Protein AF-0000000084674627 (afdb_homodimer)

Sequence (588 aa):
MTQIAFIGLGHMGLPMARNLLKAGFAVTAFDLAQEALDAFARDGGKRAANAAEAVRDAQVVVSMLPASRHVEGLYLGDDGLLQKITPGSLVLECSTIAPDSARKVHAAAAARGIALLDAPVSGGTAGAAAGTLTFMVGGKAEALECARTVLAAMGKNIFHAGPDGAGQVAKVCNNQLLAVHMIGTAEAMALGVASGLDPAVLAEIMRQSSGGNWSLEKYNPWPGLMDNVPASKGYSGGFMAELMAKDLGLAQEAAQATGSSTPMGALALQLYRLLLKQGNGKLDFSAVQKLFVEMTQIAFIGLGHMGLPMARNLLKAGFAVTAFDLAQEALDAFARDGGKRAANAAEAVRDAQVVVSMLPASRHVEGLYLGDDGLLQKITPGSLVLECSTIAPDSARKVHAAAAARGIALLDAPVSGGTAGAAAGTLTFMVGGKAEALECARTVLAAMGKNIFHAGPDGAGQVAKVCNNQLLAVHMIGTAEAMALGVASGLDPAVLAEIMRQSSGGNWSLEKYNPWPGLMDNVPASKGYSGGFMAELMAKDLGLAQEAAQATGSSTPMGALALQLYRLLLKQGNGKLDFSAVQKLFVE

Foldseek 3Di:
DAEEEEEDQPLQRVLLQLLLVVLPYAYEYEDPDVVSQVVSVVSVHHYDPDSLRRQQPHQEYEYEDQELVVVCVQADDPPHSLVRHDANHEYEYAYQYFLVSQVVSCVVNVVSNYHYKDWHWDDWSVLQNVLAIATEIAADPVSCVVCVSSSSSRHNHYDDQYHGSSRNLVVLVVLLVVLLLLLVLLQQLQVCVVVPDDSLVSLVVCCPDPSNDPCSVPAPLDAPNDPPHCNVVVQPSIAFLLSSLNSLVSNVVVCVVVVHDDVSSVVSNVLSVVCVVVVRRRGHNSCSSVVNND/DAEEEEEDQPLQRVLLQLLLVVLPYAYEYEDPDVVSQVVSVVSVHHYDPDSLRRQQPHQEYEYEDQELVVVCVQADDPPHSLVRHDANHEYEYAYQYFLVSQVVSCVVNVVSNYHYKDWHWDDWSVLQNVLAIATEIAADPVSCVVCVSSSSSRHNHYDDQYHGSSRNLVVLVVLLVVLLLLLVLLQQLQVCVVVPDDSLVSLVVCCPDPSNDPCSVPAPLDAPNDPPHCNVVVQASIAFLLSSLNSLVSNVVVCVVVVHDDVSSVVSNVLSVVCVVVVRRNGHNSCSSVVRND

Organism: Aquipseudomonas alcaligenes (strain ATCC 14909 / DSM 50342 / CCUG 1425 / JCM 20561 / NBRC 14159 / NCIMB 9945 / NCTC 10367 / 1577) (NCBI:txid1215092)

pLDDT: mean 97.37, std 2.73, range [71.75, 98.94]

Radius of gyration: 26.99 Å; Cα contacts (8 Å, |Δi|>4): 1390; chains: 2; bounding box: 46×85×58 Å

Structure (mmCIF, N/CA/C/O backbone):
data_AF-0000000084674627-model_v1
#
loop_
_entity.id
_entity.type
_entity.pdbx_description
1 polymer '3-hydroxyisobutyrate dehydrogenase'
#
loop_
_atom_site.group_PDB
_atom_site.id
_atom_site.type_symbol
_atom_site.label_atom_id
_atom_site.label_alt_id
_atom_site.label_comp_id
_atom_site.label_asym_id
_atom_site.label_entity_id
_atom_site.label_seq_id
_atom_site.pdbx_PDB_ins_code
_atom_site.Cartn_x
_atom_site.Cartn_y
_atom_site.Cartn_z
_atom_site.occupancy
_atom_site.B_iso_or_equiv
_atom_site.auth_seq_id
_atom_site.auth_comp_id
_atom_site.auth_asym_id
_atom_site.auth_atom_id
_atom_site.pdbx_PDB_model_num
ATOM 1 N N . MET A 1 1 ? -9.734 42.031 -2.58 1 77.75 1 MET A N 1
ATOM 2 C CA . MET A 1 1 ? -8.969 40.781 -2.725 1 77.75 1 MET A CA 1
ATOM 3 C C . MET A 1 1 ? -8.68 40.156 -1.362 1 77.75 1 MET A C 1
ATOM 5 O O . MET A 1 1 ? -8.398 40.875 -0.398 1 77.75 1 MET A O 1
ATOM 9 N N . THR A 1 2 ? -8.914 38.781 -1.201 1 89.81 2 THR A N 1
ATOM 10 C CA . THR A 1 2 ? -8.672 38.125 0.075 1 89.81 2 THR A CA 1
ATOM 11 C C . THR A 1 2 ? -7.199 38.188 0.451 1 89.81 2 THR A C 1
ATOM 13 O O . THR A 1 2 ? -6.328 37.844 -0.364 1 89.81 2 THR A O 1
ATOM 16 N N . GLN A 1 3 ? -6.926 38.75 1.601 1 96 3 GLN A N 1
ATOM 17 C CA . GLN A 1 3 ? -5.566 38.812 2.129 1 96 3 GLN A CA 1
ATOM 18 C C . GLN A 1 3 ? -5.238 37.562 2.959 1 96 3 GLN A C 1
ATOM 20 O O . GLN A 1 3 ? -5.926 37.281 3.939 1 96 3 GLN A O 1
ATOM 25 N N . ILE A 1 4 ? -4.141 36.875 2.549 1 98.56 4 ILE A N 1
ATOM 26 C CA . ILE A 1 4 ? -3.746 35.625 3.221 1 98.56 4 ILE A CA 1
ATOM 27 C C . ILE A 1 4 ? -2.377 35.812 3.869 1 98.56 4 ILE A C 1
ATOM 29 O O . ILE A 1 4 ? -1.462 36.375 3.26 1 98.56 4 ILE A O 1
ATOM 33 N N . ALA A 1 5 ? -2.281 35.5 5.125 1 98.81 5 ALA A N 1
ATOM 34 C CA . ALA A 1 5 ? -0.983 35.344 5.773 1 98.81 5 ALA A CA 1
ATOM 35 C C . ALA A 1 5 ? -0.512 33.875 5.715 1 98.81 5 ALA A C 1
ATOM 37 O O . ALA A 1 5 ? -1.287 32.969 5.973 1 98.81 5 ALA A O 1
ATOM 38 N N . PHE A 1 6 ? 0.744 33.656 5.324 1 98.88 6 PHE A N 1
ATOM 39 C CA . PHE A 1 6 ? 1.315 32.312 5.277 1 98.88 6 PHE A CA 1
ATOM 40 C C . PHE A 1 6 ? 2.533 32.219 6.188 1 98.88 6 PHE A C 1
ATOM 42 O O . PHE A 1 6 ? 3.535 32.906 5.973 1 98.88 6 PHE A O 1
ATOM 49 N N . ILE A 1 7 ? 2.406 31.375 7.199 1 98.81 7 ILE A N 1
ATOM 50 C CA . ILE A 1 7 ? 3.498 31.203 8.156 1 98.81 7 ILE A CA 1
ATOM 51 C C . ILE A 1 7 ? 4.188 29.859 7.926 1 98.81 7 ILE A C 1
ATOM 53 O O . ILE A 1 7 ? 3.605 28.812 8.188 1 98.81 7 ILE A O 1
ATOM 57 N N . GLY A 1 8 ? 5.434 29.828 7.562 1 98.5 8 GLY A N 1
ATOM 58 C CA . GLY A 1 8 ? 6.191 28.641 7.246 1 98.5 8 GLY A CA 1
ATOM 59 C C . GLY A 1 8 ? 6.34 28.391 5.754 1 98.5 8 GLY A C 1
ATOM 60 O O . GLY A 1 8 ? 5.367 28.047 5.078 1 98.5 8 GLY A O 1
ATOM 61 N N . LEU A 1 9 ? 7.574 28.594 5.254 1 98 9 LEU A N 1
ATOM 62 C CA . LEU A 1 9 ? 7.855 28.469 3.826 1 98 9 LEU A CA 1
ATOM 63 C C . LEU A 1 9 ? 8.898 27.391 3.568 1 98 9 LEU A C 1
ATOM 65 O O . LEU A 1 9 ? 9.852 27.594 2.82 1 98 9 LEU A O 1
ATOM 69 N N . GLY A 1 10 ? 8.68 26.25 4.281 1 93.94 10 GLY A N 1
ATOM 70 C CA . GLY A 1 10 ? 9.539 25.109 4.043 1 93.94 10 GLY A CA 1
ATOM 71 C C . GLY A 1 10 ? 9.234 24.391 2.74 1 93.94 10 GLY A C 1
ATOM 72 O O . GLY A 1 10 ? 8.68 24.984 1.817 1 93.94 10 GLY A O 1
ATOM 73 N N . HIS A 1 11 ? 9.625 23.094 2.654 1 90.31 11 HIS A N 1
ATOM 74 C CA . HIS A 1 11 ? 9.508 22.297 1.437 1 90.31 11 HIS A CA 1
ATOM 75 C C . HIS A 1 11 ? 8.055 22.219 0.981 1 90.31 11 HIS A C 1
ATOM 77 O O . HIS A 1 11 ? 7.777 22.156 -0.22 1 90.31 11 HIS A O 1
ATOM 83 N N . MET A 1 12 ? 7.176 22.25 1.995 1 94.44 12 MET A N 1
ATOM 84 C CA . MET A 1 12 ? 5.754 22.188 1.679 1 94.44 12 MET A CA 1
ATOM 85 C C . MET A 1 12 ? 5.152 23.578 1.581 1 94.44 12 MET A C 1
ATOM 87 O O . MET A 1 12 ? 4.414 23.875 0.638 1 94.44 12 MET A O 1
ATOM 91 N N . GLY A 1 13 ? 5.516 24.422 2.514 1 97.56 13 GLY A N 1
ATOM 92 C CA . GLY A 1 13 ? 4.883 25.719 2.645 1 97.56 13 GLY A CA 1
ATOM 93 C C . GLY A 1 13 ? 5.145 26.641 1.465 1 97.56 13 GLY A C 1
ATOM 94 O O . GLY A 1 13 ? 4.238 27.312 0.987 1 97.56 13 GLY A O 1
ATOM 95 N N . LEU A 1 14 ? 6.363 26.625 0.979 1 97.56 14 LEU A N 1
ATOM 96 C CA . LEU A 1 14 ? 6.727 27.547 -0.087 1 97.56 14 LEU A CA 1
ATOM 97 C C . LEU A 1 14 ? 5.93 27.266 -1.354 1 97.56 14 LEU A C 1
ATOM 99 O O . LEU A 1 14 ? 5.285 28.156 -1.902 1 97.56 14 LEU A O 1
ATOM 103 N N . PRO A 1 15 ? 5.934 26.031 -1.83 1 97.69 15 PRO A N 1
ATOM 104 C CA . PRO A 1 15 ? 5.125 25.781 -3.025 1 97.69 15 PRO A CA 1
ATOM 105 C C . PRO A 1 15 ? 3.633 26 -2.781 1 97.69 15 PRO A C 1
ATOM 107 O O . PRO A 1 15 ? 2.91 26.422 -3.686 1 97.69 15 PRO A O 1
ATOM 110 N N . MET A 1 16 ? 3.105 25.734 -1.624 1 98.44 16 MET A N 1
ATOM 111 C CA . MET A 1 16 ? 1.714 26.031 -1.291 1 98.44 16 MET A CA 1
ATOM 112 C C . MET A 1 16 ? 1.425 27.516 -1.406 1 98.44 16 MET A C 1
ATOM 114 O O . MET A 1 16 ? 0.455 27.922 -2.051 1 98.44 16 MET A O 1
ATOM 118 N N . ALA A 1 17 ? 2.291 28.328 -0.835 1 98.69 17 ALA A N 1
ATOM 119 C CA . ALA A 1 17 ? 2.143 29.781 -0.878 1 98.69 17 ALA A CA 1
ATOM 120 C C . ALA A 1 17 ? 2.205 30.297 -2.314 1 98.69 17 ALA A C 1
ATOM 122 O O . ALA A 1 17 ? 1.467 31.219 -2.684 1 98.69 17 ALA A O 1
ATOM 123 N N . ARG A 1 18 ? 3.076 29.688 -3.141 1 98.5 18 ARG A N 1
ATOM 124 C CA . ARG A 1 18 ? 3.197 30.062 -4.551 1 98.5 18 ARG A CA 1
ATOM 125 C C . ARG A 1 18 ? 1.895 29.797 -5.297 1 98.5 18 ARG A C 1
ATOM 127 O O . ARG A 1 18 ? 1.483 30.594 -6.141 1 98.5 18 ARG A O 1
ATOM 134 N N . ASN A 1 19 ? 1.293 28.688 -4.98 1 98.69 19 ASN A N 1
ATOM 135 C CA . ASN A 1 19 ? 0.031 28.359 -5.633 1 98.69 19 ASN A CA 1
ATOM 136 C C . ASN A 1 19 ? -1.069 29.344 -5.266 1 98.69 19 ASN A C 1
ATOM 138 O O . ASN A 1 19 ? -1.936 29.656 -6.086 1 98.69 19 ASN A O 1
ATOM 142 N N . LEU A 1 20 ? -1.032 29.844 -4.047 1 98.62 20 LEU A N 1
ATOM 143 C CA . LEU A 1 20 ? -1.989 30.859 -3.641 1 98.62 20 LEU A CA 1
ATOM 144 C C . LEU A 1 20 ? -1.782 32.156 -4.441 1 98.62 20 LEU A C 1
ATOM 146 O O . LEU A 1 20 ? -2.75 32.781 -4.883 1 98.62 20 LEU A O 1
ATOM 150 N N . LEU A 1 21 ? -0.527 32.562 -4.684 1 98.12 21 LEU A N 1
ATOM 151 C CA . LEU A 1 21 ? -0.222 33.719 -5.508 1 98.12 21 LEU A CA 1
ATOM 152 C C . LEU A 1 21 ? -0.748 33.531 -6.926 1 98.12 21 LEU A C 1
ATOM 154 O O . LEU A 1 21 ? -1.389 34.438 -7.477 1 98.12 21 LEU A O 1
ATOM 158 N N . LYS A 1 22 ? -0.484 32.344 -7.461 1 97.69 22 LYS A N 1
ATOM 159 C CA . LYS A 1 22 ? -0.912 32.062 -8.82 1 97.69 22 LYS A CA 1
ATOM 160 C C . LYS A 1 22 ? -2.43 32.125 -8.953 1 97.69 22 LYS A C 1
ATOM 162 O O . LYS A 1 22 ? -2.951 32.5 -10.008 1 97.69 22 LYS A O 1
ATOM 167 N N . ALA A 1 23 ? -3.094 31.766 -7.902 1 97.69 23 ALA A N 1
ATOM 168 C CA . ALA A 1 23 ? -4.555 31.75 -7.902 1 97.69 23 ALA A CA 1
ATOM 169 C C . ALA A 1 23 ? -5.117 33.156 -7.73 1 97.69 23 ALA A C 1
ATOM 171 O O . ALA A 1 23 ? -6.332 33.375 -7.773 1 97.69 23 ALA A O 1
ATOM 172 N N . GLY A 1 24 ? -4.262 34.156 -7.457 1 96.88 24 GLY A N 1
ATOM 173 C CA . GLY A 1 24 ? -4.695 35.531 -7.449 1 96.88 24 GLY A CA 1
ATOM 174 C C . GLY A 1 24 ? -4.871 36.125 -6.055 1 96.88 24 GLY A C 1
ATOM 175 O O . GLY A 1 24 ? -5.324 37.25 -5.887 1 96.88 24 GLY A O 1
ATOM 176 N N . PHE A 1 25 ? -4.473 35.406 -5.043 1 97.75 25 PHE A N 1
ATOM 177 C CA . PHE A 1 25 ? -4.574 35.906 -3.68 1 97.75 25 PHE A CA 1
ATOM 178 C C . PHE A 1 25 ? -3.408 36.844 -3.357 1 97.75 25 PHE A C 1
ATOM 180 O O . PHE A 1 25 ? -2.32 36.688 -3.92 1 97.75 25 PHE A O 1
ATOM 187 N N . ALA A 1 26 ? -3.658 37.844 -2.523 1 97.44 26 ALA A N 1
ATOM 188 C CA . ALA A 1 26 ? -2.572 38.562 -1.896 1 97.44 26 ALA A CA 1
ATOM 189 C C . ALA A 1 26 ? -2.016 37.812 -0.688 1 97.44 26 ALA A C 1
ATOM 191 O O . ALA A 1 26 ? -2.75 37.531 0.257 1 97.44 26 ALA A O 1
ATOM 192 N N . VAL A 1 27 ? -0.727 37.5 -0.734 1 98.44 27 VAL A N 1
ATOM 193 C CA . VAL A 1 27 ? -0.157 36.688 0.315 1 98.44 27 VAL A CA 1
ATOM 194 C C . VAL A 1 27 ? 1.022 37.406 0.967 1 98.44 27 VAL A C 1
ATOM 196 O O . VAL A 1 27 ? 1.93 37.875 0.277 1 98.44 27 VAL A O 1
ATOM 199 N N . THR A 1 28 ? 0.993 37.594 2.238 1 98.56 28 THR A N 1
ATOM 200 C CA . THR A 1 28 ? 2.115 38.031 3.066 1 98.56 28 THR A CA 1
ATOM 201 C C . THR A 1 28 ? 2.654 36.875 3.891 1 98.56 28 THR A C 1
ATOM 203 O O . THR A 1 28 ? 1.904 36.219 4.625 1 98.56 28 THR A O 1
ATOM 206 N N . ALA A 1 29 ? 3.984 36.594 3.77 1 98.75 29 ALA A N 1
ATOM 207 C CA . ALA A 1 29 ? 4.496 35.375 4.395 1 98.75 29 ALA A CA 1
ATOM 208 C C . ALA A 1 29 ? 5.617 35.688 5.379 1 98.75 29 ALA A C 1
ATOM 210 O O . ALA A 1 29 ? 6.27 36.719 5.27 1 98.75 29 ALA A O 1
ATOM 211 N N . PHE A 1 30 ? 5.77 34.781 6.328 1 98.5 30 PHE A N 1
ATOM 212 C CA . PHE A 1 30 ? 6.891 34.812 7.258 1 98.5 30 PHE A CA 1
ATOM 213 C C . PHE A 1 30 ? 7.535 33.438 7.379 1 98.5 30 PHE A C 1
ATOM 215 O O . PHE A 1 30 ? 6.84 32.438 7.391 1 98.5 30 PHE A O 1
ATOM 222 N N . ASP A 1 31 ? 8.758 33.406 7.453 1 98.38 31 ASP A N 1
ATOM 223 C CA . ASP A 1 31 ? 9.586 32.25 7.742 1 98.38 31 ASP A CA 1
ATOM 224 C C . ASP A 1 31 ? 10.867 32.656 8.469 1 98.38 31 ASP A C 1
ATOM 226 O O . ASP A 1 31 ? 11.359 33.75 8.289 1 98.38 31 ASP A O 1
ATOM 230 N N . LEU A 1 32 ? 11.398 31.688 9.227 1 96.38 32 LEU A N 1
ATOM 231 C CA . LEU A 1 32 ? 12.664 31.953 9.906 1 96.38 32 LEU A CA 1
ATOM 232 C C . LEU A 1 32 ? 13.82 31.984 8.914 1 96.38 32 LEU A C 1
ATOM 234 O O . LEU A 1 32 ? 14.844 32.625 9.164 1 96.38 32 LEU A O 1
ATOM 238 N N . ALA A 1 33 ? 13.711 31.219 7.805 1 94.5 33 ALA A N 1
ATOM 239 C CA . ALA A 1 33 ? 14.766 31.141 6.793 1 94.5 33 ALA A CA 1
ATOM 240 C C . ALA A 1 33 ? 14.641 32.281 5.793 1 94.5 33 ALA A C 1
ATOM 242 O O . ALA A 1 33 ? 13.719 32.312 4.973 1 94.5 33 ALA A O 1
ATOM 243 N N . GLN A 1 34 ? 15.586 33.094 5.746 1 96.56 34 GLN A N 1
ATOM 244 C CA . GLN A 1 34 ? 15.586 34.281 4.863 1 96.56 34 GLN A CA 1
ATOM 245 C C . GLN A 1 34 ? 15.57 33.844 3.395 1 96.56 34 GLN A C 1
ATOM 247 O O . GLN A 1 34 ? 14.953 34.5 2.559 1 96.56 34 GLN A O 1
ATOM 252 N N . GLU A 1 35 ? 16.219 32.812 3.131 1 96.56 35 GLU A N 1
ATOM 253 C CA . GLU A 1 35 ? 16.281 32.312 1.755 1 96.56 35 GLU A CA 1
ATOM 254 C C . GLU A 1 35 ? 14.883 31.969 1.238 1 96.56 35 GLU A C 1
ATOM 256 O O . GLU A 1 35 ? 14.57 32.219 0.07 1 96.56 35 GLU A O 1
ATOM 261 N N . ALA A 1 36 ? 14.086 31.391 2.086 1 96.31 36 ALA A N 1
ATOM 262 C CA . ALA A 1 36 ? 12.719 31.031 1.714 1 96.31 36 ALA A CA 1
ATOM 263 C C . ALA A 1 36 ? 11.883 32.281 1.458 1 96.31 36 ALA A C 1
ATOM 265 O O . ALA A 1 36 ? 11.102 32.312 0.505 1 96.31 36 ALA A O 1
ATOM 266 N N . LEU A 1 37 ? 12.078 33.312 2.246 1 97.75 37 LEU A N 1
ATOM 267 C CA . LEU A 1 37 ? 11.367 34.594 2.082 1 97.75 37 LEU A CA 1
ATOM 268 C C . LEU A 1 37 ? 11.766 35.281 0.785 1 97.75 37 LEU A C 1
ATOM 270 O O . LEU A 1 37 ? 10.922 35.812 0.075 1 97.75 37 LEU A O 1
ATOM 274 N N . ASP A 1 38 ? 13.055 35.188 0.522 1 97.44 38 ASP A N 1
ATOM 275 C CA . ASP A 1 38 ? 13.562 35.781 -0.704 1 97.44 38 ASP A CA 1
ATOM 276 C C . ASP A 1 38 ? 12.992 35.094 -1.938 1 97.44 38 ASP A C 1
ATOM 278 O O . ASP A 1 38 ? 12.578 35.75 -2.893 1 97.44 38 ASP A O 1
ATOM 282 N N . ALA A 1 39 ? 13.023 33.812 -1.875 1 96.88 39 ALA A N 1
ATOM 283 C CA . ALA A 1 39 ? 12.461 33.062 -2.982 1 96.88 39 ALA A CA 1
ATOM 284 C C . ALA A 1 39 ? 10.992 33.406 -3.195 1 96.88 39 ALA A C 1
ATOM 286 O O . ALA A 1 39 ? 10.539 33.562 -4.332 1 96.88 39 ALA A O 1
ATOM 287 N N . PHE A 1 40 ? 10.289 33.5 -2.156 1 97.81 40 PHE A N 1
ATOM 288 C CA . PHE A 1 40 ? 8.867 33.812 -2.205 1 97.81 40 PHE A CA 1
ATOM 289 C C . PHE A 1 40 ? 8.641 35.188 -2.768 1 97.81 40 PHE A C 1
ATOM 291 O O . PHE A 1 40 ? 7.723 35.406 -3.564 1 97.81 40 PHE A O 1
ATOM 298 N N . ALA A 1 41 ? 9.422 36.125 -2.395 1 97.31 41 ALA A N 1
ATOM 299 C CA . ALA A 1 41 ? 9.305 37.5 -2.848 1 97.31 41 ALA A CA 1
ATOM 300 C C . ALA A 1 41 ? 9.57 37.625 -4.348 1 97.31 41 ALA A C 1
ATOM 302 O O . ALA A 1 41 ? 8.961 38.438 -5.035 1 97.31 41 ALA A O 1
ATOM 303 N N . ARG A 1 42 ? 10.43 36.75 -4.785 1 96.88 42 ARG A N 1
ATOM 304 C CA . ARG A 1 42 ? 10.734 36.75 -6.211 1 96.88 42 ARG A CA 1
ATOM 305 C C . ARG A 1 42 ? 9.531 36.312 -7.031 1 96.88 42 ARG A C 1
ATOM 307 O O . ARG A 1 42 ? 9.398 36.719 -8.195 1 96.88 42 ARG A O 1
ATOM 314 N N . ASP A 1 43 ? 8.648 35.656 -6.387 1 95.19 43 ASP A N 1
ATOM 315 C CA . ASP A 1 43 ? 7.453 35.188 -7.059 1 95.19 43 ASP A CA 1
ATOM 316 C C . ASP A 1 43 ? 6.293 36.156 -6.914 1 95.19 43 ASP A C 1
ATOM 318 O O . ASP A 1 43 ? 5.168 35.875 -7.32 1 95.19 43 ASP A O 1
ATOM 322 N N . GLY A 1 44 ? 6.535 37.312 -6.277 1 96.19 44 GLY A N 1
ATOM 323 C CA . GLY A 1 44 ? 5.512 38.344 -6.164 1 96.19 44 GLY A CA 1
ATOM 324 C C . GLY A 1 44 ? 4.852 38.375 -4.801 1 96.19 44 GLY A C 1
ATOM 325 O O . GLY A 1 44 ? 3.92 39.156 -4.578 1 96.19 44 GLY A O 1
ATOM 326 N N . GLY A 1 45 ? 5.316 37.562 -3.881 1 97.25 45 GLY A N 1
ATOM 327 C CA . GLY A 1 45 ? 4.781 37.594 -2.531 1 97.25 45 GLY A CA 1
ATOM 328 C C . GLY A 1 45 ? 5.375 38.688 -1.66 1 97.25 45 GLY A C 1
ATOM 329 O O . GLY A 1 45 ? 6.398 39.25 -2.006 1 97.25 45 GLY A O 1
ATOM 330 N N . LYS A 1 46 ? 4.73 39 -0.625 1 98 46 LYS A N 1
ATOM 331 C CA . LYS A 1 46 ? 5.219 39.969 0.347 1 98 46 LYS A CA 1
ATOM 332 C C . LYS A 1 46 ? 5.848 39.281 1.551 1 98 46 LYS A C 1
ATOM 334 O O . LYS A 1 46 ? 5.324 38.25 2.043 1 98 46 LYS A O 1
ATOM 339 N N . ARG A 1 47 ? 6.98 39.781 1.997 1 97.62 47 ARG A N 1
ATOM 340 C CA . ARG A 1 47 ? 7.648 39.281 3.188 1 97.62 47 ARG A CA 1
ATOM 341 C C . ARG A 1 47 ? 7.23 40.062 4.43 1 97.62 47 ARG A C 1
ATOM 343 O O . ARG A 1 47 ? 7.047 41.281 4.371 1 97.62 47 ARG A O 1
ATOM 350 N N . ALA A 1 48 ? 7.031 39.375 5.469 1 98.25 48 ALA A N 1
ATOM 351 C CA . ALA A 1 48 ? 6.863 40 6.777 1 98.25 48 ALA A CA 1
ATOM 352 C C . ALA A 1 48 ? 8.086 39.781 7.66 1 98.25 48 ALA A C 1
ATOM 354 O O . ALA A 1 48 ? 8.75 38.75 7.543 1 98.25 48 ALA A O 1
ATOM 355 N N . ALA A 1 49 ? 8.352 40.656 8.609 1 97.25 49 ALA A N 1
ATOM 356 C CA . ALA A 1 49 ? 9.508 40.562 9.492 1 97.25 49 ALA A CA 1
ATOM 357 C C . ALA A 1 49 ? 9.281 39.531 10.602 1 97.25 49 ALA A C 1
ATOM 359 O O . ALA A 1 49 ? 10.234 39 11.164 1 97.25 49 ALA A O 1
ATOM 360 N N . ASN A 1 50 ? 8.031 39.344 10.914 1 97.62 50 ASN A N 1
ATOM 361 C CA . ASN A 1 50 ? 7.613 38.375 11.898 1 97.62 50 ASN A CA 1
ATOM 362 C C . ASN A 1 50 ? 6.176 37.906 11.656 1 97.62 50 ASN A C 1
ATOM 364 O O . ASN A 1 50 ? 5.492 38.438 10.773 1 97.62 50 ASN A O 1
ATOM 368 N N . ALA A 1 51 ? 5.738 36.906 12.422 1 98.31 51 ALA A N 1
ATOM 369 C CA . ALA A 1 51 ? 4.414 36.344 12.234 1 98.31 51 ALA A CA 1
ATOM 370 C C . ALA A 1 51 ? 3.318 37.344 12.531 1 98.31 51 ALA A C 1
ATOM 372 O O . ALA A 1 51 ? 2.293 37.375 11.852 1 98.31 51 ALA A O 1
ATOM 373 N N . ALA A 1 52 ? 3.545 38.156 13.547 1 97.88 52 ALA A N 1
ATOM 374 C CA . ALA A 1 52 ? 2.562 39.156 13.93 1 97.88 52 ALA A CA 1
ATOM 375 C C . ALA A 1 52 ? 2.316 40.156 12.789 1 97.88 52 ALA A C 1
ATOM 377 O O . ALA A 1 52 ? 1.175 40.531 12.539 1 97.88 52 ALA A O 1
ATOM 378 N N . GLU A 1 53 ? 3.348 40.594 12.156 1 98 53 GLU A N 1
ATOM 379 C CA . GLU A 1 53 ? 3.229 41.469 11.016 1 98 53 GLU A CA 1
ATOM 380 C C . GLU A 1 53 ? 2.492 40.812 9.859 1 98 53 GLU A C 1
ATOM 382 O O . GLU A 1 53 ? 1.703 41.469 9.164 1 98 53 GLU A O 1
ATOM 387 N N . ALA A 1 54 ? 2.717 39.562 9.656 1 98.31 54 ALA A N 1
ATOM 388 C CA . ALA A 1 54 ? 2.113 38.812 8.539 1 98.31 54 ALA A CA 1
ATOM 389 C C . ALA A 1 54 ? 0.594 38.781 8.672 1 98.31 54 ALA A C 1
ATOM 391 O O . ALA A 1 54 ? -0.124 38.844 7.672 1 98.31 54 ALA A O 1
ATOM 392 N N . VAL A 1 55 ? 0.063 38.75 9.961 1 98.19 55 VAL A N 1
ATOM 393 C CA . VAL A 1 55 ? -1.356 38.469 10.133 1 98.19 55 VAL A CA 1
ATOM 394 C C . VAL A 1 55 ? -2.135 39.781 10.289 1 98.19 55 VAL A C 1
ATOM 396 O O . VAL A 1 55 ? -3.359 39.75 10.43 1 98.19 55 VAL A O 1
ATOM 399 N N . ARG A 1 56 ? -1.554 40.906 10.406 1 94.25 56 ARG A N 1
ATOM 400 C CA . ARG A 1 56 ? -2.168 42.188 10.742 1 94.25 56 ARG A CA 1
ATOM 401 C C . ARG A 1 56 ? -3.424 42.438 9.906 1 94.25 56 ARG A C 1
ATOM 403 O O . ARG A 1 56 ? -4.457 42.844 10.438 1 94.25 56 ARG A O 1
ATOM 410 N N . ASP A 1 57 ? -3.482 42.188 8.547 1 90.75 57 ASP A N 1
ATOM 411 C CA . ASP A 1 57 ? -4.637 42.438 7.695 1 90.75 57 ASP A CA 1
ATOM 412 C C . ASP A 1 57 ? -5.109 41.156 7 1 90.75 57 ASP A C 1
ATOM 414 O O . ASP A 1 57 ? -5.797 41.219 5.977 1 90.75 57 ASP A O 1
ATOM 418 N N . ALA A 1 58 ? -4.816 40.125 7.676 1 97.06 58 ALA A N 1
ATOM 419 C CA . ALA A 1 58 ? -5.125 38.875 6.996 1 97.06 58 ALA A CA 1
ATOM 420 C C . ALA A 1 58 ? -6.547 38.406 7.305 1 97.06 58 ALA A C 1
ATOM 422 O O . ALA A 1 58 ? -6.992 38.5 8.453 1 97.06 58 ALA A O 1
ATOM 423 N N . GLN A 1 59 ? -7.25 37.969 6.34 1 97.56 59 GLN A N 1
ATOM 424 C CA . GLN A 1 59 ? -8.562 37.344 6.512 1 97.56 59 GLN A CA 1
ATOM 425 C C . GLN A 1 59 ? -8.43 35.844 6.695 1 97.56 59 GLN A C 1
ATOM 427 O O . GLN A 1 59 ? -9.305 35.188 7.281 1 97.56 59 GLN A O 1
ATOM 432 N N . VAL A 1 60 ? -7.406 35.281 6.117 1 98.56 60 VAL A N 1
ATOM 433 C CA . VAL A 1 60 ? -7.066 33.875 6.266 1 98.56 60 VAL A CA 1
ATOM 434 C C . VAL A 1 60 ? -5.602 33.719 6.676 1 98.56 60 VAL A C 1
ATOM 436 O O . VAL A 1 60 ? -4.734 34.438 6.152 1 98.56 60 VAL A O 1
ATOM 439 N N . VAL A 1 61 ? -5.336 32.906 7.652 1 98.81 61 VAL A N 1
ATOM 440 C CA . VAL A 1 61 ? -3.982 32.594 8.094 1 98.81 61 VAL A CA 1
ATOM 441 C C . VAL A 1 61 ? -3.689 31.125 7.855 1 98.81 61 VAL A C 1
ATOM 443 O O . VAL A 1 61 ? -4.426 30.25 8.328 1 98.81 61 VAL A O 1
ATOM 446 N N . VAL A 1 62 ? -2.598 30.812 7.078 1 98.88 62 VAL A N 1
ATOM 447 C CA . VAL A 1 62 ? -2.152 29.438 6.824 1 98.88 62 VAL A CA 1
ATOM 448 C C . VAL A 1 62 ? -0.818 29.203 7.523 1 98.88 62 VAL A C 1
ATOM 450 O O . VAL A 1 62 ? 0.085 30.031 7.465 1 98.88 62 VAL A O 1
ATOM 453 N N . SER A 1 63 ? -0.758 28.141 8.266 1 98.81 63 SER A N 1
ATOM 454 C CA . SER A 1 63 ? 0.523 27.781 8.859 1 98.81 63 SER A CA 1
ATOM 455 C C . SER A 1 63 ? 0.948 26.375 8.43 1 98.81 63 SER A C 1
ATOM 457 O O . SER A 1 63 ? 0.103 25.5 8.211 1 98.81 63 SER A O 1
ATOM 459 N N . MET A 1 64 ? 2.172 26.172 8.172 1 98.44 64 MET A N 1
ATOM 460 C CA . MET A 1 64 ? 2.842 24.922 7.797 1 98.44 64 MET A CA 1
ATOM 461 C C . MET A 1 64 ? 4.199 24.812 8.477 1 98.44 64 MET A C 1
ATOM 463 O O . MET A 1 64 ? 5.207 25.281 7.945 1 98.44 64 MET A O 1
ATOM 467 N N . LEU A 1 65 ? 4.176 24.141 9.68 1 97.75 65 LEU A N 1
ATOM 468 C CA . LEU A 1 65 ? 5.34 24.109 10.562 1 97.75 65 LEU A CA 1
ATOM 469 C C . LEU A 1 65 ? 5.766 22.688 10.852 1 97.75 65 LEU A C 1
ATOM 471 O O . LEU A 1 65 ? 5.012 21.734 10.594 1 97.75 65 LEU A O 1
ATOM 475 N N . PRO A 1 66 ? 6.898 22.422 11.414 1 94.94 66 PRO A N 1
ATOM 476 C CA . PRO A 1 66 ? 7.488 21.078 11.484 1 94.94 66 PRO A CA 1
ATOM 477 C C . PRO A 1 66 ? 6.824 20.188 12.531 1 94.94 66 PRO A C 1
ATOM 479 O O . PRO A 1 66 ? 6.77 18.969 12.375 1 94.94 66 PRO A O 1
ATOM 482 N N . ALA A 1 67 ? 6.348 20.812 13.664 1 96.81 67 ALA A N 1
ATOM 483 C CA . ALA A 1 67 ? 5.949 19.938 14.758 1 96.81 67 ALA A CA 1
ATOM 484 C C . ALA A 1 67 ? 4.957 20.641 15.688 1 96.81 67 ALA A C 1
ATOM 486 O O . ALA A 1 67 ? 4.754 21.844 15.586 1 96.81 67 ALA A O 1
ATOM 487 N N . SER A 1 68 ? 4.402 19.844 16.625 1 98.31 68 SER A N 1
ATOM 488 C CA . SER A 1 68 ? 3.412 20.328 17.578 1 98.31 68 SER A CA 1
ATOM 489 C C . SER A 1 68 ? 3.941 21.531 18.375 1 98.31 68 SER A C 1
ATOM 491 O O . SER A 1 68 ? 3.236 22.516 18.547 1 98.31 68 SER A O 1
ATOM 493 N N . ARG A 1 69 ? 5.16 21.422 18.812 1 97.75 69 ARG A N 1
ATOM 494 C CA . ARG A 1 69 ? 5.723 22.469 19.641 1 97.75 69 ARG A CA 1
ATOM 495 C C . ARG A 1 69 ? 5.805 23.797 18.891 1 97.75 69 ARG A C 1
ATOM 497 O O . ARG A 1 69 ? 5.625 24.859 19.469 1 97.75 69 ARG A O 1
ATOM 504 N N . HIS A 1 70 ? 6.07 23.734 17.672 1 97.81 70 HIS A N 1
ATOM 505 C CA . HIS A 1 70 ? 6.164 24.938 16.859 1 97.81 70 HIS A CA 1
ATOM 506 C C . HIS A 1 70 ? 4.797 25.578 16.656 1 97.81 70 HIS A C 1
ATOM 508 O O . HIS A 1 70 ? 4.668 26.797 16.719 1 97.81 70 HIS A O 1
ATOM 514 N N . VAL A 1 71 ? 3.783 24.766 16.469 1 98.69 71 VAL A N 1
ATOM 515 C CA . VAL A 1 71 ? 2.422 25.25 16.281 1 98.69 71 VAL A CA 1
ATOM 516 C C . VAL A 1 71 ? 1.9 25.859 17.594 1 98.69 71 VAL A C 1
ATOM 518 O O . VAL A 1 71 ? 1.341 26.953 17.594 1 98.69 71 VAL A O 1
ATOM 521 N N . GLU A 1 72 ? 2.062 25.109 18.625 1 98.62 72 GLU A N 1
ATOM 522 C CA . GLU A 1 72 ? 1.635 25.625 19.922 1 98.62 72 GLU A CA 1
ATOM 523 C C . GLU A 1 72 ? 2.381 26.906 20.281 1 98.62 72 GLU A C 1
ATOM 525 O O . GLU A 1 72 ? 1.783 27.859 20.781 1 98.62 72 GLU A O 1
ATOM 530 N N . GLY A 1 73 ? 3.678 26.906 20.031 1 98.19 73 GLY A N 1
ATOM 531 C CA . GLY A 1 73 ? 4.477 28.094 20.297 1 98.19 73 GLY A CA 1
ATOM 532 C C . GLY A 1 73 ? 4.051 29.297 19.469 1 98.19 73 GLY A C 1
ATOM 533 O O . GLY A 1 73 ? 4.16 30.438 19.922 1 98.19 73 GLY A O 1
ATOM 534 N N . LEU A 1 74 ? 3.6 29.047 18.297 1 98.62 74 LEU A N 1
ATOM 535 C CA . LEU A 1 74 ? 3.154 30.109 17.406 1 98.62 74 LEU A CA 1
ATOM 536 C C . LEU A 1 74 ? 1.828 30.703 17.875 1 98.62 74 LEU A C 1
ATOM 538 O O . LEU A 1 74 ? 1.675 31.922 17.953 1 98.62 74 LEU A O 1
ATOM 542 N N . TYR A 1 75 ? 0.846 29.906 18.25 1 98.69 75 TYR A N 1
ATOM 543 C CA . TYR A 1 75 ? -0.541 30.344 18.344 1 98.69 75 TYR A CA 1
ATOM 544 C C . TYR A 1 75 ? -0.914 30.625 19.797 1 98.69 75 TYR A C 1
ATOM 546 O O . TYR A 1 75 ? -1.768 31.484 20.062 1 98.69 75 TYR A O 1
ATOM 554 N N . LEU A 1 76 ? -0.291 29.922 20.719 1 98.38 76 LEU A N 1
ATOM 555 C CA . LEU A 1 76 ? -0.783 29.922 22.094 1 98.38 76 LEU A CA 1
ATOM 556 C C . LEU A 1 76 ? 0.059 30.844 22.969 1 98.38 76 LEU A C 1
ATOM 558 O O . LEU A 1 76 ? 1.142 31.281 22.562 1 98.38 76 LEU A O 1
ATOM 562 N N . GLY A 1 77 ? -0.462 31.125 24.156 1 94.88 77 GLY A N 1
ATOM 563 C CA . GLY A 1 77 ? 0.234 31.953 25.125 1 94.88 77 GLY A CA 1
ATOM 564 C C . GLY A 1 77 ? -0.179 33.406 25.062 1 94.88 77 GLY A C 1
ATOM 565 O O . GLY A 1 77 ? -0.93 33.812 24.172 1 94.88 77 GLY A O 1
ATOM 566 N N . ASP A 1 78 ? 0.396 34.25 25.891 1 93.25 78 ASP A N 1
ATOM 567 C CA . ASP A 1 78 ? 0.005 35.656 26.031 1 93.25 78 ASP A CA 1
ATOM 568 C C . ASP A 1 78 ? 0.451 36.469 24.812 1 93.25 78 ASP A C 1
ATOM 570 O O . ASP A 1 78 ? -0.183 37.469 24.469 1 93.25 78 ASP A O 1
ATOM 574 N N . ASP A 1 79 ? 1.439 36 24.219 1 94.06 79 ASP A N 1
ATOM 575 C CA . ASP A 1 79 ? 1.926 36.719 23.031 1 94.06 79 ASP A CA 1
ATOM 576 C C . ASP A 1 79 ? 1.695 35.875 21.781 1 94.06 79 ASP A C 1
ATOM 578 O O . ASP A 1 79 ? 2.326 36.125 20.75 1 94.06 79 ASP A O 1
ATOM 582 N N . GLY A 1 80 ? 0.885 34.906 21.891 1 97.44 80 GLY A N 1
ATOM 583 C CA . GLY A 1 80 ? 0.609 34.031 20.781 1 97.44 80 GLY A CA 1
ATOM 584 C C . GLY A 1 80 ? -0.111 34.719 19.641 1 97.44 80 GLY A C 1
ATOM 585 O O . GLY A 1 80 ? -0.736 35.75 19.828 1 97.44 80 GLY A O 1
ATOM 586 N N . LEU A 1 81 ? -0.016 34.156 18.547 1 98.5 81 LEU A N 1
ATOM 587 C CA . LEU A 1 81 ? -0.517 34.781 17.312 1 98.5 81 LEU A CA 1
ATOM 588 C C . LEU A 1 81 ? -2.029 34.969 17.391 1 98.5 81 LEU A C 1
ATOM 590 O O . LEU A 1 81 ? -2.572 35.875 16.766 1 98.5 81 LEU A O 1
ATOM 594 N N . LEU A 1 82 ? -2.709 34.094 18.109 1 98 82 LEU A N 1
ATOM 595 C CA . LEU A 1 82 ? -4.16 34.188 18.219 1 98 82 LEU A CA 1
ATOM 596 C C . LEU A 1 82 ? -4.574 35.531 18.828 1 98 82 LEU A C 1
ATOM 598 O O . LEU A 1 82 ? -5.688 36 18.594 1 98 82 LEU A O 1
ATOM 602 N N . GLN A 1 83 ? -3.658 36.156 19.594 1 96.75 83 GLN A N 1
ATOM 603 C CA . GLN A 1 83 ? -3.938 37.469 20.188 1 96.75 83 GLN A CA 1
ATOM 604 C C . GLN A 1 83 ? -3.84 38.594 19.156 1 96.75 83 GLN A C 1
ATOM 606 O O . GLN A 1 83 ? -4.301 39.688 19.406 1 96.75 83 GLN A O 1
ATOM 611 N N . LYS A 1 84 ? -3.268 38.25 18.062 1 97.19 84 LYS A N 1
ATOM 612 C CA . LYS A 1 84 ? -2.949 39.281 17.078 1 97.19 84 LYS A CA 1
ATOM 613 C C . LYS A 1 84 ? -3.846 39.188 15.852 1 97.19 84 LYS A C 1
ATOM 615 O O . LYS A 1 84 ? -3.959 40.125 15.062 1 97.19 84 LYS A O 1
ATOM 620 N N . ILE A 1 85 ? -4.461 38.031 15.672 1 97.25 85 ILE A N 1
ATOM 621 C CA . ILE A 1 85 ? -5.324 37.75 14.523 1 97.25 85 ILE A CA 1
ATOM 622 C C . ILE A 1 85 ? -6.668 38.469 14.727 1 97.25 85 ILE A C 1
ATOM 624 O O . ILE A 1 85 ? -7.23 38.438 15.82 1 97.25 85 ILE A O 1
ATOM 628 N N . THR A 1 86 ? -7.141 39.156 13.719 1 93.19 86 THR A N 1
ATOM 629 C CA . THR A 1 86 ? -8.422 39.844 13.766 1 93.19 86 THR A CA 1
ATOM 630 C C . THR A 1 86 ? -9.562 38.844 13.945 1 93.19 86 THR A C 1
ATOM 632 O O . THR A 1 86 ? -9.648 37.844 13.219 1 93.19 86 THR A O 1
ATOM 635 N N . PRO A 1 87 ? -10.414 39.094 14.898 1 92.31 87 PRO A N 1
ATOM 636 C CA . PRO A 1 87 ? -11.594 38.219 15.023 1 92.31 87 PRO A CA 1
ATOM 637 C C . PRO A 1 87 ? -12.375 38.125 13.719 1 92.31 87 PRO A C 1
ATOM 639 O O . PRO A 1 87 ? -12.492 39.094 12.977 1 92.31 87 PRO A O 1
ATOM 642 N N . GLY A 1 88 ? -12.922 36.969 13.477 1 93 88 GLY A N 1
ATOM 643 C CA . GLY A 1 88 ? -13.641 36.719 12.234 1 93 88 GLY A CA 1
ATOM 644 C C . GLY A 1 88 ? -12.773 36.125 11.141 1 93 88 GLY A C 1
ATOM 645 O O . GLY A 1 88 ? -13.289 35.656 10.133 1 93 88 GLY A O 1
ATOM 646 N N . SER A 1 89 ? -11.469 36.094 11.359 1 95.75 89 SER A N 1
ATOM 647 C CA . SER A 1 89 ? -10.547 35.5 10.406 1 95.75 89 SER A CA 1
ATOM 648 C C . SER A 1 89 ? -10.625 33.969 10.469 1 95.75 89 SER A C 1
ATOM 650 O O . SER A 1 89 ? -11.25 33.406 11.375 1 95.75 89 SER A O 1
ATOM 652 N N . LEU A 1 90 ? -10.094 33.375 9.461 1 98.25 90 LEU A N 1
ATOM 653 C CA . LEU A 1 90 ? -10.039 31.906 9.359 1 98.25 90 LEU A CA 1
ATOM 654 C C . LEU A 1 90 ? -8.594 31.422 9.414 1 98.25 90 LEU A C 1
ATOM 656 O O . LEU A 1 90 ? -7.73 31.938 8.695 1 98.25 90 LEU A O 1
ATOM 660 N N . VAL A 1 91 ? -8.359 30.5 10.367 1 98.81 91 VAL A N 1
ATOM 661 C CA . VAL A 1 91 ? -7.031 29.906 10.453 1 98.81 91 VAL A CA 1
ATOM 662 C C . VAL A 1 91 ? -7.055 28.5 9.836 1 98.81 91 VAL A C 1
ATOM 664 O O . VAL A 1 91 ? -7.91 27.688 10.18 1 98.81 91 VAL A O 1
ATOM 667 N N . LEU A 1 92 ? -6.156 28.266 8.875 1 98.88 92 LEU A N 1
ATOM 668 C CA . LEU A 1 92 ? -5.879 26.953 8.305 1 98.88 92 LEU A CA 1
ATOM 669 C C . LEU A 1 92 ? -4.539 26.406 8.797 1 98.88 92 LEU A C 1
ATOM 671 O O . LEU A 1 92 ? -3.486 26.766 8.258 1 98.88 92 LEU A O 1
ATOM 675 N N . GLU A 1 93 ? -4.582 25.625 9.836 1 98.88 93 GLU A N 1
ATOM 676 C CA . GLU A 1 93 ? -3.361 25 10.344 1 98.88 93 GLU A CA 1
ATOM 677 C C . GLU A 1 93 ? -3.037 23.719 9.602 1 98.88 93 GLU A C 1
ATOM 679 O O . GLU A 1 93 ? -3.689 22.688 9.812 1 98.88 93 GLU A O 1
ATOM 684 N N . CYS A 1 94 ? -2.008 23.719 8.758 1 98.81 94 CYS A N 1
ATOM 685 C CA . CYS A 1 94 ? -1.801 22.656 7.785 1 98.81 94 CYS A CA 1
ATOM 686 C C . CYS A 1 94 ? -0.65 21.75 8.203 1 98.81 94 CYS A C 1
ATOM 688 O O . CYS A 1 94 ? -0.323 20.797 7.508 1 98.81 94 CYS A O 1
ATOM 690 N N . SER A 1 95 ? -0.036 22.062 9.359 1 98.56 95 SER A N 1
ATOM 691 C CA . SER A 1 95 ? 1.066 21.234 9.844 1 98.56 95 SER A CA 1
ATOM 692 C C . SER A 1 95 ? 0.581 19.844 10.266 1 98.56 95 SER A C 1
ATOM 694 O O . SER A 1 95 ? -0.618 19.641 10.461 1 98.56 95 SER A O 1
ATOM 696 N N . THR A 1 96 ? 1.505 18.922 10.297 1 98.31 96 THR A N 1
ATOM 697 C CA . THR A 1 96 ? 1.227 17.609 10.898 1 98.31 96 THR A CA 1
ATOM 698 C C . THR A 1 96 ? 1.636 17.609 12.367 1 98.31 96 THR A C 1
ATOM 700 O O . THR A 1 96 ? 2.826 17.609 12.688 1 98.31 96 THR A O 1
ATOM 703 N N . ILE A 1 97 ? 0.612 17.609 13.242 1 98.62 97 ILE A N 1
ATOM 704 C CA . ILE A 1 97 ? 0.852 17.703 14.68 1 98.62 97 ILE A CA 1
ATOM 705 C C . ILE A 1 97 ? -0.03 16.703 15.422 1 98.62 97 ILE A C 1
ATOM 707 O O . ILE A 1 97 ? -0.858 16.031 14.812 1 98.62 97 ILE A O 1
ATOM 711 N N . ALA A 1 98 ? 0.206 16.578 16.719 1 98.44 98 ALA A N 1
ATOM 712 C CA . ALA A 1 98 ? -0.619 15.688 17.531 1 98.44 98 ALA A CA 1
ATOM 713 C C . ALA A 1 98 ? -2.076 16.141 17.531 1 98.44 98 ALA A C 1
ATOM 715 O O . ALA A 1 98 ? -2.365 17.328 17.625 1 98.44 98 ALA A O 1
ATOM 716 N N . PRO A 1 99 ? -2.998 15.156 17.438 1 98.06 99 PRO A N 1
ATOM 717 C CA . PRO A 1 99 ? -4.418 15.516 17.5 1 98.06 99 PRO A CA 1
ATOM 718 C C . PRO A 1 99 ? -4.766 16.359 18.719 1 98.06 99 PRO A C 1
ATOM 720 O O . PRO A 1 99 ? -5.539 17.328 18.609 1 98.06 99 PRO A O 1
ATOM 723 N N . ASP A 1 100 ? -4.188 16.078 19.797 1 97.69 100 ASP A N 1
ATOM 724 C CA . ASP A 1 100 ? -4.473 16.828 21.016 1 97.69 100 ASP A CA 1
ATOM 725 C C . ASP A 1 100 ? -3.947 18.266 20.922 1 97.69 100 ASP A C 1
ATOM 727 O O . ASP A 1 100 ? -4.559 19.188 21.453 1 97.69 100 ASP A O 1
ATOM 731 N N . SER A 1 101 ? -2.816 18.422 20.328 1 98.38 101 SER A N 1
ATOM 732 C CA . SER A 1 101 ? -2.301 19.766 20.109 1 98.38 101 SER A CA 1
ATOM 733 C C . SER A 1 101 ? -3.242 20.578 19.219 1 98.38 101 SER A C 1
ATOM 735 O O . SER A 1 101 ? -3.486 21.75 19.469 1 98.38 101 SER A O 1
ATOM 737 N N . ALA A 1 102 ? -3.732 19.953 18.188 1 98.75 102 ALA A N 1
ATOM 738 C CA . ALA A 1 102 ? -4.688 20.609 17.297 1 98.75 102 ALA A CA 1
ATOM 739 C C . ALA A 1 102 ? -5.934 21.047 18.062 1 98.75 102 ALA A C 1
ATOM 741 O O . ALA A 1 102 ? -6.41 22.172 17.906 1 98.75 102 ALA A O 1
ATOM 742 N N . ARG A 1 103 ? -6.441 20.172 18.906 1 98.62 103 ARG A N 1
ATOM 743 C CA . ARG A 1 103 ? -7.637 20.469 19.688 1 98.62 103 ARG A CA 1
ATOM 744 C C . ARG A 1 103 ? -7.387 21.641 20.625 1 98.62 103 ARG A C 1
ATOM 746 O O . ARG A 1 103 ? -8.273 22.469 20.844 1 98.62 103 ARG A O 1
ATOM 753 N N . LYS A 1 104 ? -6.207 21.625 21.188 1 98.56 104 LYS A N 1
ATOM 754 C CA . LYS A 1 104 ? -5.824 22.734 22.078 1 98.56 104 LYS A CA 1
ATOM 755 C C . LYS A 1 104 ? -5.855 24.062 21.328 1 98.56 104 LYS A C 1
ATOM 757 O O . LYS A 1 104 ? -6.379 25.062 21.844 1 98.56 104 LYS A O 1
ATOM 762 N N . VAL A 1 105 ? -5.32 24.141 20.188 1 98.81 105 VAL A N 1
ATOM 763 C CA . VAL A 1 105 ? -5.273 25.375 19.406 1 98.81 105 VAL A CA 1
ATOM 764 C C . VAL A 1 105 ? -6.684 25.75 18.953 1 98.81 105 VAL A C 1
ATOM 766 O O . VAL A 1 105 ? -7.047 26.922 18.938 1 98.81 105 VAL A O 1
ATOM 769 N N . HIS A 1 106 ? -7.512 24.75 18.562 1 98.81 106 HIS A N 1
ATOM 770 C CA . HIS A 1 106 ? -8.914 24.969 18.234 1 98.81 106 HIS A CA 1
ATOM 771 C C . HIS A 1 106 ? -9.633 25.688 19.375 1 98.81 106 HIS A C 1
ATOM 773 O O . HIS A 1 106 ? -10.32 26.688 19.141 1 98.81 106 HIS A O 1
ATOM 779 N N . ALA A 1 107 ? -9.484 25.125 20.531 1 98.56 107 ALA A N 1
ATOM 780 C CA . ALA A 1 107 ? -10.18 25.672 21.703 1 98.56 107 ALA A CA 1
ATOM 781 C C . ALA A 1 107 ? -9.75 27.109 21.969 1 98.56 107 ALA A C 1
ATOM 783 O O . ALA A 1 107 ? -10.594 27.969 22.266 1 98.56 107 ALA A O 1
ATOM 784 N N . ALA A 1 108 ? -8.5 27.359 21.906 1 98.38 108 ALA A N 1
ATOM 785 C CA . ALA A 1 108 ? -7.977 28.719 22.125 1 98.38 108 ALA A CA 1
ATOM 786 C C . ALA A 1 108 ? -8.5 29.688 21.078 1 98.38 108 ALA A C 1
ATOM 788 O O . ALA A 1 108 ? -8.836 30.828 21.391 1 98.38 108 ALA A O 1
ATOM 789 N N . ALA A 1 109 ? -8.547 29.297 19.828 1 98.5 109 ALA A N 1
ATOM 790 C CA . ALA A 1 109 ? -9.062 30.141 18.75 1 98.5 109 ALA A CA 1
ATOM 791 C C . ALA A 1 109 ? -10.547 30.453 18.953 1 98.5 109 ALA A C 1
ATOM 793 O O . ALA A 1 109 ? -10.969 31.594 18.797 1 98.5 109 ALA A O 1
ATOM 794 N N . ALA A 1 110 ? -11.273 29.406 19.281 1 97.25 110 ALA A N 1
ATOM 795 C CA . ALA A 1 110 ? -12.703 29.578 19.516 1 97.25 110 ALA A CA 1
ATOM 796 C C . ALA A 1 110 ? -12.969 30.594 20.609 1 97.25 110 ALA A C 1
ATOM 798 O O . ALA A 1 110 ? -13.914 31.391 20.516 1 97.25 110 ALA A O 1
ATOM 799 N N . ALA A 1 111 ? -12.148 30.562 21.609 1 96.12 111 ALA A N 1
ATOM 800 C CA . ALA A 1 111 ? -12.289 31.5 22.719 1 96.12 111 ALA A CA 1
ATOM 801 C C . ALA A 1 111 ? -12.102 32.938 22.266 1 96.12 111 ALA A C 1
ATOM 803 O O . ALA A 1 111 ? -12.555 33.875 22.938 1 96.12 111 ALA A O 1
ATOM 804 N N . ARG A 1 112 ? -11.547 33.156 21.125 1 95.5 112 ARG A N 1
ATOM 805 C CA . ARG A 1 112 ? -11.281 34.469 20.609 1 95.5 112 ARG A CA 1
ATOM 806 C C . ARG A 1 112 ? -12.164 34.781 19.406 1 95.5 112 ARG A C 1
ATOM 808 O O . ARG A 1 112 ? -11.953 35.781 18.703 1 95.5 112 ARG A O 1
ATOM 815 N N . GLY A 1 113 ? -13.07 33.875 19.109 1 95.62 113 GLY A N 1
ATOM 816 C CA . GLY A 1 113 ? -13.977 34.062 17.984 1 95.62 113 GLY A CA 1
ATOM 817 C C . GLY A 1 113 ? -13.305 33.844 16.641 1 95.62 113 GLY A C 1
ATOM 818 O O . GLY A 1 113 ? -13.711 34.438 15.641 1 95.62 113 GLY A O 1
ATOM 819 N N . ILE A 1 114 ? -12.266 33.094 16.641 1 97.56 114 ILE A N 1
ATOM 820 C CA . ILE A 1 114 ? -11.531 32.781 15.422 1 97.56 114 ILE A CA 1
ATOM 821 C C . ILE A 1 114 ? -11.867 31.359 14.977 1 97.56 114 ILE A C 1
ATOM 823 O O . ILE A 1 114 ? -11.766 30.422 15.758 1 97.56 114 ILE A O 1
ATOM 827 N N . ALA A 1 115 ? -12.344 31.234 13.734 1 98.19 115 ALA A N 1
ATOM 828 C CA . ALA A 1 115 ? -12.547 29.906 13.172 1 98.19 115 ALA A CA 1
ATOM 829 C C . ALA A 1 115 ? -11.219 29.25 12.805 1 98.19 115 ALA A C 1
ATOM 831 O O . ALA A 1 115 ? -10.336 29.891 12.242 1 98.19 115 ALA A O 1
ATOM 832 N N . LEU A 1 116 ? -11.055 27.984 13.234 1 98.81 116 LEU A N 1
ATOM 833 C CA . LEU A 1 116 ? -9.828 27.25 12.914 1 98.81 116 LEU A CA 1
ATOM 834 C C . LEU A 1 116 ? -10.141 25.891 12.336 1 98.81 116 LEU A C 1
ATOM 836 O O . LEU A 1 116 ? -11.078 25.219 12.781 1 98.81 116 LEU A O 1
ATOM 840 N N . LEU A 1 117 ? -9.383 25.5 11.297 1 98.94 117 LEU A N 1
ATOM 841 C CA . LEU A 1 117 ? -9.367 24.156 10.742 1 98.94 117 LEU A CA 1
ATOM 842 C C . LEU A 1 117 ? -7.973 23.531 10.867 1 98.94 117 LEU A C 1
ATOM 844 O O . LEU A 1 117 ? -6.973 24.188 10.555 1 98.94 117 LEU A O 1
ATOM 848 N N . ASP A 1 118 ? -7.875 22.359 11.477 1 98.94 118 ASP A N 1
ATOM 849 C CA . ASP A 1 118 ? -6.672 21.578 11.188 1 98.94 118 ASP A CA 1
ATOM 850 C C . ASP A 1 118 ? -6.777 20.891 9.82 1 98.94 118 ASP A C 1
ATOM 852 O O . ASP A 1 118 ? -7.742 20.188 9.547 1 98.94 118 ASP A O 1
ATOM 856 N N . ALA A 1 119 ? -5.762 21.125 8.977 1 98.81 119 ALA A N 1
ATOM 857 C CA . ALA A 1 119 ? -5.863 20.719 7.57 1 98.81 119 ALA A CA 1
ATOM 858 C C . ALA A 1 119 ? -4.535 20.172 7.062 1 98.81 119 ALA A C 1
ATOM 860 O O . ALA A 1 119 ? -4.004 20.641 6.055 1 98.81 119 ALA A O 1
ATOM 861 N N . PRO A 1 120 ? -4.062 19.094 7.766 1 98.75 120 PRO A N 1
ATOM 862 C CA . PRO A 1 120 ? -2.844 18.484 7.227 1 98.75 120 PRO A CA 1
ATOM 863 C C . PRO A 1 120 ? -3.02 17.969 5.797 1 98.75 120 PRO A C 1
ATOM 865 O O . PRO A 1 120 ? -4.141 17.922 5.289 1 98.75 120 PRO A O 1
ATOM 868 N N . VAL A 1 121 ? -1.866 17.703 5.184 1 98.31 121 VAL A N 1
ATOM 869 C CA . VAL A 1 121 ? -1.916 17.469 3.744 1 98.31 121 VAL A CA 1
ATOM 870 C C . VAL A 1 121 ? -1.215 16.156 3.402 1 98.31 121 VAL A C 1
ATOM 872 O O . VAL A 1 121 ? -0.405 15.656 4.188 1 98.31 121 VAL A O 1
ATOM 875 N N . SER A 1 122 ? -1.592 15.602 2.289 1 97.5 122 SER A N 1
ATOM 876 C CA . SER A 1 122 ? -0.904 14.492 1.628 1 97.5 122 SER A CA 1
ATOM 877 C C . SER A 1 122 ? -0.578 14.836 0.178 1 97.5 122 SER A C 1
ATOM 879 O O . SER A 1 122 ? -1.197 15.727 -0.412 1 97.5 122 SER A O 1
ATOM 881 N N . GLY A 1 123 ? 0.446 14.156 -0.408 1 92.81 123 GLY A N 1
ATOM 882 C CA . GLY A 1 123 ? 0.823 14.375 -1.795 1 92.81 123 GLY A CA 1
ATOM 883 C C . GLY A 1 123 ? 2.287 14.742 -1.966 1 92.81 123 GLY A C 1
ATOM 884 O O . GLY A 1 123 ? 2.805 14.742 -3.084 1 92.81 123 GLY A O 1
ATOM 885 N N . GLY A 1 124 ? 2.959 15.062 -0.904 1 88.62 124 GLY A N 1
ATOM 886 C CA . GLY A 1 124 ? 4.387 15.344 -0.93 1 88.62 124 GLY A CA 1
ATOM 887 C C . GLY A 1 124 ? 4.719 16.672 -1.58 1 88.62 124 GLY A C 1
ATOM 888 O O . GLY A 1 124 ? 3.82 17.453 -1.901 1 88.62 124 GLY A O 1
ATOM 889 N N . THR A 1 125 ? 5.953 16.875 -1.737 1 89.69 125 THR A N 1
ATOM 890 C CA . THR A 1 125 ? 6.438 18.125 -2.295 1 89.69 125 THR A CA 1
ATOM 891 C C . THR A 1 125 ? 5.988 18.297 -3.744 1 89.69 125 THR A C 1
ATOM 893 O O . THR A 1 125 ? 5.695 19.406 -4.195 1 89.69 125 THR A O 1
ATOM 896 N N . ALA A 1 126 ? 5.918 17.156 -4.406 1 89.69 126 ALA A N 1
ATOM 897 C CA . ALA A 1 126 ? 5.438 17.203 -5.781 1 89.69 126 ALA A CA 1
ATOM 898 C C . ALA A 1 126 ? 3.984 17.672 -5.84 1 89.69 126 ALA A C 1
ATOM 900 O O . ALA A 1 126 ? 3.619 18.484 -6.688 1 89.69 126 ALA A O 1
ATOM 901 N N . GLY A 1 127 ? 3.166 17.156 -4.957 1 93.12 127 GLY A N 1
ATOM 902 C CA . GLY A 1 127 ? 1.782 17.594 -4.883 1 93.12 127 GLY A CA 1
ATOM 903 C C . GLY A 1 127 ? 1.641 19.047 -4.48 1 93.12 127 GLY A C 1
ATOM 904 O O . GLY A 1 127 ? 0.774 19.766 -4.992 1 93.12 127 GLY A O 1
ATOM 905 N N . ALA A 1 128 ? 2.463 19.5 -3.582 1 95.38 128 ALA A N 1
ATOM 906 C CA . ALA A 1 128 ? 2.451 20.906 -3.152 1 95.38 128 ALA A CA 1
ATOM 907 C C . ALA A 1 128 ? 2.775 21.828 -4.312 1 95.38 128 ALA A C 1
ATOM 909 O O . ALA A 1 128 ? 2.096 22.844 -4.516 1 95.38 128 ALA A O 1
ATOM 910 N N . ALA A 1 129 ? 3.789 21.438 -5.07 1 94.94 129 ALA A N 1
ATOM 911 C CA . ALA A 1 129 ? 4.211 22.25 -6.203 1 94.94 129 ALA A CA 1
ATOM 912 C C . ALA A 1 129 ? 3.131 22.281 -7.285 1 94.94 129 ALA A C 1
ATOM 914 O O . ALA A 1 129 ? 2.871 23.344 -7.875 1 94.94 129 ALA A O 1
ATOM 915 N N . ALA A 1 130 ? 2.508 21.141 -7.496 1 96.06 130 ALA A N 1
ATOM 916 C CA . ALA A 1 130 ? 1.552 21 -8.594 1 96.06 130 ALA A CA 1
ATOM 917 C C . ALA A 1 130 ? 0.18 21.547 -8.195 1 96.06 130 ALA A C 1
ATOM 919 O O . ALA A 1 130 ? -0.69 21.734 -9.055 1 96.06 130 ALA A O 1
ATOM 920 N N . GLY A 1 131 ? -0.022 21.828 -6.922 1 97.94 131 GLY A N 1
ATOM 921 C CA . GLY A 1 131 ? -1.329 22.266 -6.453 1 97.94 131 GLY A CA 1
ATOM 922 C C . GLY A 1 131 ? -2.354 21.141 -6.438 1 97.94 131 GLY A C 1
ATOM 923 O O . GLY A 1 131 ? -3.525 21.359 -6.758 1 97.94 131 GLY A O 1
ATOM 924 N N . THR A 1 132 ? -1.871 19.922 -6.113 1 97.19 132 THR A N 1
ATOM 925 C CA . THR A 1 132 ? -2.758 18.766 -6.18 1 97.19 132 THR A CA 1
ATOM 926 C C . THR A 1 132 ? -2.812 18.047 -4.832 1 97.19 132 THR A C 1
ATOM 928 O O . THR A 1 132 ? -3.057 16.844 -4.777 1 97.19 132 THR A O 1
ATOM 931 N N . LEU A 1 133 ? -2.627 18.75 -3.75 1 97.94 133 LEU A N 1
ATOM 932 C CA . LEU A 1 133 ? -2.613 18.141 -2.42 1 97.94 133 LEU A CA 1
ATOM 933 C C . LEU A 1 133 ? -3.988 17.594 -2.057 1 97.94 133 LEU A C 1
ATOM 935 O O . LEU A 1 133 ? -4.996 18 -2.643 1 97.94 133 LEU A O 1
ATOM 939 N N . THR A 1 134 ? -3.932 16.656 -1.191 1 98.44 134 THR A N 1
ATOM 940 C CA . THR A 1 134 ? -5.125 16.234 -0.473 1 98.44 134 THR A CA 1
ATOM 941 C C . THR A 1 134 ? -5.168 16.844 0.925 1 98.44 134 THR A C 1
ATOM 943 O O . THR A 1 134 ? -4.242 16.656 1.718 1 98.44 134 THR A O 1
ATOM 946 N N . PHE A 1 135 ? -6.238 17.594 1.189 1 98.81 135 PHE A N 1
ATOM 947 C CA . PHE A 1 135 ? -6.434 18.172 2.518 1 98.81 135 PHE A CA 1
ATOM 948 C C . PHE A 1 135 ? -7.363 17.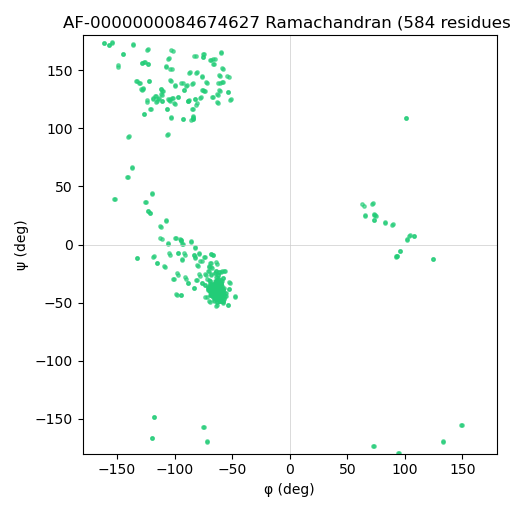297 3.352 1 98.81 135 PHE A C 1
ATOM 950 O O . PHE A 1 135 ? -8.453 16.938 2.9 1 98.81 135 PHE A O 1
ATOM 957 N N . MET A 1 136 ? -6.949 16.922 4.516 1 98.81 136 MET A N 1
ATOM 958 C CA . MET A 1 136 ? -7.758 16.25 5.527 1 98.81 136 MET A CA 1
ATOM 959 C C . MET A 1 136 ? -8.164 17.219 6.633 1 98.81 136 MET A C 1
ATOM 961 O O . MET A 1 136 ? -7.355 17.562 7.492 1 98.81 136 MET A O 1
ATOM 965 N N . VAL A 1 137 ? -9.406 17.531 6.637 1 98.94 137 VAL A N 1
ATOM 966 C CA . VAL A 1 137 ? -9.758 18.719 7.398 1 98.94 137 VAL A CA 1
ATOM 967 C C . VAL A 1 137 ? -10.57 18.328 8.633 1 98.94 137 VAL A C 1
ATOM 969 O O . VAL A 1 137 ? -11.57 17.609 8.523 1 98.94 137 VAL A O 1
ATOM 972 N N . GLY A 1 138 ? -10.086 18.719 9.75 1 98.88 138 GLY A N 1
ATOM 973 C CA . GLY A 1 138 ? -10.859 18.656 10.984 1 98.88 138 GLY A CA 1
ATOM 974 C C . GLY A 1 138 ? -11.391 20 11.422 1 98.88 138 GLY A C 1
ATOM 975 O O . GLY A 1 138 ? -10.68 21.016 11.344 1 98.88 138 GLY A O 1
ATOM 976 N N . GLY A 1 139 ? -12.578 20.094 11.938 1 98.81 139 GLY A N 1
ATOM 977 C CA . GLY A 1 139 ? -13.234 21.328 12.359 1 98.81 139 GLY A CA 1
ATOM 978 C C . GLY A 1 139 ? -14.664 21.438 11.867 1 98.81 139 GLY A C 1
ATOM 979 O O . GLY A 1 139 ? -15.227 20.469 11.344 1 98.81 139 GLY A O 1
ATOM 980 N N . LYS A 1 140 ? -15.273 22.594 12.016 1 98.56 140 LYS A N 1
ATOM 981 C CA . LYS A 1 140 ? -16.672 22.828 11.664 1 98.56 140 LYS A CA 1
ATOM 982 C C . LYS A 1 140 ? -16.859 22.859 10.148 1 98.56 140 LYS A C 1
ATOM 984 O O . LYS A 1 140 ? -16.062 23.438 9.43 1 98.56 140 LYS A O 1
ATOM 989 N N . ALA A 1 141 ? -17.953 22.234 9.734 1 98.31 141 ALA A N 1
ATOM 990 C CA . ALA A 1 141 ? -18.281 22.188 8.312 1 98.31 141 ALA A CA 1
ATOM 991 C C . ALA A 1 141 ? -18.438 23.594 7.738 1 98.31 141 ALA A C 1
ATOM 993 O O . ALA A 1 141 ? -18.062 23.844 6.59 1 98.31 141 ALA A O 1
ATOM 994 N N . GLU A 1 142 ? -18.984 24.469 8.477 1 98.25 142 GLU A N 1
ATOM 995 C CA . GLU A 1 142 ? -19.203 25.828 8.016 1 98.25 142 GLU A CA 1
ATOM 996 C C . GLU A 1 142 ? -17.875 26.531 7.738 1 98.25 142 GLU A C 1
ATOM 998 O O . GLU A 1 142 ? -17.75 27.266 6.758 1 98.25 142 GLU A O 1
ATOM 1003 N N . ALA A 1 143 ? -16.938 26.359 8.625 1 98.44 143 ALA A N 1
ATOM 1004 C CA . ALA A 1 143 ? -15.617 26.938 8.414 1 98.44 143 ALA A CA 1
ATOM 1005 C C . ALA A 1 143 ? -14.953 26.359 7.168 1 98.44 143 ALA A C 1
ATOM 1007 O O . ALA A 1 143 ? -14.281 27.078 6.43 1 98.44 143 ALA A O 1
ATOM 1008 N N . LEU A 1 144 ? -15.133 25.047 6.957 1 98.75 144 LEU A N 1
ATOM 1009 C CA . LEU A 1 144 ? -14.562 24.406 5.777 1 98.75 144 LEU A CA 1
ATOM 1010 C C . LEU A 1 144 ? -15.148 25 4.5 1 98.75 144 LEU A C 1
ATOM 1012 O O . LEU A 1 144 ? -14.43 25.203 3.521 1 98.75 144 LEU A O 1
ATOM 1016 N N . GLU A 1 145 ? -16.391 25.266 4.496 1 98.25 145 GLU A N 1
ATOM 1017 C CA . GLU A 1 145 ? -17.016 25.875 3.32 1 98.25 145 GLU A CA 1
ATOM 1018 C C . GLU A 1 145 ? -16.391 27.219 3.002 1 98.25 145 GLU A C 1
ATOM 1020 O O . GLU A 1 145 ? -16.172 27.547 1.834 1 98.25 145 GLU A O 1
ATOM 1025 N N . CYS A 1 146 ? -16.062 27.969 4.012 1 97.5 146 CYS A N 1
ATOM 1026 C CA . CYS A 1 146 ? -15.43 29.266 3.834 1 97.5 146 CYS A CA 1
ATOM 1027 C C . CYS A 1 146 ? -14 29.109 3.33 1 97.5 146 CYS A C 1
ATOM 1029 O O . CYS A 1 146 ? -13.453 30.031 2.707 1 97.5 146 CYS A O 1
ATOM 1031 N N . ALA A 1 147 ? -13.406 27.953 3.564 1 98.25 147 ALA A N 1
ATOM 1032 C CA . ALA A 1 147 ? -11.992 27.734 3.281 1 98.25 147 ALA A CA 1
ATOM 1033 C C . ALA A 1 147 ? -11.797 27.125 1.898 1 98.25 147 ALA A C 1
ATOM 1035 O O . ALA A 1 147 ? -10.68 27.094 1.374 1 98.25 147 ALA A O 1
ATOM 1036 N N . ARG A 1 148 ? -12.797 26.641 1.25 1 98.25 148 ARG A N 1
ATOM 1037 C CA . ARG A 1 148 ? -12.711 25.75 0.103 1 98.25 148 ARG A CA 1
ATOM 1038 C C . ARG A 1 148 ? -11.938 26.391 -1.039 1 98.25 148 ARG A C 1
ATOM 1040 O O . ARG A 1 148 ? -11.117 25.75 -1.689 1 98.25 148 ARG A O 1
ATOM 1047 N N . THR A 1 149 ? -12.203 27.641 -1.305 1 98 149 THR A N 1
ATOM 1048 C CA . THR A 1 149 ? -11.539 28.312 -2.414 1 98 149 THR A CA 1
ATOM 1049 C C . THR A 1 149 ? -10.031 28.422 -2.166 1 98 149 THR A C 1
ATOM 1051 O O . THR A 1 149 ? -9.234 28.234 -3.086 1 98 149 THR A O 1
ATOM 1054 N N . VAL A 1 150 ? -9.68 28.719 -0.91 1 98.69 150 VAL A N 1
ATOM 1055 C CA . VAL A 1 150 ? -8.273 28.828 -0.553 1 98.69 150 VAL A CA 1
ATOM 1056 C C . VAL A 1 150 ? -7.609 27.453 -0.628 1 98.69 150 VAL A C 1
ATOM 1058 O O . VAL A 1 150 ? -6.527 27.312 -1.206 1 98.69 150 VAL A O 1
ATOM 1061 N N . LEU A 1 151 ? -8.297 26.406 -0.11 1 98.81 151 LEU A N 1
ATOM 1062 C CA . LEU A 1 151 ? -7.758 25.062 -0.134 1 98.81 151 LEU A CA 1
ATOM 1063 C C . LEU A 1 151 ? -7.641 24.547 -1.565 1 98.81 151 LEU A C 1
ATOM 1065 O O . LEU A 1 151 ? -6.656 23.891 -1.919 1 98.81 151 LEU A O 1
ATOM 1069 N N . ALA A 1 152 ? -8.562 24.891 -2.43 1 98.62 152 ALA A N 1
ATOM 1070 C CA . ALA A 1 152 ? -8.602 24.422 -3.811 1 98.62 152 ALA A CA 1
ATOM 1071 C C . ALA A 1 152 ? -7.449 25 -4.625 1 98.62 152 ALA A C 1
ATOM 1073 O O . ALA A 1 152 ? -7.012 24.406 -5.609 1 98.62 152 ALA A O 1
ATOM 1074 N N . ALA A 1 153 ? -6.973 26.125 -4.199 1 98.62 153 ALA A N 1
ATOM 1075 C CA . ALA A 1 153 ? -5.836 26.75 -4.879 1 98.62 153 ALA A CA 1
ATOM 1076 C C . ALA A 1 153 ? -4.555 25.953 -4.641 1 98.62 153 ALA A C 1
ATOM 1078 O O . ALA A 1 153 ? -3.594 26.078 -5.406 1 98.62 153 ALA A O 1
ATOM 1079 N N . MET A 1 154 ? -4.574 25.125 -3.596 1 98.62 154 MET A N 1
ATOM 1080 C CA . MET A 1 154 ? -3.359 24.422 -3.197 1 98.62 154 MET A CA 1
ATOM 1081 C C . MET A 1 154 ? -3.525 22.906 -3.369 1 98.62 154 MET A C 1
ATOM 1083 O O . MET A 1 154 ? -2.553 22.156 -3.273 1 98.62 154 MET A O 1
ATOM 1087 N N . GLY A 1 155 ? -4.766 22.484 -3.514 1 98.25 155 GLY A N 1
ATOM 1088 C CA . GLY A 1 155 ? -5 21.047 -3.5 1 98.25 155 GLY A CA 1
ATOM 1089 C C . GLY A 1 155 ? -6.105 20.625 -4.445 1 98.25 155 GLY A C 1
ATOM 1090 O O . GLY A 1 155 ? -6.875 21.453 -4.93 1 98.25 155 GLY A O 1
ATOM 1091 N N . LYS A 1 156 ? -6.121 19.312 -4.707 1 97.5 156 LYS A N 1
ATOM 1092 C CA . LYS A 1 156 ? -7.105 18.688 -5.598 1 97.5 156 LYS A CA 1
ATOM 1093 C C . LYS A 1 156 ? -8.258 18.078 -4.801 1 97.5 156 LYS A C 1
ATOM 1095 O O . LYS A 1 156 ? -9.414 18.188 -5.199 1 97.5 156 LYS A O 1
ATOM 1100 N N . ASN A 1 157 ? -7.926 17.406 -3.727 1 98.12 157 ASN A N 1
ATOM 1101 C CA . ASN A 1 157 ? -8.922 16.766 -2.883 1 98.12 157 ASN A CA 1
ATOM 1102 C C . ASN A 1 157 ? -9.047 17.453 -1.527 1 98.12 157 ASN A C 1
ATOM 1104 O O . ASN A 1 157 ? -8.039 17.781 -0.896 1 98.12 157 ASN A O 1
ATOM 1108 N N . ILE A 1 158 ? -10.289 17.734 -1.119 1 98.69 158 ILE A N 1
ATOM 1109 C CA . ILE A 1 158 ? -10.578 18.328 0.182 1 98.69 158 ILE A CA 1
ATOM 1110 C C . ILE A 1 158 ? -11.602 17.469 0.927 1 98.69 158 ILE A C 1
ATOM 1112 O O . ILE A 1 158 ? -12.766 17.391 0.532 1 98.69 158 ILE A O 1
ATOM 1116 N N . PHE A 1 159 ? -11.172 16.828 2.014 1 98.69 159 PHE A N 1
ATOM 1117 C CA . PHE A 1 159 ? -12.047 15.938 2.777 1 98.69 159 PHE A CA 1
ATOM 1118 C C . PHE A 1 159 ? -12.352 16.531 4.148 1 98.69 159 PHE A C 1
ATOM 1120 O O . PHE A 1 159 ? -11.469 17.078 4.805 1 98.69 159 PHE A O 1
ATOM 1127 N N . HIS A 1 160 ? -13.586 16.484 4.488 1 98.81 160 HIS A N 1
ATOM 1128 C CA . HIS A 1 160 ? -13.953 16.734 5.879 1 98.81 160 HIS A CA 1
ATOM 1129 C C . HIS A 1 160 ? -13.812 15.477 6.73 1 98.81 160 HIS A C 1
ATOM 1131 O O . HIS A 1 160 ? -14.641 14.57 6.637 1 98.81 160 HIS A O 1
ATOM 1137 N N . ALA A 1 161 ? -12.812 15.438 7.582 1 98.75 161 ALA A N 1
ATOM 1138 C CA . ALA A 1 161 ? -12.508 14.25 8.375 1 98.75 161 ALA A CA 1
ATOM 1139 C C . ALA A 1 161 ? -13.414 14.156 9.594 1 98.75 161 ALA A C 1
ATOM 1141 O O . ALA A 1 161 ? -13.664 13.062 10.109 1 98.75 161 ALA A O 1
ATOM 1142 N N . GLY A 1 162 ? -13.82 15.289 10.086 1 98.62 162 GLY A N 1
ATOM 1143 C CA . GLY A 1 162 ? -14.633 15.305 11.289 1 98.62 162 GLY A CA 1
ATOM 1144 C C . GLY A 1 162 ? -14.414 16.547 12.141 1 98.62 162 GLY A C 1
ATOM 1145 O O . GLY A 1 162 ? -14.117 17.625 11.609 1 98.62 162 GLY A O 1
ATOM 1146 N N . PRO A 1 163 ? -14.695 16.453 13.477 1 98.5 163 PRO A N 1
ATOM 1147 C CA . PRO A 1 163 ? -14.578 17.609 14.367 1 98.5 163 PRO A CA 1
ATOM 1148 C C . PRO A 1 163 ? -13.125 18 14.625 1 98.5 163 PRO A C 1
ATOM 1150 O O . PRO A 1 163 ? -12.219 17.531 13.938 1 98.5 163 PRO A O 1
ATOM 1153 N N . ASP A 1 164 ? -12.914 18.891 15.562 1 98.81 164 ASP A N 1
ATOM 1154 C CA . ASP A 1 164 ? -11.586 19.422 15.883 1 98.81 164 ASP A CA 1
ATOM 1155 C C . ASP A 1 164 ? -10.586 18.281 16.109 1 98.81 164 ASP A C 1
ATOM 1157 O O . ASP A 1 164 ? -10.828 17.391 16.938 1 98.81 164 ASP A O 1
ATOM 1161 N N . GLY A 1 165 ? -9.531 18.359 15.367 1 98.75 165 GLY A N 1
ATOM 1162 C CA . GLY A 1 165 ? -8.461 17.391 15.555 1 98.75 165 GLY A CA 1
ATOM 1163 C C . GLY A 1 165 ? -8.594 16.188 14.648 1 98.75 165 GLY A C 1
ATOM 1164 O O . GLY A 1 165 ? -7.645 15.414 14.484 1 98.75 165 GLY A O 1
ATOM 1165 N N . ALA A 1 166 ? -9.711 16.031 13.969 1 98.81 166 ALA A N 1
ATOM 1166 C CA . ALA A 1 166 ? -9.969 14.836 13.156 1 98.81 166 ALA A CA 1
ATOM 1167 C C . ALA A 1 166 ? -9.055 14.797 11.938 1 98.81 166 ALA A C 1
ATOM 1169 O O . ALA A 1 166 ? -8.656 13.719 11.484 1 98.81 166 ALA A O 1
ATOM 1170 N N . GLY A 1 167 ? -8.734 15.93 11.398 1 98.88 167 GLY A N 1
ATOM 1171 C CA . GLY A 1 167 ? -7.777 15.961 10.305 1 98.88 167 GLY A CA 1
ATOM 1172 C C . GLY A 1 167 ? -6.434 15.367 10.672 1 98.88 167 GLY A C 1
ATOM 1173 O O . GLY A 1 167 ? -5.84 14.625 9.883 1 98.88 167 GLY A O 1
ATOM 1174 N N . GLN A 1 168 ? -6.023 15.648 11.852 1 98.88 168 GLN A N 1
ATOM 1175 C CA . GLN A 1 168 ? -4.738 15.141 12.312 1 98.88 168 GLN A CA 1
ATOM 1176 C C . GLN A 1 168 ? -4.801 13.633 12.555 1 98.88 168 GLN A C 1
ATOM 1178 O O . GLN A 1 168 ? -3.844 12.914 12.273 1 98.88 168 GLN A O 1
ATOM 1183 N N . VAL A 1 169 ? -5.934 13.164 13.094 1 98.81 169 VAL A N 1
ATOM 1184 C CA . VAL A 1 169 ? -6.09 11.719 13.281 1 98.81 169 VAL A CA 1
ATOM 1185 C C . VAL A 1 169 ? -5.992 11.016 11.93 1 98.81 169 VAL A C 1
ATOM 1187 O O . VAL A 1 169 ? -5.254 10.031 11.789 1 98.81 169 VAL A O 1
ATOM 1190 N N . ALA A 1 170 ? -6.695 11.555 10.945 1 98.88 170 ALA A N 1
ATOM 1191 C CA . ALA A 1 170 ? -6.648 10.977 9.602 1 98.88 170 ALA A CA 1
ATOM 1192 C C . ALA A 1 170 ? -5.223 10.984 9.055 1 98.88 170 ALA A C 1
ATOM 1194 O O . ALA A 1 170 ? -4.77 10 8.477 1 98.88 170 ALA A O 1
ATOM 1195 N N . LYS A 1 171 ? -4.512 12.039 9.258 1 98.88 171 LYS A N 1
ATOM 1196 C CA . LYS A 1 171 ? -3.158 12.211 8.742 1 98.88 171 LYS A CA 1
ATOM 1197 C C . LYS A 1 171 ? -2.203 11.188 9.352 1 98.88 171 LYS A C 1
ATOM 1199 O O . LYS A 1 171 ? -1.402 10.578 8.633 1 98.88 171 LYS A O 1
ATOM 1204 N N . VAL A 1 172 ? -2.279 11.031 10.664 1 98.56 172 VAL A N 1
ATOM 1205 C CA . VAL A 1 172 ? -1.321 10.117 11.289 1 98.56 172 VAL A CA 1
ATOM 1206 C C . VAL A 1 172 ? -1.633 8.68 10.875 1 98.56 172 VAL A C 1
ATOM 1208 O O . VAL A 1 172 ? -0.724 7.863 10.727 1 98.56 172 VAL A O 1
ATOM 1211 N N . CYS A 1 173 ? -2.934 8.312 10.719 1 98.88 173 CYS A N 1
ATOM 1212 C CA . CYS A 1 173 ? -3.287 7.004 10.195 1 98.88 173 CYS A CA 1
ATOM 1213 C C . CYS A 1 173 ? -2.736 6.816 8.781 1 98.88 173 CYS A C 1
ATOM 1215 O O . CYS A 1 173 ? -2.141 5.781 8.477 1 98.88 173 CYS A O 1
ATOM 1217 N N . ASN A 1 174 ? -2.914 7.832 7.938 1 98.81 174 ASN A N 1
ATOM 1218 C CA . ASN A 1 174 ? -2.422 7.812 6.562 1 98.81 174 ASN A CA 1
ATOM 1219 C C . ASN A 1 174 ? -0.906 7.645 6.512 1 98.81 174 ASN A C 1
ATOM 1221 O O . ASN A 1 174 ? -0.391 6.828 5.75 1 98.81 174 ASN A O 1
ATOM 1225 N N . ASN A 1 175 ? -0.188 8.398 7.332 1 98.75 175 ASN A N 1
ATOM 1226 C CA . ASN A 1 175 ? 1.27 8.391 7.281 1 98.75 175 ASN A CA 1
ATOM 1227 C C . ASN A 1 175 ? 1.842 7.102 7.867 1 98.75 175 ASN A C 1
ATOM 1229 O O . ASN A 1 175 ? 2.883 6.617 7.414 1 98.75 175 ASN A O 1
ATOM 1233 N N . GLN A 1 176 ? 1.154 6.598 8.898 1 98.88 176 GLN A N 1
ATOM 1234 C CA . GLN A 1 176 ? 1.583 5.293 9.391 1 98.88 176 GLN A CA 1
ATOM 1235 C C . GLN A 1 176 ? 1.446 4.223 8.312 1 98.88 176 GLN A C 1
ATOM 1237 O O . GLN A 1 176 ? 2.357 3.414 8.109 1 98.88 176 GLN A O 1
ATOM 1242 N N . LEU A 1 177 ? 0.318 4.23 7.617 1 98.94 177 LEU A N 1
ATOM 1243 C CA . LEU A 1 177 ? 0.083 3.273 6.539 1 98.94 177 LEU A CA 1
ATOM 1244 C C . LEU A 1 177 ? 1.087 3.469 5.41 1 98.94 177 LEU A C 1
ATOM 1246 O O . LEU A 1 177 ? 1.614 2.496 4.863 1 98.94 177 LEU A O 1
ATOM 1250 N N . LEU A 1 178 ? 1.411 4.719 5.086 1 98.88 178 LEU A N 1
ATOM 1251 C CA . LEU A 1 178 ? 2.426 5.043 4.09 1 98.88 178 LEU A CA 1
ATOM 1252 C C . LEU A 1 178 ? 3.773 4.434 4.465 1 98.88 178 LEU A C 1
ATOM 1254 O O . LEU A 1 178 ? 4.43 3.803 3.635 1 98.88 178 LEU A O 1
ATOM 1258 N N . ALA A 1 179 ? 4.145 4.645 5.715 1 98.94 179 ALA A N 1
ATOM 1259 C CA . ALA A 1 179 ? 5.434 4.137 6.168 1 98.94 179 ALA A CA 1
ATOM 1260 C C . ALA A 1 179 ? 5.488 2.613 6.078 1 98.94 179 ALA A C 1
ATOM 1262 O O . ALA A 1 179 ? 6.492 2.047 5.637 1 98.94 179 ALA A O 1
ATOM 1263 N N . VAL A 1 180 ? 4.406 2.012 6.465 1 98.94 180 VAL A N 1
ATOM 1264 C CA . VAL A 1 180 ? 4.344 0.554 6.492 1 98.94 180 VAL A CA 1
ATOM 1265 C C . VAL A 1 180 ? 4.508 0.004 5.078 1 98.94 180 VAL A C 1
ATOM 1267 O O . VAL A 1 180 ? 5.355 -0.855 4.832 1 98.94 180 VAL A O 1
ATOM 1270 N N . HIS A 1 181 ? 3.723 0.56 4.09 1 98.88 181 HIS A N 1
ATOM 1271 C CA . HIS A 1 181 ? 3.83 -0.065 2.775 1 98.88 181 HIS A CA 1
ATOM 1272 C C . HIS A 1 181 ? 5.07 0.422 2.033 1 98.88 181 HIS A C 1
ATOM 1274 O O . HIS A 1 181 ? 5.551 -0.242 1.111 1 98.88 181 HIS A O 1
ATOM 1280 N N . MET A 1 182 ? 5.703 1.575 2.43 1 98.94 182 MET A N 1
ATOM 1281 C CA . MET A 1 182 ? 7.004 1.959 1.886 1 98.94 182 MET A CA 1
ATOM 1282 C C . MET A 1 182 ? 8.086 0.964 2.299 1 98.94 182 MET A C 1
ATOM 1284 O O . MET A 1 182 ? 8.859 0.499 1.461 1 98.94 182 MET A O 1
ATOM 1288 N N . ILE A 1 183 ? 8.109 0.652 3.576 1 98.94 183 ILE A N 1
ATOM 1289 C CA . ILE A 1 183 ? 9.086 -0.317 4.055 1 98.94 183 ILE A CA 1
ATOM 1290 C C . ILE A 1 183 ? 8.828 -1.675 3.408 1 98.94 183 ILE A C 1
ATOM 1292 O O . ILE A 1 183 ? 9.766 -2.344 2.961 1 98.94 183 ILE A O 1
ATOM 1296 N N . GLY A 1 184 ? 7.531 -2.078 3.373 1 98.94 184 GLY A N 1
ATOM 1297 C CA . GLY A 1 184 ? 7.188 -3.316 2.689 1 98.94 184 GLY A CA 1
ATOM 1298 C C . GLY A 1 184 ? 7.648 -3.346 1.243 1 98.94 184 GLY A C 1
ATOM 1299 O O . GLY A 1 184 ? 8.125 -4.371 0.76 1 98.94 184 GLY A O 1
ATOM 1300 N N . THR A 1 185 ? 7.484 -2.229 0.531 1 98.94 185 THR A N 1
ATOM 1301 C CA . THR A 1 185 ? 7.934 -2.102 -0.852 1 98.94 185 THR A CA 1
ATOM 1302 C C . THR A 1 185 ? 9.453 -2.229 -0.943 1 98.94 185 THR A C 1
ATOM 1304 O O . THR A 1 185 ? 9.969 -2.975 -1.776 1 98.94 185 THR A O 1
ATOM 1307 N N . ALA A 1 186 ? 10.117 -1.548 -0.043 1 98.88 186 ALA A N 1
ATOM 1308 C CA . ALA A 1 186 ? 11.578 -1.56 -0.039 1 98.88 186 ALA A CA 1
ATOM 1309 C C . ALA A 1 186 ? 12.117 -2.973 0.174 1 98.88 186 ALA A C 1
ATOM 1311 O O . ALA A 1 186 ? 13.031 -3.408 -0.53 1 98.88 186 ALA A O 1
ATOM 1312 N N . GLU A 1 187 ? 11.516 -3.719 1.128 1 98.56 187 GLU A N 1
ATOM 1313 C CA . GLU A 1 187 ? 11.984 -5.074 1.398 1 98.56 187 GLU A CA 1
ATOM 1314 C C . GLU A 1 187 ? 11.656 -6.016 0.244 1 98.56 187 GLU A C 1
ATOM 1316 O O . GLU A 1 187 ? 12.445 -6.895 -0.096 1 98.56 187 GLU A O 1
ATOM 1321 N N . ALA A 1 188 ? 10.484 -5.828 -0.315 1 98.81 188 ALA A N 1
ATOM 1322 C CA . ALA A 1 188 ? 10.094 -6.68 -1.434 1 98.81 188 ALA A CA 1
ATOM 1323 C C . ALA A 1 188 ? 11.008 -6.461 -2.637 1 98.81 188 ALA A C 1
ATOM 1325 O O . ALA A 1 188 ? 11.422 -7.418 -3.295 1 98.81 188 ALA A O 1
ATOM 1326 N N . MET A 1 189 ? 11.344 -5.176 -2.945 1 98.81 189 MET A N 1
ATOM 1327 C CA . MET A 1 189 ? 12.266 -4.859 -4.031 1 98.81 189 MET A CA 1
ATOM 1328 C C . MET A 1 189 ? 13.633 -5.508 -3.801 1 98.81 189 MET A C 1
ATOM 1330 O O . MET A 1 189 ? 14.164 -6.172 -4.691 1 98.81 189 MET A O 1
ATOM 1334 N N . ALA A 1 190 ? 14.125 -5.328 -2.604 1 98.88 190 ALA A N 1
ATOM 1335 C CA . ALA A 1 190 ? 15.445 -5.871 -2.289 1 98.88 190 ALA A CA 1
ATOM 1336 C C . ALA A 1 190 ? 15.453 -7.391 -2.389 1 98.88 190 ALA A C 1
ATOM 1338 O O . ALA A 1 190 ? 16.391 -7.98 -2.943 1 98.88 190 ALA A O 1
ATOM 1339 N N . LEU A 1 191 ? 14.422 -8.039 -1.861 1 98.75 191 LEU A N 1
ATOM 1340 C CA . LEU A 1 191 ? 14.312 -9.492 -1.894 1 98.75 191 LEU A CA 1
ATOM 1341 C C . LEU A 1 191 ? 14.258 -10 -3.33 1 98.75 191 LEU A C 1
ATOM 1343 O O . LEU A 1 191 ? 14.977 -10.938 -3.689 1 98.75 191 LEU A O 1
ATOM 1347 N N . GLY A 1 192 ? 13.359 -9.344 -4.16 1 98.75 192 GLY A N 1
ATOM 1348 C CA . GLY A 1 192 ? 13.234 -9.758 -5.547 1 98.75 192 GLY A CA 1
ATOM 1349 C C . GLY A 1 192 ? 14.516 -9.602 -6.34 1 98.75 192 GLY A C 1
ATOM 1350 O O . GLY A 1 192 ? 14.906 -10.5 -7.086 1 98.75 192 GLY A O 1
ATOM 1351 N N . VAL A 1 193 ? 15.219 -8.484 -6.133 1 98.62 193 VAL A N 1
ATOM 1352 C CA . VAL A 1 193 ? 16.453 -8.219 -6.848 1 98.62 193 VAL A CA 1
ATOM 1353 C C . VAL A 1 193 ? 17.531 -9.195 -6.395 1 98.62 193 VAL A C 1
ATOM 1355 O O . VAL A 1 193 ? 18.266 -9.742 -7.219 1 98.62 193 VAL A O 1
ATOM 1358 N N . ALA A 1 194 ? 17.625 -9.438 -5.09 1 98.44 194 ALA A N 1
ATOM 1359 C CA . ALA A 1 194 ? 18.578 -10.406 -4.562 1 98.44 194 ALA A CA 1
ATOM 1360 C C . ALA A 1 194 ? 18.297 -11.805 -5.109 1 98.44 194 ALA A C 1
ATOM 1362 O O . ALA A 1 194 ? 19.203 -12.633 -5.184 1 98.44 194 ALA A O 1
ATOM 1363 N N . SER A 1 195 ? 17.078 -12.047 -5.52 1 98 195 SER A N 1
ATOM 1364 C CA . SER A 1 195 ? 16.656 -13.344 -6.047 1 98 195 SER A CA 1
ATOM 1365 C C . SER A 1 195 ? 16.781 -13.398 -7.562 1 98 195 SER A C 1
ATOM 1367 O O . SER A 1 195 ? 16.312 -14.344 -8.203 1 98 195 SER A O 1
ATOM 1369 N N . GLY A 1 196 ? 17.234 -12.312 -8.156 1 97.69 196 GLY A N 1
ATOM 1370 C CA . GLY A 1 196 ? 17.625 -12.352 -9.562 1 97.69 196 GLY A CA 1
ATOM 1371 C C . GLY A 1 196 ? 16.656 -11.625 -10.469 1 97.69 196 GLY A C 1
ATOM 1372 O O . GLY A 1 196 ? 16.797 -11.648 -11.688 1 97.69 196 GLY A O 1
ATOM 1373 N N . LEU A 1 197 ? 15.734 -10.961 -9.938 1 98.56 197 LEU A N 1
ATOM 1374 C CA . LEU A 1 197 ? 14.758 -10.281 -10.781 1 98.56 197 LEU A CA 1
ATOM 1375 C C . LEU A 1 197 ? 15.258 -8.898 -11.18 1 98.56 197 LEU A C 1
ATOM 1377 O O . LEU A 1 197 ? 15.977 -8.242 -10.422 1 98.56 197 LEU A O 1
ATOM 1381 N N . ASP A 1 198 ? 14.867 -8.453 -12.383 1 98.62 198 ASP A N 1
ATOM 1382 C CA . ASP A 1 198 ? 15.047 -7.066 -12.805 1 98.62 198 ASP A CA 1
ATOM 1383 C C . ASP A 1 198 ? 14.156 -6.129 -11.984 1 98.62 198 ASP A C 1
ATOM 1385 O O . ASP A 1 198 ? 12.945 -6.324 -11.898 1 98.62 198 ASP A O 1
ATOM 1389 N N . PRO A 1 199 ? 14.797 -5.121 -11.414 1 98.56 199 PRO A N 1
ATOM 1390 C CA . PRO A 1 199 ? 14.008 -4.273 -10.523 1 98.56 199 PRO A CA 1
ATOM 1391 C C . PRO A 1 199 ? 12.859 -3.566 -11.234 1 98.56 199 PRO A C 1
ATOM 1393 O O . PRO A 1 199 ? 11.781 -3.396 -10.664 1 98.56 199 PRO A O 1
ATOM 1396 N N . ALA A 1 200 ? 13.031 -3.156 -12.461 1 98.62 200 ALA A N 1
ATOM 1397 C CA . ALA A 1 200 ? 11.969 -2.473 -13.195 1 98.62 200 ALA A CA 1
ATOM 1398 C C . ALA A 1 200 ? 10.805 -3.416 -13.469 1 98.62 200 ALA A C 1
ATOM 1400 O O . ALA A 1 200 ? 9.641 -3.029 -13.336 1 98.62 200 ALA A O 1
ATOM 1401 N N . VAL A 1 201 ? 11.117 -4.652 -13.812 1 98.56 201 VAL A N 1
ATOM 1402 C CA . VAL A 1 201 ? 10.102 -5.66 -14.102 1 98.56 201 VAL A CA 1
ATOM 1403 C C . VAL A 1 201 ? 9.344 -6.004 -12.82 1 98.56 201 VAL A C 1
ATOM 1405 O O . VAL A 1 201 ? 8.109 -6.043 -12.82 1 98.56 201 VAL A O 1
ATOM 1408 N N . LEU A 1 202 ? 10.086 -6.176 -11.766 1 98.81 202 LEU A N 1
ATOM 1409 C CA . LEU A 1 202 ? 9.469 -6.496 -10.484 1 98.81 202 LEU A CA 1
ATOM 1410 C C . LEU A 1 202 ? 8.531 -5.379 -10.039 1 98.81 202 LEU A C 1
ATOM 1412 O O . LEU A 1 202 ? 7.398 -5.641 -9.617 1 98.81 202 LEU A O 1
ATOM 1416 N N . ALA A 1 203 ? 9.016 -4.141 -10.125 1 98.81 203 ALA A N 1
ATOM 1417 C CA . ALA A 1 203 ? 8.211 -2.99 -9.719 1 98.81 203 ALA A CA 1
ATOM 1418 C C . ALA A 1 203 ? 6.902 -2.928 -10.5 1 98.81 203 ALA A C 1
ATOM 1420 O O . ALA A 1 203 ? 5.836 -2.701 -9.922 1 98.81 203 ALA A O 1
ATOM 1421 N N . GLU A 1 204 ? 6.949 -3.145 -11.758 1 98.5 204 GLU A N 1
ATOM 1422 C CA . GLU A 1 204 ? 5.762 -3.064 -12.602 1 98.5 204 GLU A CA 1
ATOM 1423 C C . GLU A 1 204 ? 4.793 -4.203 -12.297 1 98.5 204 GLU A C 1
ATOM 1425 O O . GLU A 1 204 ? 3.578 -3.998 -12.266 1 98.5 204 GLU A O 1
ATOM 1430 N N . ILE A 1 205 ? 5.344 -5.406 -12.086 1 98.62 205 ILE A N 1
ATOM 1431 C CA . ILE A 1 205 ? 4.516 -6.551 -11.727 1 98.62 205 ILE A CA 1
ATOM 1432 C C . ILE A 1 205 ? 3.73 -6.246 -10.453 1 98.62 205 ILE A C 1
ATOM 1434 O O . ILE A 1 205 ? 2.506 -6.379 -10.422 1 98.62 205 ILE A O 1
ATOM 1438 N N . MET A 1 206 ? 4.422 -5.762 -9.398 1 98.75 206 MET A N 1
ATOM 1439 C CA . MET A 1 206 ? 3.758 -5.516 -8.125 1 98.75 206 MET A CA 1
ATOM 1440 C C . MET A 1 206 ? 2.775 -4.355 -8.234 1 98.75 206 MET A C 1
ATOM 1442 O O . MET A 1 206 ? 1.676 -4.41 -7.68 1 98.75 206 MET A O 1
ATOM 1446 N N . ARG A 1 207 ? 3.164 -3.336 -9 1 98.19 207 ARG A N 1
ATOM 1447 C CA . ARG A 1 207 ? 2.316 -2.16 -9.172 1 98.19 207 ARG A CA 1
ATOM 1448 C C . ARG A 1 207 ? 0.972 -2.541 -9.781 1 98.19 207 ARG A C 1
ATOM 1450 O O . ARG A 1 207 ? -0.06 -1.966 -9.43 1 98.19 207 ARG A O 1
ATOM 1457 N N . GLN A 1 208 ? 0.958 -3.561 -10.633 1 96.88 208 GLN A N 1
ATOM 1458 C CA . GLN A 1 208 ? -0.243 -3.955 -11.367 1 96.88 208 GLN A CA 1
ATOM 1459 C C . GLN A 1 208 ? -0.924 -5.145 -10.695 1 96.88 208 GLN A C 1
ATOM 1461 O O . GLN A 1 208 ? -1.83 -5.754 -11.273 1 96.88 208 GLN A O 1
ATOM 1466 N N . SER A 1 209 ? -0.437 -5.535 -9.594 1 97.88 209 SER A N 1
ATOM 1467 C CA . SER A 1 209 ? -0.949 -6.691 -8.867 1 97.88 209 SER A CA 1
ATOM 1468 C C . SER A 1 209 ? -1.455 -6.293 -7.484 1 97.88 209 SER A C 1
ATOM 1470 O O . SER A 1 209 ? -1.667 -5.113 -7.211 1 97.88 209 SER A O 1
ATOM 1472 N N . SER A 1 210 ? -1.69 -7.238 -6.602 1 97.75 210 SER A N 1
ATOM 1473 C CA . SER A 1 210 ? -2.291 -7 -5.293 1 97.75 210 SER A CA 1
ATOM 1474 C C . SER A 1 210 ? -1.298 -6.34 -4.344 1 97.75 210 SER A C 1
ATOM 1476 O O . SER A 1 210 ? -1.684 -5.84 -3.285 1 97.75 210 SER A O 1
ATOM 1478 N N . GLY A 1 211 ? -0.036 -6.277 -4.703 1 98.44 211 GLY A N 1
ATOM 1479 C CA . GLY A 1 211 ? 0.956 -5.543 -3.934 1 98.44 211 GLY A CA 1
ATOM 1480 C C . GLY A 1 211 ? 0.96 -4.055 -4.23 1 98.44 211 GLY A C 1
ATOM 1481 O O . GLY A 1 211 ? 1.685 -3.291 -3.588 1 98.44 211 GLY A O 1
ATOM 1482 N N . GLY A 1 212 ? 0.123 -3.658 -5.152 1 98.5 212 GLY A N 1
ATOM 1483 C CA . GLY A 1 212 ? 0.099 -2.279 -5.609 1 98.5 212 GLY A CA 1
ATOM 1484 C C . GLY A 1 212 ? -0.188 -1.287 -4.5 1 98.5 212 GLY A C 1
ATOM 1485 O O . GLY A 1 212 ? -1.031 -1.54 -3.637 1 98.5 212 GLY A O 1
ATOM 1486 N N . ASN A 1 213 ? 0.508 -0.167 -4.52 1 98.56 213 ASN A N 1
ATOM 1487 C CA . ASN A 1 213 ? 0.372 0.895 -3.527 1 98.56 213 ASN A CA 1
ATOM 1488 C C . ASN A 1 213 ? 0.933 2.217 -4.043 1 98.56 213 ASN A C 1
ATOM 1490 O O . ASN A 1 213 ? 1.535 2.266 -5.117 1 98.56 213 ASN A O 1
ATOM 1494 N N . TRP A 1 214 ? 0.739 3.236 -3.277 1 98 214 TRP A N 1
ATOM 1495 C CA . TRP A 1 214 ? 1.134 4.594 -3.637 1 98 214 TRP A CA 1
ATOM 1496 C C . TRP A 1 214 ? 2.637 4.68 -3.885 1 98 214 TRP A C 1
ATOM 1498 O O . TRP A 1 214 ? 3.084 5.352 -4.816 1 98 214 TRP A O 1
ATOM 1508 N N . SER A 1 215 ? 3.504 3.979 -3.102 1 98.12 215 SER A N 1
ATOM 1509 C CA . SER A 1 215 ? 4.957 4.016 -3.25 1 98.12 215 SER A CA 1
ATOM 1510 C C . SER A 1 215 ? 5.387 3.475 -4.609 1 98.12 215 SER A C 1
ATOM 1512 O O . SER A 1 215 ? 6.219 4.078 -5.289 1 98.12 215 SER A O 1
ATOM 1514 N N . LEU A 1 216 ? 4.777 2.391 -4.996 1 98.44 216 LEU A N 1
ATOM 1515 C CA . LEU A 1 216 ? 5.098 1.798 -6.289 1 98.44 216 LEU A CA 1
ATOM 1516 C C . LEU A 1 216 ? 4.609 2.684 -7.43 1 98.44 216 LEU A C 1
ATOM 1518 O O . LEU A 1 216 ? 5.246 2.75 -8.484 1 98.44 216 LEU A O 1
ATOM 1522 N N . GLU A 1 217 ? 3.564 3.354 -7.207 1 96.62 217 GLU A N 1
ATOM 1523 C CA . GLU A 1 217 ? 2.918 4.121 -8.266 1 96.62 217 GLU A CA 1
ATOM 1524 C C . GLU A 1 217 ? 3.588 5.48 -8.453 1 96.62 217 GLU A C 1
ATOM 1526 O O . GLU A 1 217 ? 3.719 5.965 -9.578 1 96.62 217 GLU A O 1
ATOM 1531 N N . LYS A 1 218 ? 4.02 6.102 -7.344 1 94.75 218 LYS A N 1
ATOM 1532 C CA . LYS A 1 218 ? 4.352 7.52 -7.445 1 94.75 218 LYS A CA 1
ATOM 1533 C C . LYS A 1 218 ? 5.699 7.816 -6.793 1 94.75 218 LYS A C 1
ATOM 1535 O O . LYS A 1 218 ? 6.273 8.891 -7 1 94.75 218 LYS A O 1
ATOM 1540 N N . TYR A 1 219 ? 6.223 6.863 -6.062 1 96.62 219 TYR A N 1
ATOM 1541 C CA . TYR A 1 219 ? 7.293 7.23 -5.145 1 96.62 219 TYR A CA 1
ATOM 1542 C C . TYR A 1 219 ? 8.234 6.055 -4.898 1 96.62 219 TYR A C 1
ATOM 1544 O O . TYR A 1 219 ? 8.648 5.816 -3.766 1 96.62 219 TYR A O 1
ATOM 1552 N N . ASN A 1 220 ? 8.523 5.277 -5.965 1 98.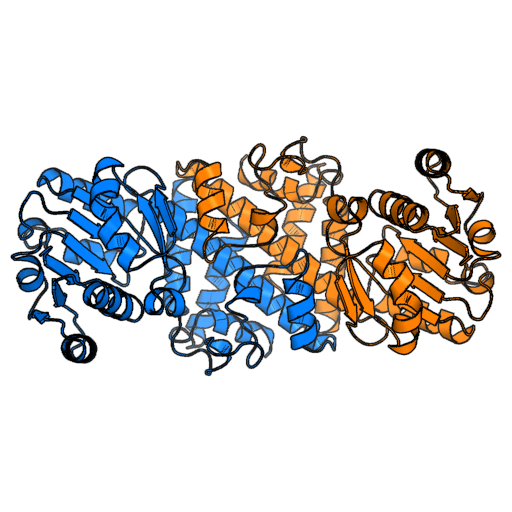06 220 ASN A N 1
ATOM 1553 C CA . ASN A 1 220 ? 9.32 4.062 -5.836 1 98.06 220 ASN A CA 1
ATOM 1554 C C . ASN A 1 220 ? 10.656 4.336 -5.148 1 98.06 220 ASN A C 1
ATOM 1556 O O . ASN A 1 220 ? 11.367 5.27 -5.516 1 98.06 220 ASN A O 1
ATOM 1560 N N . PRO A 1 221 ? 11.008 3.537 -4.152 1 98.56 221 PRO A N 1
ATOM 1561 C CA . PRO A 1 221 ? 12.211 3.803 -3.361 1 98.56 221 PRO A CA 1
ATOM 1562 C C . PRO A 1 221 ? 13.484 3.262 -4.02 1 98.56 221 PRO A C 1
ATOM 1564 O O . PRO A 1 221 ? 14.586 3.521 -3.539 1 98.56 221 PRO A O 1
ATOM 1567 N N . TRP A 1 222 ? 13.375 2.496 -5.059 1 98.56 222 TRP A N 1
ATOM 1568 C CA . TRP A 1 222 ? 14.531 1.943 -5.75 1 98.56 222 TRP A CA 1
ATOM 1569 C C . TRP A 1 222 ? 15.125 2.961 -6.719 1 98.56 222 TRP A C 1
ATOM 1571 O O . TRP A 1 222 ? 14.43 3.459 -7.609 1 98.56 222 TRP A O 1
ATOM 1581 N N . PRO A 1 223 ? 16.422 3.275 -6.605 1 97.5 223 PRO A N 1
ATOM 1582 C CA . PRO A 1 223 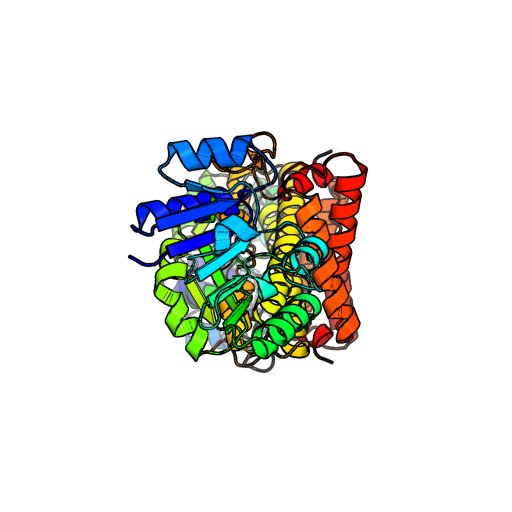? 17.016 4.324 -7.445 1 97.5 223 PRO A CA 1
ATOM 1583 C C . PRO A 1 223 ? 16.922 4 -8.938 1 97.5 223 PRO A C 1
ATOM 1585 O O . PRO A 1 223 ? 17.172 2.859 -9.336 1 97.5 223 PRO A O 1
ATOM 1588 N N . GLY A 1 224 ? 16.469 4.996 -9.727 1 97 224 GLY A N 1
ATOM 1589 C CA . GLY A 1 224 ? 16.578 4.898 -11.172 1 97 224 GLY A CA 1
ATOM 1590 C C . GLY A 1 224 ? 15.32 4.367 -11.836 1 97 224 GLY A C 1
ATOM 1591 O O . GLY A 1 224 ? 15.219 4.34 -13.062 1 97 224 GLY A O 1
ATOM 1592 N N . LEU A 1 225 ? 14.312 3.953 -11.078 1 97.19 225 LEU A N 1
ATOM 1593 C CA . LEU A 1 225 ? 13.133 3.338 -11.672 1 97.19 225 LEU A CA 1
ATOM 1594 C C . LEU A 1 225 ? 12.094 4.395 -12.047 1 97.19 225 LEU A C 1
ATOM 1596 O O . LEU A 1 225 ? 11.258 4.164 -12.922 1 97.19 225 LEU A O 1
ATOM 1600 N N . MET A 1 226 ? 12.023 5.477 -11.266 1 95.12 226 MET A N 1
ATOM 1601 C CA . MET A 1 226 ? 11.07 6.562 -11.484 1 95.12 226 MET A CA 1
ATOM 1602 C C . MET A 1 226 ? 11.781 7.91 -11.531 1 95.12 226 MET A C 1
ATOM 1604 O O . MET A 1 226 ? 12.609 8.211 -10.664 1 95.12 226 MET A O 1
ATOM 1608 N N . ASP A 1 227 ? 11.375 8.695 -12.555 1 92.06 227 ASP A N 1
ATOM 1609 C CA . ASP A 1 227 ? 11.992 10.008 -12.672 1 92.06 227 ASP A CA 1
ATOM 1610 C C . ASP A 1 227 ? 11.422 10.984 -11.648 1 92.06 227 ASP A C 1
ATOM 1612 O O . ASP A 1 227 ? 10.273 10.836 -11.211 1 92.06 227 ASP A O 1
ATOM 1616 N N . ASN A 1 228 ? 12.164 11.875 -11.094 1 88.12 228 ASN A N 1
ATOM 1617 C CA . ASN A 1 228 ? 11.766 13.047 -10.312 1 88.12 228 ASN A CA 1
ATOM 1618 C C . ASN A 1 228 ? 11.266 12.648 -8.922 1 88.12 228 ASN A C 1
ATOM 1620 O O . ASN A 1 228 ? 10.336 13.258 -8.398 1 88.12 228 ASN A O 1
ATOM 1624 N N . VAL A 1 229 ? 11.648 11.438 -8.461 1 94 229 VAL A N 1
ATOM 1625 C CA . VAL A 1 229 ? 11.43 11.086 -7.059 1 94 229 VAL A CA 1
ATOM 1626 C C . VAL A 1 229 ? 12.75 11.156 -6.297 1 94 229 VAL A C 1
ATOM 1628 O O . VAL A 1 229 ? 13.828 11.062 -6.895 1 94 229 VAL A O 1
ATOM 1631 N N . PRO A 1 230 ? 12.688 11.258 -5.039 1 95.88 230 PRO A N 1
ATOM 1632 C CA . PRO A 1 230 ? 13.914 11.422 -4.254 1 95.88 230 PRO A CA 1
ATOM 1633 C C . PRO A 1 230 ? 14.883 10.25 -4.43 1 95.88 230 PRO A C 1
ATOM 1635 O O . PRO A 1 230 ? 16.109 10.453 -4.43 1 95.88 230 PRO A O 1
ATOM 1638 N N . ALA A 1 231 ? 14.375 9.031 -4.605 1 97.38 231 ALA A N 1
ATOM 1639 C CA . ALA A 1 231 ? 15.234 7.859 -4.754 1 97.38 231 ALA A CA 1
ATOM 1640 C C . ALA A 1 231 ? 16.188 8.023 -5.934 1 97.38 231 ALA A C 1
ATOM 1642 O O . ALA A 1 231 ? 17.312 7.508 -5.91 1 97.38 231 ALA A O 1
ATOM 1643 N N . SER A 1 232 ? 15.789 8.797 -6.961 1 96.56 232 SER A N 1
ATOM 1644 C CA . SER A 1 232 ? 16.609 8.969 -8.156 1 96.56 232 SER A CA 1
ATOM 1645 C C . SER A 1 232 ? 17.453 10.227 -8.062 1 96.56 232 SER A C 1
ATOM 1647 O O . SER A 1 232 ? 18.141 10.602 -9.023 1 96.56 232 SER A O 1
ATOM 1649 N N . LYS A 1 233 ? 17.438 10.938 -6.945 1 96.19 233 LYS A N 1
ATOM 1650 C CA . LYS A 1 233 ? 18.25 12.125 -6.676 1 96.19 233 LYS A CA 1
ATOM 1651 C C . LYS A 1 233 ? 19.047 11.961 -5.391 1 96.19 233 LYS A C 1
ATOM 1653 O O . LYS A 1 233 ? 19.156 12.898 -4.598 1 96.19 233 LYS A O 1
ATOM 1658 N N . GLY A 1 234 ? 19.469 10.734 -5.242 1 96.94 234 GLY A N 1
ATOM 1659 C CA . GLY A 1 234 ? 20.234 10.461 -4.039 1 96.94 234 GLY A CA 1
ATOM 1660 C C . GLY A 1 234 ? 19.422 10.609 -2.766 1 96.94 234 GLY A C 1
ATOM 1661 O O . GLY A 1 234 ? 19.969 10.984 -1.721 1 96.94 234 GLY A O 1
ATOM 1662 N N . TYR A 1 235 ? 18.094 10.453 -2.816 1 97.44 235 TYR A N 1
ATOM 1663 C CA . TYR A 1 235 ? 17.125 10.547 -1.721 1 97.44 235 TYR A CA 1
ATOM 1664 C C . TYR A 1 235 ? 17.109 11.953 -1.131 1 97.44 235 TYR A C 1
ATOM 1666 O O . TYR A 1 235 ? 16.938 12.117 0.078 1 97.44 235 TYR A O 1
ATOM 1674 N N . SER A 1 236 ? 17.312 12.914 -2 1 93.88 236 SER A N 1
ATOM 1675 C CA . SER A 1 236 ? 17.266 14.312 -1.583 1 93.88 236 SER A CA 1
ATOM 1676 C C . SER A 1 236 ? 15.969 14.984 -2.01 1 93.88 236 SER A C 1
ATOM 1678 O O . SER A 1 236 ? 15.328 14.539 -2.963 1 93.88 236 SER A O 1
ATOM 1680 N N . GLY A 1 237 ? 15.523 16.031 -1.191 1 88.69 237 GLY A N 1
ATOM 1681 C CA . GLY A 1 237 ? 14.484 16.953 -1.622 1 88.69 237 GLY A CA 1
ATOM 1682 C C . GLY A 1 237 ? 13.086 16.406 -1.399 1 88.69 237 GLY A C 1
ATOM 1683 O O . GLY A 1 237 ? 12.125 16.875 -2.018 1 88.69 237 GLY A O 1
ATOM 1684 N N . GLY A 1 238 ? 12.914 15.445 -0.573 1 91.38 238 GLY A N 1
ATOM 1685 C CA . GLY A 1 238 ? 11.586 14.906 -0.309 1 91.38 238 GLY A CA 1
ATOM 1686 C C . GLY A 1 238 ? 11.148 15.078 1.135 1 91.38 238 GLY A C 1
ATOM 1687 O O . GLY A 1 238 ? 11.422 16.109 1.75 1 91.38 238 GLY A O 1
ATOM 1688 N N . PHE A 1 239 ? 10.406 14.203 1.573 1 93.5 239 PHE A N 1
ATOM 1689 C CA . PHE A 1 239 ? 9.93 14.164 2.951 1 93.5 239 PHE A CA 1
ATOM 1690 C C . PHE A 1 239 ? 10.953 13.492 3.859 1 93.5 239 PHE A C 1
ATOM 1692 O O . PHE A 1 239 ? 11.156 12.273 3.785 1 93.5 239 PHE A O 1
ATOM 1699 N N . MET A 1 240 ? 11.578 14.242 4.711 1 95.06 240 MET A N 1
ATOM 1700 C CA . MET A 1 240 ? 12.727 13.773 5.473 1 95.06 240 MET A CA 1
ATOM 1701 C C . MET A 1 240 ? 12.344 12.578 6.348 1 95.06 240 MET A C 1
ATOM 1703 O O . MET A 1 240 ? 11.258 12.547 6.922 1 95.06 240 MET A O 1
ATOM 1707 N N . ALA A 1 241 ? 13.289 11.664 6.492 1 98.06 241 ALA A N 1
ATOM 1708 C CA . ALA A 1 241 ? 13.094 10.5 7.355 1 98.06 241 ALA A CA 1
ATOM 1709 C C . ALA A 1 241 ? 12.805 10.922 8.789 1 98.06 241 ALA A C 1
ATOM 1711 O O . ALA A 1 241 ? 12.023 10.281 9.492 1 98.06 241 ALA A O 1
ATOM 1712 N N . GLU A 1 242 ? 13.422 12 9.242 1 97.62 242 GLU A N 1
ATOM 1713 C CA . GLU A 1 242 ? 13.195 12.461 10.609 1 97.62 242 GLU A CA 1
ATOM 1714 C C . GLU A 1 242 ? 11.758 12.938 10.797 1 97.62 242 GLU A C 1
ATOM 1716 O O . GLU A 1 242 ? 11.18 12.773 11.875 1 97.62 242 GLU A O 1
ATOM 1721 N N . LEU A 1 243 ? 11.172 13.547 9.781 1 96.19 243 LEU A N 1
ATOM 1722 C CA . LEU A 1 243 ? 9.773 13.969 9.844 1 96.19 243 LEU A CA 1
ATOM 1723 C C . LEU A 1 243 ? 8.836 12.773 9.812 1 96.19 243 LEU A C 1
ATOM 1725 O O . LEU A 1 243 ? 7.805 12.766 10.492 1 96.19 243 LEU A O 1
ATOM 1729 N N . MET A 1 244 ? 9.211 11.719 9.023 1 98.06 244 MET A N 1
ATOM 1730 C CA . MET A 1 244 ? 8.422 10.484 9.031 1 98.06 244 MET A CA 1
ATOM 1731 C C . MET A 1 244 ? 8.445 9.828 10.406 1 98.06 244 MET A C 1
ATOM 1733 O O . MET A 1 244 ? 7.41 9.391 10.914 1 98.06 244 MET A O 1
ATOM 1737 N N . ALA A 1 245 ? 9.656 9.836 11 1 98.75 245 ALA A N 1
ATOM 1738 C CA . ALA A 1 245 ? 9.766 9.281 12.352 1 98.75 245 ALA A CA 1
ATOM 1739 C C . ALA A 1 245 ? 8.898 10.07 13.336 1 98.75 245 ALA A C 1
ATOM 1741 O O . ALA A 1 245 ? 8.234 9.477 14.195 1 98.75 245 ALA A O 1
ATOM 1742 N N . LYS A 1 246 ? 8.898 11.359 13.195 1 98.19 246 LYS A N 1
ATOM 1743 C CA . LYS A 1 246 ? 8.047 12.195 14.039 1 98.19 246 LYS A CA 1
ATOM 1744 C C . LYS A 1 246 ? 6.57 11.852 13.852 1 98.19 246 LYS A C 1
ATOM 1746 O O . LYS A 1 246 ? 5.836 11.695 14.828 1 98.19 246 LYS A O 1
ATOM 1751 N N . ASP A 1 247 ? 6.133 11.742 12.617 1 98.31 247 ASP A N 1
ATOM 1752 C CA . ASP A 1 247 ? 4.734 11.422 12.328 1 98.31 247 ASP A CA 1
ATOM 1753 C C . ASP A 1 247 ? 4.363 10.047 12.883 1 98.31 247 ASP A C 1
ATOM 1755 O O . ASP A 1 247 ? 3.258 9.859 13.398 1 98.31 247 ASP A O 1
ATOM 1759 N N . LEU A 1 248 ? 5.293 9.078 12.727 1 98.88 248 LEU A N 1
ATOM 1760 C CA . LEU A 1 248 ? 5.062 7.754 13.289 1 98.88 248 LEU A CA 1
ATOM 1761 C C . LEU A 1 248 ? 4.973 7.816 14.812 1 98.88 248 LEU A C 1
ATOM 1763 O O . LEU A 1 248 ? 4.195 7.078 15.422 1 98.88 248 LEU A O 1
ATOM 1767 N N . GLY A 1 249 ? 5.777 8.672 15.352 1 98.81 249 GLY A N 1
ATOM 1768 C CA . GLY A 1 249 ? 5.648 8.906 16.781 1 98.81 249 GLY A CA 1
ATOM 1769 C C . GLY A 1 249 ? 4.273 9.406 17.188 1 98.81 249 GLY A C 1
ATOM 1770 O O . GLY A 1 249 ? 3.701 8.938 18.172 1 98.81 249 GLY A O 1
ATOM 1771 N N . LEU A 1 250 ? 3.73 10.336 16.484 1 98.69 250 LEU A N 1
ATOM 1772 C CA . LEU A 1 250 ? 2.391 10.852 16.734 1 98.69 250 LEU A CA 1
ATOM 1773 C C . LEU A 1 250 ? 1.35 9.742 16.609 1 98.69 250 LEU A C 1
ATOM 1775 O O . LEU A 1 250 ? 0.409 9.688 17.406 1 98.69 250 LEU A O 1
ATOM 1779 N N . ALA A 1 251 ? 1.513 8.867 15.609 1 98.69 251 ALA A N 1
ATOM 1780 C CA . ALA A 1 251 ? 0.598 7.746 15.43 1 98.69 251 ALA A CA 1
ATOM 1781 C C . ALA A 1 251 ? 0.646 6.805 16.625 1 98.69 251 ALA A C 1
ATOM 1783 O O . ALA A 1 251 ? -0.393 6.348 17.109 1 98.69 251 ALA A O 1
ATOM 1784 N N . GLN A 1 252 ? 1.849 6.551 17.078 1 98.69 252 GLN A N 1
ATOM 1785 C CA . GLN A 1 252 ? 2.004 5.668 18.234 1 98.69 252 GLN A CA 1
ATOM 1786 C C . GLN A 1 252 ? 1.432 6.301 19.5 1 98.69 252 GLN A C 1
ATOM 1788 O O . GLN A 1 252 ? 0.895 5.602 20.359 1 98.69 252 GLN A O 1
ATOM 1793 N N . GLU A 1 253 ? 1.551 7.582 19.594 1 98.19 253 GLU A N 1
ATOM 1794 C CA . GLU A 1 253 ? 0.91 8.281 20.703 1 98.19 253 GLU A CA 1
ATOM 1795 C C . GLU A 1 253 ? -0.608 8.141 20.641 1 98.19 253 GLU A C 1
ATOM 1797 O O . GLU A 1 253 ? -1.252 7.883 21.656 1 98.19 253 GLU A O 1
ATOM 1802 N N . ALA A 1 254 ? -1.164 8.312 19.5 1 97.75 254 ALA A N 1
ATOM 1803 C CA . ALA A 1 254 ? -2.602 8.133 19.328 1 97.75 254 ALA A CA 1
ATOM 1804 C C . ALA A 1 254 ? -3.02 6.703 19.672 1 97.75 254 ALA A C 1
ATOM 1806 O O . ALA A 1 254 ? -4.059 6.492 20.297 1 97.75 254 ALA A O 1
ATOM 1807 N N . ALA A 1 255 ? -2.197 5.715 19.266 1 98.38 255 ALA A N 1
ATOM 1808 C CA . ALA A 1 255 ? -2.475 4.312 19.562 1 98.38 255 ALA A CA 1
ATOM 1809 C C . ALA A 1 255 ? -2.48 4.066 21.078 1 98.38 255 ALA A C 1
ATOM 1811 O O . ALA A 1 255 ? -3.354 3.367 21.594 1 98.38 255 ALA A O 1
ATOM 1812 N N . GLN A 1 256 ? -1.523 4.617 21.688 1 97.62 256 GLN A N 1
ATOM 1813 C CA . GLN A 1 256 ? -1.449 4.484 23.141 1 97.62 256 GLN A CA 1
ATOM 1814 C C . GLN A 1 256 ? -2.674 5.098 23.812 1 97.62 256 GLN A C 1
ATOM 1816 O O . GLN A 1 256 ? -3.25 4.508 24.734 1 97.62 256 GLN A O 1
ATOM 1821 N N . ALA A 1 257 ? -3.074 6.27 23.375 1 96.56 257 ALA A N 1
ATOM 1822 C CA . ALA A 1 257 ? -4.195 7 23.953 1 96.56 257 ALA A CA 1
ATOM 1823 C C . ALA A 1 257 ? -5.496 6.215 23.812 1 96.56 257 ALA A C 1
ATOM 1825 O O . ALA A 1 257 ? -6.363 6.285 24.688 1 96.56 257 ALA A O 1
ATOM 1826 N N . THR A 1 258 ? -5.652 5.41 22.797 1 96.75 258 THR A N 1
ATOM 1827 C CA . THR A 1 258 ? -6.898 4.703 22.531 1 96.75 258 THR A CA 1
ATOM 1828 C C . THR A 1 258 ? -6.773 3.23 22.906 1 96.75 258 THR A C 1
ATOM 1830 O O . THR A 1 258 ? -7.734 2.467 22.781 1 96.75 258 THR A O 1
ATOM 1833 N N . GLY A 1 259 ? -5.602 2.777 23.25 1 97.25 259 GLY A N 1
ATOM 1834 C CA . GLY A 1 259 ? -5.371 1.369 23.531 1 97.25 259 GLY A CA 1
ATOM 1835 C C . GLY A 1 259 ? -5.367 0.507 22.281 1 97.25 259 GLY A C 1
ATOM 1836 O O . GLY A 1 259 ? -5.664 -0.688 22.344 1 97.25 259 GLY A O 1
ATOM 1837 N N . SER A 1 260 ? -5.035 1.125 21.156 1 97.88 260 SER A N 1
ATOM 1838 C CA . SER A 1 260 ? -5.027 0.41 19.891 1 97.88 260 SER A CA 1
ATOM 1839 C C . SER A 1 260 ? -3.707 -0.327 19.672 1 97.88 260 SER A C 1
ATOM 1841 O O . SER A 1 260 ? -2.641 0.184 20.031 1 97.88 260 SER A O 1
ATOM 1843 N N . SER A 1 261 ? -3.76 -1.547 19.172 1 98.25 261 SER A N 1
ATOM 1844 C CA . SER A 1 261 ? -2.576 -2.311 18.797 1 98.25 261 SER A CA 1
ATOM 1845 C C . SER A 1 261 ? -2.162 -2.01 17.359 1 98.25 261 SER A C 1
ATOM 1847 O O . SER A 1 261 ? -2.959 -2.164 16.422 1 98.25 261 SER A O 1
ATOM 1849 N N . THR A 1 262 ? -0.896 -1.571 17.141 1 98.44 262 THR A N 1
ATOM 1850 C CA . THR A 1 262 ? -0.379 -1.25 15.82 1 98.44 262 THR A CA 1
ATOM 1851 C C . THR A 1 262 ? 1.031 -1.804 15.641 1 98.44 262 THR A C 1
ATOM 1853 O O . THR A 1 262 ? 1.981 -1.044 15.438 1 98.44 262 THR A O 1
ATOM 1856 N N . PRO A 1 263 ? 1.178 -3.127 15.625 1 98.81 263 PRO A N 1
ATOM 1857 C CA . PRO A 1 263 ? 2.52 -3.711 15.578 1 98.81 263 PRO A CA 1
ATOM 1858 C C . PRO A 1 263 ? 3.289 -3.324 14.312 1 98.81 263 PRO A C 1
ATOM 1860 O O . PRO A 1 263 ? 4.5 -3.102 14.375 1 98.81 263 PRO A O 1
ATOM 1863 N N . MET A 1 264 ? 2.686 -3.23 13.156 1 98.88 264 MET A N 1
ATOM 1864 C CA . MET A 1 264 ? 3.385 -2.809 11.945 1 98.88 264 MET A CA 1
ATOM 1865 C C . MET A 1 264 ? 3.867 -1.367 12.062 1 98.88 264 MET A C 1
ATOM 1867 O O . MET A 1 264 ? 5 -1.055 11.695 1 98.88 264 MET A O 1
ATOM 1871 N N . GLY A 1 265 ? 2.926 -0.477 12.594 1 98.88 265 GLY 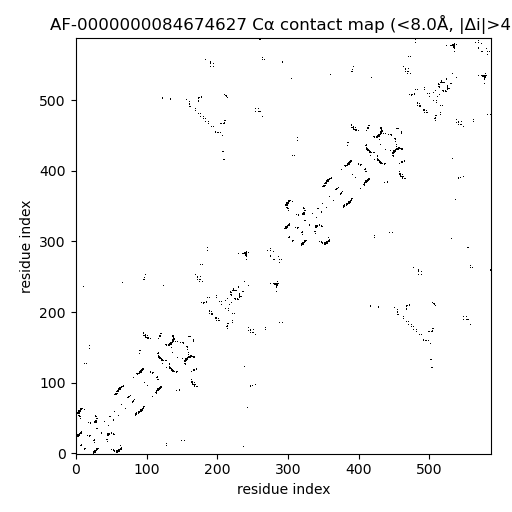A N 1
ATOM 1872 C CA . GLY A 1 265 ? 3.309 0.909 12.82 1 98.88 265 GLY A CA 1
ATOM 1873 C C . GLY A 1 265 ? 4.469 1.062 13.781 1 98.88 265 GLY A C 1
ATOM 1874 O O . GLY A 1 265 ? 5.375 1.863 13.547 1 98.88 265 GLY A O 1
ATOM 1875 N N . ALA A 1 266 ? 4.418 0.268 14.836 1 98.88 266 ALA A N 1
ATOM 1876 C CA . ALA A 1 266 ? 5.488 0.312 15.836 1 98.88 266 ALA A CA 1
ATOM 1877 C C . ALA A 1 266 ? 6.82 -0.122 15.227 1 98.88 266 ALA A C 1
ATOM 1879 O O . ALA A 1 266 ? 7.855 0.502 15.477 1 98.88 266 ALA A O 1
ATOM 1880 N N . LEU A 1 267 ? 6.801 -1.157 14.438 1 98.94 267 LEU A N 1
ATOM 1881 C CA . LEU A 1 267 ? 8.023 -1.619 13.797 1 98.94 267 LEU A CA 1
ATOM 1882 C C . LEU A 1 267 ? 8.531 -0.585 12.797 1 98.94 267 LEU A C 1
ATOM 1884 O O . LEU A 1 267 ? 9.742 -0.365 12.688 1 98.94 267 LEU A O 1
ATOM 1888 N N . ALA A 1 268 ? 7.648 0.032 12.07 1 98.94 268 ALA A N 1
ATOM 1889 C CA . ALA A 1 268 ? 8.047 1.083 11.133 1 98.94 268 ALA A CA 1
ATOM 1890 C C . ALA A 1 268 ? 8.797 2.199 11.852 1 98.94 268 ALA A C 1
ATOM 1892 O O . ALA A 1 268 ? 9.852 2.639 11.391 1 98.94 268 ALA A O 1
ATOM 1893 N N . LEU A 1 269 ? 8.242 2.623 12.992 1 98.94 269 LEU A N 1
ATOM 1894 C CA . LEU A 1 269 ? 8.891 3.676 13.758 1 98.94 269 LEU A CA 1
ATOM 1895 C C . LEU A 1 269 ? 10.312 3.266 14.148 1 98.94 269 LEU A C 1
ATOM 1897 O O . LEU A 1 269 ? 11.25 4.055 14.023 1 98.94 269 LEU A O 1
ATOM 1901 N N . GLN A 1 270 ? 10.484 2.02 14.547 1 98.81 270 GLN A N 1
ATOM 1902 C CA . GLN A 1 270 ? 11.805 1.548 14.953 1 98.81 270 GLN A CA 1
ATOM 1903 C C . GLN A 1 270 ? 12.773 1.517 13.773 1 98.81 270 GLN A C 1
ATOM 1905 O O . GLN A 1 270 ? 13.953 1.836 13.922 1 98.81 270 GLN A O 1
ATOM 1910 N N . LEU A 1 271 ? 12.32 1.124 12.633 1 98.88 271 LEU A N 1
ATOM 1911 C CA . LEU A 1 271 ? 13.18 1.056 11.453 1 98.88 271 LEU A CA 1
ATOM 1912 C C . LEU A 1 271 ? 13.602 2.451 11.008 1 98.88 271 LEU A C 1
ATOM 1914 O O . LEU A 1 271 ? 14.75 2.658 10.609 1 98.88 271 LEU A O 1
ATOM 1918 N N . TYR A 1 272 ? 12.703 3.414 11.078 1 98.88 272 TYR A N 1
ATOM 1919 C CA . TYR A 1 272 ? 13.094 4.777 10.734 1 98.88 272 TYR A CA 1
ATOM 1920 C C . TYR A 1 272 ? 14.055 5.348 11.773 1 98.88 272 TYR A C 1
ATOM 1922 O O . TYR A 1 272 ? 14.969 6.094 11.43 1 98.88 272 TYR A O 1
ATOM 1930 N N . ARG A 1 273 ? 13.836 5.027 13.039 1 98.75 273 ARG A N 1
ATOM 1931 C CA . ARG A 1 273 ? 14.781 5.465 14.055 1 98.75 273 ARG A CA 1
ATOM 1932 C C . ARG A 1 273 ? 16.172 4.887 13.805 1 98.75 273 ARG A C 1
ATOM 1934 O O . ARG A 1 273 ? 17.172 5.555 14.039 1 98.75 273 ARG A O 1
ATOM 1941 N N . LEU A 1 274 ? 16.188 3.629 13.367 1 98.44 274 LEU A N 1
ATOM 1942 C CA . LEU A 1 274 ? 17.469 3.029 12.984 1 98.44 274 LEU A CA 1
ATOM 1943 C C . LEU A 1 274 ? 18.109 3.816 11.852 1 98.44 274 LEU A C 1
ATOM 1945 O O . LEU A 1 274 ? 19.312 4.074 11.883 1 98.44 274 LEU A O 1
ATOM 1949 N N . LEU A 1 275 ? 17.328 4.152 10.867 1 98.12 275 LEU A N 1
ATOM 1950 C CA . LEU A 1 275 ? 17.797 4.949 9.742 1 98.12 275 LEU A CA 1
ATOM 1951 C C . LEU A 1 275 ? 18.375 6.277 10.227 1 98.12 275 LEU A C 1
ATOM 1953 O O . LEU A 1 275 ? 19.422 6.719 9.742 1 98.12 275 LEU A O 1
ATOM 1957 N N . LEU A 1 276 ? 17.688 6.973 11.203 1 98.25 276 LEU A N 1
ATOM 1958 C CA . LEU A 1 276 ? 18.141 8.234 11.781 1 98.25 276 LEU A CA 1
ATOM 1959 C C . LEU A 1 276 ? 19.469 8.039 12.516 1 98.25 276 LEU A C 1
ATOM 1961 O O . LEU A 1 276 ? 20.375 8.867 12.391 1 98.25 276 LEU A O 1
ATOM 1965 N N . LYS A 1 277 ? 19.562 6.945 13.211 1 97.94 277 LYS A N 1
ATOM 1966 C CA . LYS A 1 277 ? 20.781 6.652 13.984 1 97.94 277 LYS A CA 1
ATOM 1967 C C . LYS A 1 277 ? 21.984 6.461 13.062 1 97.94 277 LYS A C 1
ATOM 1969 O O . LYS A 1 277 ? 23.109 6.754 13.445 1 97.94 277 LYS A O 1
ATOM 1974 N N . GLN A 1 278 ? 21.75 6.102 11.875 1 97.88 278 GLN A N 1
ATOM 1975 C CA . GLN A 1 278 ? 22.797 5.887 10.883 1 97.88 278 GLN A CA 1
ATOM 1976 C C . GLN A 1 278 ? 23.172 7.191 10.188 1 97.88 278 GLN A C 1
ATOM 1978 O O . GLN A 1 278 ? 23.984 7.195 9.266 1 97.88 278 GLN A O 1
ATOM 1983 N N . GLY A 1 279 ? 22.609 8.289 10.555 1 97.69 279 GLY A N 1
ATOM 1984 C CA . GLY A 1 279 ? 22.969 9.602 10.031 1 97.69 279 GLY A CA 1
ATOM 1985 C C . GLY A 1 279 ? 22.188 9.984 8.789 1 97.69 279 GLY A C 1
ATOM 1986 O O . GLY A 1 279 ? 22.578 10.922 8.078 1 97.69 279 GLY A O 1
ATOM 1987 N N . ASN A 1 280 ? 21.031 9.242 8.547 1 97.62 280 ASN A N 1
ATOM 1988 C CA . ASN A 1 280 ? 20.312 9.461 7.305 1 97.62 280 ASN A CA 1
ATOM 1989 C C . ASN A 1 280 ? 19 10.211 7.547 1 97.62 280 ASN A C 1
ATOM 1991 O O . ASN A 1 280 ? 18.078 10.125 6.742 1 97.62 280 ASN A O 1
ATOM 1995 N N . GLY A 1 281 ? 18.891 10.914 8.664 1 97.5 281 GLY A N 1
ATOM 1996 C CA . GLY A 1 281 ? 17.656 11.562 9.078 1 97.5 281 GLY A CA 1
ATOM 1997 C C . GLY A 1 281 ? 17.219 12.656 8.117 1 97.5 281 GLY A C 1
ATOM 1998 O O . GLY A 1 281 ? 16.016 12.922 7.984 1 97.5 281 GLY A O 1
ATOM 1999 N N . LYS A 1 282 ? 18.125 13.289 7.418 1 96.06 282 LYS A N 1
ATOM 2000 C CA . LYS A 1 282 ? 17.812 14.414 6.547 1 96.06 282 LYS A CA 1
ATOM 2001 C C . LYS A 1 282 ? 17.5 13.938 5.129 1 96.06 282 LYS A C 1
ATOM 2003 O O . LYS A 1 282 ? 17.016 14.711 4.301 1 96.06 282 LYS A O 1
ATOM 2008 N N . LEU A 1 283 ? 17.734 12.641 4.867 1 97.62 283 LEU A N 1
ATOM 2009 C CA . LEU A 1 283 ? 17.328 12.062 3.592 1 97.62 283 LEU A CA 1
ATOM 2010 C C . LEU A 1 283 ? 15.82 11.836 3.555 1 97.62 283 LEU A C 1
ATOM 2012 O O . LEU A 1 283 ? 15.156 11.867 4.594 1 97.62 283 LEU A O 1
ATOM 2016 N N . ASP A 1 284 ? 15.328 11.695 2.352 1 97.31 284 ASP A N 1
ATOM 2017 C CA . ASP A 1 284 ? 13.93 11.336 2.154 1 97.31 284 ASP A CA 1
ATOM 2018 C C . ASP A 1 284 ? 13.594 10.016 2.848 1 97.31 284 ASP A C 1
ATOM 2020 O O . ASP A 1 284 ? 14.438 9.125 2.938 1 97.31 284 ASP A O 1
ATOM 2024 N N . PHE A 1 285 ? 12.352 9.859 3.254 1 98.12 285 PHE A N 1
ATOM 2025 C CA . PHE A 1 285 ? 11.938 8.672 3.988 1 98.12 285 PHE A CA 1
ATOM 2026 C C . PHE A 1 285 ? 12.086 7.426 3.123 1 98.12 285 PHE A C 1
ATOM 2028 O O . PHE A 1 285 ? 12.211 6.312 3.643 1 98.12 285 PHE A O 1
ATOM 2035 N N . SER A 1 286 ? 12.094 7.508 1.794 1 98.5 286 SER A N 1
ATOM 2036 C CA . SER A 1 286 ? 12.289 6.363 0.915 1 98.5 286 SER A CA 1
ATOM 2037 C C . SER A 1 286 ? 13.711 5.82 1.019 1 98.5 286 SER A C 1
ATOM 2039 O O . SER A 1 286 ? 13.992 4.715 0.55 1 98.5 286 SER A O 1
ATOM 2041 N N . ALA A 1 287 ? 14.594 6.543 1.732 1 98.62 287 ALA A N 1
ATOM 2042 C CA . ALA A 1 287 ? 15.961 6.078 1.961 1 98.62 287 ALA A CA 1
ATOM 2043 C C . ALA A 1 287 ? 15.977 4.832 2.842 1 98.62 287 ALA A C 1
ATOM 2045 O O . ALA A 1 287 ? 17 4.16 2.961 1 98.62 287 ALA A O 1
ATOM 2046 N N . VAL A 1 288 ? 14.836 4.516 3.373 1 98.69 288 VAL A N 1
ATOM 2047 C CA . VAL A 1 288 ? 14.711 3.277 4.137 1 98.69 288 VAL A CA 1
ATOM 2048 C C . VAL A 1 288 ? 15.125 2.092 3.268 1 98.69 288 VAL A C 1
ATOM 2050 O O . VAL A 1 288 ? 15.531 1.047 3.783 1 98.69 288 VAL A O 1
ATOM 2053 N N . GLN A 1 289 ? 15.07 2.209 1.962 1 98.62 289 GLN A N 1
ATOM 2054 C CA . GLN A 1 289 ? 15.539 1.194 1.025 1 98.62 289 GLN A CA 1
ATOM 2055 C C . GLN A 1 289 ? 16.984 0.785 1.335 1 98.62 289 GLN A C 1
ATOM 2057 O O . GLN A 1 289 ? 17.344 -0.38 1.167 1 98.62 289 GLN A O 1
ATOM 2062 N N . LYS A 1 290 ? 17.75 1.734 1.824 1 97.56 290 LYS A N 1
ATOM 2063 C CA . LYS A 1 290 ? 19.172 1.5 2.107 1 97.56 290 LYS A CA 1
ATOM 2064 C C . LYS A 1 290 ? 19.344 0.425 3.176 1 97.56 290 LYS A C 1
ATOM 2066 O O . LYS A 1 290 ? 20.328 -0.305 3.172 1 97.56 290 LYS A O 1
ATOM 2071 N N . LEU A 1 291 ? 18.344 0.284 4.02 1 97.56 291 LEU A N 1
ATOM 2072 C CA . LEU A 1 291 ? 18.422 -0.692 5.102 1 97.56 291 LEU A CA 1
ATOM 2073 C C . LEU A 1 291 ? 18.391 -2.115 4.555 1 97.56 291 LEU A C 1
ATOM 2075 O O . LEU A 1 291 ? 18.797 -3.059 5.238 1 97.56 291 LEU A O 1
ATOM 2079 N N . PHE A 1 292 ? 17.969 -2.262 3.266 1 98 292 PHE A N 1
ATOM 2080 C CA . PHE A 1 292 ? 17.656 -3.611 2.809 1 98 292 PHE A CA 1
ATOM 2081 C C . PHE A 1 292 ? 18.562 -4.008 1.646 1 98 292 PHE A C 1
ATOM 2083 O O . PHE A 1 292 ? 18.484 -5.137 1.154 1 98 292 PHE A O 1
ATOM 2090 N N . VAL A 1 293 ? 19.328 -3.172 1.039 1 91.44 293 VAL A N 1
ATOM 2091 C CA . VAL A 1 293 ? 20.203 -3.504 -0.08 1 91.44 293 VAL A CA 1
ATOM 2092 C C . VAL A 1 293 ? 21.625 -3.742 0.427 1 91.44 293 VAL A C 1
ATOM 2094 O O . VAL A 1 293 ? 22.422 -4.422 -0.226 1 91.44 293 VAL A O 1
ATOM 2097 N N . GLU A 1 294 ? 22.141 -3.201 1.606 1 72.88 294 GLU A N 1
ATOM 2098 C CA . GLU A 1 294 ? 23.5 -3.385 2.082 1 72.88 294 GLU A CA 1
ATOM 2099 C C . GLU A 1 294 ? 23.672 -4.73 2.777 1 72.88 294 GLU A C 1
ATOM 2101 O O . GLU A 1 294 ? 22.719 -5.262 3.35 1 72.88 294 GLU A O 1
ATOM 2106 N N . MET B 1 1 ? -9.242 -27.5 -32.719 1 77.56 1 MET B N 1
ATOM 2107 C CA . MET B 1 1 ? -9.414 -26.719 -31.484 1 77.56 1 MET B CA 1
ATOM 2108 C C . MET B 1 1 ? -8.391 -27.125 -30.438 1 77.56 1 MET B C 1
ATOM 2110 O O . MET B 1 1 ? -8.07 -28.312 -30.297 1 77.56 1 MET B O 1
ATOM 2114 N N . THR B 1 2 ? -7.684 -26.109 -29.75 1 89.81 2 THR B N 1
ATOM 2115 C CA . THR B 1 2 ? -6.676 -26.406 -28.734 1 89.81 2 THR B CA 1
ATOM 2116 C C . THR B 1 2 ? -7.297 -27.141 -27.562 1 89.81 2 THR B C 1
ATOM 2118 O O . THR B 1 2 ? -8.312 -26.703 -27.016 1 89.81 2 THR B O 1
ATOM 2121 N N . GLN B 1 3 ? -6.793 -28.328 -27.281 1 96 3 GLN B N 1
ATOM 2122 C CA . GLN B 1 3 ? -7.234 -29.109 -26.141 1 96 3 GLN B CA 1
ATOM 2123 C C . GLN B 1 3 ? -6.426 -28.766 -24.891 1 96 3 GLN B C 1
ATOM 2125 O O . GLN B 1 3 ? -5.199 -28.891 -24.875 1 96 3 GLN B O 1
ATOM 2130 N N . ILE B 1 4 ? -7.152 -28.344 -23.812 1 98.56 4 ILE B N 1
ATOM 2131 C CA . ILE B 1 4 ? -6.504 -27.922 -22.578 1 98.56 4 ILE B CA 1
ATOM 2132 C C . ILE B 1 4 ? -6.902 -28.875 -21.438 1 98.56 4 ILE B C 1
ATOM 2134 O O . ILE B 1 4 ? -8.07 -29.219 -21.297 1 98.56 4 ILE B O 1
ATOM 2138 N N . ALA B 1 5 ? -5.941 -29.391 -20.75 1 98.81 5 ALA B N 1
ATOM 2139 C CA . ALA B 1 5 ? -6.188 -30.062 -19.469 1 98.81 5 ALA B CA 1
ATOM 2140 C C . ALA B 1 5 ? -6.055 -29.078 -18.312 1 98.81 5 ALA B C 1
ATOM 2142 O O . ALA B 1 5 ? -5.113 -28.297 -18.266 1 98.81 5 ALA B O 1
ATOM 2143 N N . PHE B 1 6 ? -7.016 -29.078 -17.375 1 98.88 6 PHE B N 1
ATOM 2144 C CA . PHE B 1 6 ? -6.965 -28.219 -16.203 1 98.88 6 PHE B CA 1
ATOM 2145 C C . PHE B 1 6 ? -6.988 -29.062 -14.922 1 98.88 6 PHE B C 1
ATOM 2147 O O . PHE B 1 6 ? -7.961 -29.766 -14.656 1 98.88 6 PHE B O 1
ATOM 2154 N N . ILE B 1 7 ? -5.898 -28.969 -14.18 1 98.81 7 ILE B N 1
ATOM 2155 C CA . ILE B 1 7 ? -5.793 -29.75 -12.953 1 98.81 7 ILE B CA 1
ATOM 2156 C C . ILE B 1 7 ? -5.949 -28.828 -11.742 1 98.81 7 ILE B C 1
ATOM 2158 O O . ILE B 1 7 ? -5.07 -28 -11.469 1 98.81 7 ILE B O 1
ATOM 2162 N N . GLY B 1 8 ? -6.957 -29 -10.938 1 98.44 8 GLY B N 1
ATOM 2163 C CA . GLY B 1 8 ? -7.266 -28.156 -9.789 1 98.44 8 GLY B CA 1
ATOM 2164 C C . GLY B 1 8 ? -8.375 -27.156 -10.062 1 98.44 8 GLY B C 1
ATOM 2165 O O . GLY B 1 8 ? -8.18 -26.203 -10.82 1 98.44 8 GLY B O 1
ATOM 2166 N N . LEU B 1 9 ? -9.547 -27.391 -9.445 1 98 9 LEU B N 1
ATOM 2167 C CA . LEU B 1 9 ? -10.734 -26.562 -9.664 1 98 9 LEU B CA 1
ATOM 2168 C C . LEU B 1 9 ? -11.195 -25.922 -8.359 1 98 9 LEU B C 1
ATOM 2170 O O . LEU B 1 9 ? -12.391 -25.953 -8.047 1 98 9 LEU B O 1
ATOM 2174 N N . GLY B 1 10 ? -10.18 -25.422 -7.609 1 93.81 10 GLY B N 1
ATOM 2175 C CA . GLY B 1 10 ? -10.508 -24.703 -6.395 1 93.81 10 GLY B CA 1
ATOM 2176 C C . GLY B 1 10 ? -11.062 -23.312 -6.66 1 93.81 10 GLY B C 1
ATOM 2177 O O . GLY B 1 10 ? -11.586 -23.047 -7.738 1 93.81 10 GLY B O 1
ATOM 2178 N N . HIS B 1 11 ? -10.945 -22.422 -5.656 1 90.12 11 HIS B N 1
ATOM 2179 C CA . HIS B 1 11 ? -11.523 -21.078 -5.711 1 90.12 11 HIS B CA 1
ATOM 2180 C C . HIS B 1 11 ? -10.961 -20.281 -6.883 1 90.12 11 HIS B C 1
ATOM 2182 O O . HIS B 1 11 ? -11.664 -19.453 -7.473 1 90.12 11 HIS B O 1
ATOM 2188 N N . MET B 1 12 ? -9.695 -20.625 -7.199 1 94.31 12 MET B N 1
ATOM 2189 C CA . MET B 1 12 ? -9.055 -19.938 -8.32 1 94.31 12 MET B CA 1
ATOM 2190 C C . MET B 1 12 ? -9.211 -20.734 -9.609 1 94.31 12 MET B C 1
ATOM 2192 O O . MET B 1 12 ? -9.555 -20.172 -10.656 1 94.31 12 MET B O 1
ATOM 2196 N N . GLY B 1 13 ? -9.016 -22.016 -9.5 1 97.56 13 GLY B N 1
ATOM 2197 C CA . GLY B 1 13 ? -8.953 -22.875 -10.672 1 97.56 13 GLY B CA 1
ATOM 2198 C C . GLY B 1 13 ? -10.266 -22.953 -11.422 1 97.56 13 GLY B C 1
ATOM 2199 O O . GLY B 1 13 ? -10.297 -22.891 -12.656 1 97.56 13 GLY B O 1
ATOM 2200 N N . LEU B 1 14 ? -11.352 -23.062 -10.695 1 97.56 14 LEU B N 1
ATOM 2201 C CA . LEU B 1 14 ? -12.648 -23.25 -11.336 1 97.56 14 LEU B CA 1
ATOM 2202 C C . LEU B 1 14 ? -13.016 -22.047 -12.195 1 97.56 14 LEU B C 1
ATOM 2204 O O . LEU B 1 14 ? -13.32 -22.203 -13.383 1 97.56 14 LEU B O 1
ATOM 2208 N N . PRO B 1 15 ? -12.969 -20.844 -11.641 1 97.69 15 PRO B N 1
ATOM 2209 C CA . PRO B 1 15 ? -13.289 -19.719 -12.508 1 97.69 15 PRO B CA 1
ATOM 2210 C C . PRO B 1 15 ? -12.289 -19.547 -13.648 1 97.69 15 PRO B C 1
ATOM 2212 O O . PRO B 1 15 ? -12.656 -19.109 -14.742 1 97.69 15 PRO B O 1
ATOM 2215 N N . MET B 1 16 ? -11.031 -19.859 -13.484 1 98.44 16 MET B N 1
ATOM 2216 C CA . MET B 1 16 ? -10.047 -19.812 -14.562 1 98.44 16 MET B CA 1
ATOM 2217 C C . MET B 1 16 ? -10.438 -20.781 -15.68 1 98.44 16 MET B C 1
ATOM 2219 O O . MET B 1 16 ? -10.461 -20.406 -16.844 1 98.44 16 MET B O 1
ATOM 2223 N N . ALA B 1 17 ? -10.797 -22 -15.312 1 98.69 17 ALA B N 1
ATOM 2224 C CA . ALA B 1 17 ? -11.195 -23.016 -16.281 1 98.69 17 ALA B CA 1
ATOM 2225 C C . ALA B 1 17 ? -12.453 -22.578 -17.031 1 98.69 17 ALA B C 1
ATOM 2227 O O . ALA B 1 17 ? -12.578 -22.828 -18.234 1 98.69 17 ALA B O 1
ATOM 2228 N N . ARG B 1 18 ? -13.398 -21.938 -16.328 1 98.5 18 ARG B N 1
ATOM 2229 C CA . ARG B 1 18 ? -14.625 -21.422 -16.938 1 98.5 18 ARG B CA 1
ATOM 2230 C C . ARG B 1 18 ? -14.312 -20.375 -18 1 98.5 18 ARG B C 1
ATOM 2232 O O . ARG B 1 18 ? -14.938 -20.359 -19.062 1 98.5 18 ARG B O 1
ATOM 2239 N N . ASN B 1 19 ? -13.359 -19.547 -17.688 1 98.69 19 ASN B N 1
ATOM 2240 C CA . ASN B 1 19 ? -12.984 -18.516 -18.656 1 98.69 19 ASN B CA 1
ATOM 2241 C C . ASN B 1 19 ? -12.367 -19.125 -19.906 1 98.69 19 ASN B C 1
ATOM 2243 O O . ASN B 1 19 ? -12.555 -18.609 -21.016 1 98.69 19 ASN B O 1
ATOM 2247 N N . LEU B 1 20 ? -11.648 -20.219 -19.75 1 98.62 20 LEU B N 1
ATOM 2248 C CA . LEU B 1 20 ? -11.102 -20.906 -20.906 1 98.62 20 LEU B CA 1
ATOM 2249 C C . LEU B 1 20 ? -12.227 -21.469 -21.781 1 98.62 20 LEU B C 1
ATOM 2251 O O . LEU B 1 20 ? -12.172 -21.375 -23 1 98.62 20 LEU B O 1
ATOM 2255 N N . LEU B 1 21 ? -13.289 -22.031 -21.172 1 98.12 21 LEU B N 1
ATOM 2256 C CA . LEU B 1 21 ? -14.445 -22.531 -21.906 1 98.12 21 LEU B CA 1
ATOM 2257 C C . LEU B 1 21 ? -15.117 -21.391 -22.672 1 98.12 21 LEU B C 1
ATOM 2259 O O . LEU B 1 21 ? -15.43 -21.547 -23.859 1 98.12 21 LEU B O 1
ATOM 2263 N N . LYS B 1 22 ? -15.297 -20.297 -22 1 97.69 22 LYS B N 1
ATOM 2264 C CA . LYS B 1 22 ? -15.953 -19.141 -22.609 1 97.69 22 LYS B CA 1
ATOM 2265 C C . LYS B 1 22 ? -15.164 -18.641 -23.812 1 97.69 22 LYS B C 1
ATOM 2267 O O . LYS B 1 22 ? -15.742 -18.141 -24.781 1 97.69 22 LYS B O 1
ATOM 2272 N N . ALA B 1 23 ? -13.883 -18.781 -23.734 1 97.69 23 ALA B N 1
ATOM 2273 C CA . ALA B 1 23 ? -13 -18.312 -24.797 1 97.69 23 ALA B CA 1
ATOM 2274 C C . ALA B 1 23 ? -12.984 -19.281 -25.969 1 97.69 23 ALA B C 1
ATOM 2276 O O . ALA B 1 23 ? -12.352 -19.031 -27 1 97.69 23 ALA B O 1
ATOM 2277 N N . GLY B 1 24 ? -13.609 -20.469 -25.812 1 96.88 24 GLY B N 1
ATOM 2278 C CA . GLY B 1 24 ? -13.789 -21.375 -26.938 1 96.88 24 GLY B CA 1
ATOM 2279 C C . GLY B 1 24 ? -12.836 -22.547 -26.906 1 96.88 24 GLY B C 1
ATOM 2280 O O . GLY B 1 24 ? -12.797 -23.359 -27.844 1 96.88 24 GLY B O 1
ATOM 2281 N N . PHE B 1 25 ? -12.094 -22.734 -25.859 1 97.75 25 PHE B N 1
ATOM 2282 C CA . PHE B 1 25 ? -11.188 -23.875 -25.75 1 97.75 25 PHE B CA 1
ATOM 2283 C C . PHE B 1 25 ? -11.938 -25.125 -25.328 1 97.75 25 PHE B C 1
ATOM 2285 O O . PHE B 1 25 ? -12.953 -25.047 -24.641 1 97.75 25 PHE B O 1
ATOM 2292 N N . ALA B 1 26 ? -11.484 -26.266 -25.781 1 97.44 26 ALA B N 1
ATOM 2293 C CA . ALA B 1 26 ? -11.906 -27.547 -25.203 1 97.44 26 ALA B CA 1
ATOM 2294 C C . ALA B 1 26 ? -11.117 -27.859 -23.938 1 97.44 26 ALA B C 1
ATOM 2296 O O . ALA B 1 26 ? -9.883 -27.938 -23.969 1 97.44 26 ALA B O 1
ATOM 2297 N N . VAL B 1 27 ? -11.828 -28 -22.812 1 98.44 27 VAL B N 1
ATOM 2298 C CA . VAL B 1 27 ? -11.125 -28.156 -21.547 1 98.44 27 VAL B CA 1
ATOM 2299 C C . VAL B 1 27 ? -11.578 -29.453 -20.859 1 98.44 27 VAL B C 1
ATOM 2301 O O . VAL B 1 27 ? -12.773 -29.688 -20.703 1 98.44 27 VAL B O 1
ATOM 2304 N N . THR B 1 28 ? -10.688 -30.328 -20.562 1 98.56 28 THR B N 1
ATOM 2305 C CA . THR B 1 28 ? -10.883 -31.484 -19.703 1 98.56 28 THR B CA 1
ATOM 2306 C C . THR B 1 28 ? -10.227 -31.266 -18.344 1 98.56 28 THR B C 1
ATOM 2308 O O . THR B 1 28 ? -9.031 -30.969 -18.266 1 98.56 28 THR B O 1
ATOM 2311 N N . ALA B 1 29 ? -11.023 -31.406 -17.25 1 98.75 29 ALA B N 1
ATOM 2312 C CA . ALA B 1 29 ? -10.484 -31.016 -15.945 1 98.75 29 ALA B CA 1
ATOM 2313 C C . ALA B 1 29 ? -10.531 -32.188 -14.961 1 98.75 29 ALA B C 1
ATOM 2315 O O . ALA B 1 29 ? -11.328 -33.094 -15.125 1 98.75 29 ALA B O 1
ATOM 2316 N N . PHE B 1 30 ? -9.641 -32.094 -14 1 98.56 30 PHE B N 1
ATOM 2317 C CA . PHE B 1 30 ? -9.633 -33.031 -12.867 1 98.56 30 PHE B CA 1
ATOM 2318 C C . PHE B 1 30 ? -9.492 -32.25 -11.555 1 98.56 30 PHE B C 1
ATOM 2320 O O . PHE B 1 30 ? -8.742 -31.281 -11.469 1 98.56 30 PHE B O 1
ATOM 2327 N N . ASP B 1 31 ? -10.164 -32.656 -10.602 1 98.38 31 ASP B N 1
ATOM 2328 C CA . ASP B 1 31 ? -10.078 -32.219 -9.219 1 98.38 31 ASP B CA 1
ATOM 2329 C C . ASP B 1 31 ? -10.438 -33.344 -8.25 1 98.38 31 ASP B C 1
ATOM 2331 O O . ASP B 1 31 ? -11.219 -34.25 -8.602 1 98.38 31 ASP B O 1
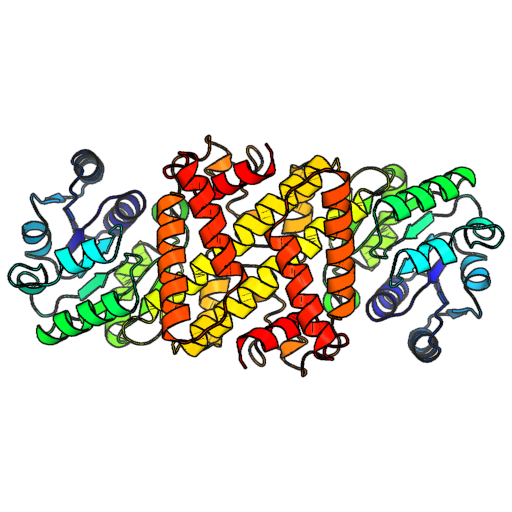ATOM 2335 N N . LEU B 1 32 ? -9.875 -33.25 -7.051 1 96.38 32 LEU B N 1
ATOM 2336 C CA . LEU B 1 32 ? -10.219 -34.219 -6.035 1 96.38 32 LEU B CA 1
ATOM 2337 C C . LEU B 1 32 ? -11.648 -34.031 -5.547 1 96.38 32 LEU B C 1
ATOM 2339 O O . LEU B 1 32 ? -12.281 -35 -5.082 1 96.38 32 LEU B O 1
ATOM 2343 N N . ALA B 1 33 ? -12.164 -32.781 -5.562 1 94.44 33 ALA B N 1
ATOM 2344 C CA . ALA B 1 33 ? -13.516 -32.469 -5.098 1 94.44 33 ALA B CA 1
ATOM 2345 C C . ALA B 1 33 ? -14.539 -32.719 -6.199 1 94.44 33 ALA B C 1
ATOM 2347 O O . ALA B 1 33 ? -14.602 -31.953 -7.172 1 94.44 33 ALA B O 1
ATOM 2348 N N . GLN B 1 34 ? -15.414 -33.625 -5.988 1 96.5 34 GLN B N 1
ATOM 2349 C CA . GLN B 1 34 ? -16.438 -33.969 -6.969 1 96.5 34 GLN B CA 1
ATOM 2350 C C . GLN B 1 34 ? -17.359 -32.812 -7.246 1 96.5 34 GLN B C 1
ATOM 2352 O O . GLN B 1 34 ? -17.812 -32.625 -8.375 1 96.5 34 GLN B O 1
ATOM 2357 N N . GLU B 1 35 ? -17.609 -32.062 -6.258 1 96.56 35 GLU B N 1
ATOM 2358 C CA . GLU B 1 35 ? -18.5 -30.922 -6.414 1 96.56 35 GLU B CA 1
ATOM 2359 C C . GLU B 1 35 ? -17.938 -29.922 -7.414 1 96.56 35 GLU B C 1
ATOM 2361 O O . GLU B 1 35 ? -18.688 -29.312 -8.188 1 96.56 35 GLU B O 1
ATOM 2366 N N . ALA B 1 36 ? -16.656 -29.719 -7.375 1 96.25 36 ALA B N 1
ATOM 2367 C CA . ALA B 1 36 ? -16 -28.812 -8.305 1 96.25 36 ALA B CA 1
ATOM 2368 C C . ALA B 1 36 ? -16.078 -29.328 -9.742 1 96.25 36 ALA B C 1
ATOM 2370 O O . ALA B 1 36 ? -16.328 -28.562 -10.672 1 96.25 36 ALA B O 1
ATOM 2371 N N . LEU B 1 37 ? -15.953 -30.625 -9.922 1 97.75 37 LEU B N 1
ATOM 2372 C CA . LEU B 1 37 ? -16.047 -31.25 -11.242 1 97.75 37 LEU B CA 1
ATOM 2373 C C . LEU B 1 37 ? -17.469 -31.141 -11.789 1 97.75 37 LEU B C 1
ATOM 2375 O O . LEU B 1 37 ? -17.656 -30.875 -12.977 1 97.75 37 LEU B O 1
ATOM 2379 N N . ASP B 1 38 ? -18.406 -31.312 -10.883 1 97.44 38 ASP B N 1
ATOM 2380 C CA . ASP B 1 38 ? -19.797 -31.219 -11.281 1 97.44 38 ASP B CA 1
ATOM 2381 C C . ASP B 1 38 ? -20.141 -29.812 -11.734 1 97.44 38 ASP B C 1
ATOM 2383 O O . ASP B 1 38 ? -20.812 -29.625 -12.758 1 97.44 38 ASP B O 1
ATOM 2387 N N . ALA B 1 39 ? -19.703 -28.891 -10.945 1 96.75 39 ALA B N 1
ATOM 2388 C CA . ALA B 1 39 ? -19.938 -27.484 -11.297 1 96.75 39 ALA B CA 1
ATOM 2389 C C . ALA B 1 39 ? -19.328 -27.156 -12.648 1 96.75 39 ALA B C 1
ATOM 2391 O O . ALA B 1 39 ? -19.938 -26.484 -13.477 1 96.75 39 ALA B O 1
ATOM 2392 N N . PHE B 1 40 ? -18.188 -27.625 -12.906 1 97.88 40 PHE B N 1
ATOM 2393 C CA . PHE B 1 40 ? -17.469 -27.391 -14.148 1 97.88 40 PHE B CA 1
ATOM 2394 C C . PHE B 1 40 ? -18.188 -28.047 -15.328 1 97.88 40 PHE B C 1
ATOM 2396 O O . PHE B 1 40 ? -18.281 -27.453 -16.406 1 97.88 40 PHE B O 1
ATOM 2403 N N . ALA B 1 41 ? -18.656 -29.219 -15.133 1 97.25 41 ALA B N 1
ATOM 2404 C CA . ALA B 1 41 ? -19.375 -29.953 -16.172 1 97.25 41 ALA B CA 1
ATOM 2405 C C . ALA B 1 41 ? -20.672 -29.25 -16.562 1 97.25 41 ALA B C 1
ATOM 2407 O O . ALA B 1 41 ? -21.062 -29.281 -17.734 1 97.25 41 ALA B O 1
ATOM 2408 N N . ARG B 1 42 ? -21.234 -28.594 -15.57 1 96.94 42 ARG B N 1
ATOM 2409 C CA . ARG B 1 42 ? -22.484 -27.875 -15.844 1 96.94 42 ARG B CA 1
ATOM 2410 C C . ARG B 1 42 ? -22.219 -26.688 -16.766 1 96.94 42 ARG B C 1
ATOM 2412 O O . ARG B 1 42 ? -23.109 -26.25 -17.5 1 96.94 42 ARG B O 1
ATOM 2419 N N . ASP B 1 43 ? -21 -26.297 -16.812 1 95.19 43 ASP B N 1
ATOM 2420 C CA . ASP B 1 43 ? -20.625 -25.156 -17.641 1 95.19 43 ASP B CA 1
ATOM 2421 C C . ASP B 1 43 ? -20.141 -25.609 -19 1 95.19 43 ASP B C 1
ATOM 2423 O O . ASP B 1 43 ? -19.656 -24.797 -19.812 1 95.19 43 ASP B O 1
ATOM 2427 N N . GLY B 1 44 ? -20.188 -26.922 -19.266 1 96.25 44 GLY B N 1
ATOM 2428 C CA . GLY B 1 44 ? -19.828 -27.438 -20.578 1 96.25 44 GLY B CA 1
ATOM 2429 C C . GLY B 1 44 ? -18.438 -28.047 -20.625 1 96.25 44 GLY B C 1
ATOM 2430 O O . GLY B 1 44 ? -17.969 -28.453 -21.672 1 96.25 44 GLY B O 1
ATOM 2431 N N . GLY B 1 45 ? -17.781 -28.125 -19.5 1 97.31 45 GLY B N 1
ATOM 2432 C CA . GLY B 1 45 ? -16.469 -28.75 -19.438 1 97.31 45 GLY B CA 1
ATOM 2433 C C . GLY B 1 45 ? -16.531 -30.266 -19.312 1 97.31 45 GLY B C 1
ATOM 2434 O O . GLY B 1 45 ? -17.578 -30.828 -19.016 1 97.31 45 GLY B O 1
ATOM 2435 N N . LYS B 1 46 ? -15.469 -30.891 -19.609 1 98 46 LYS B N 1
ATOM 2436 C CA . LYS B 1 46 ? -15.352 -32.344 -19.484 1 98 46 LYS B CA 1
ATOM 2437 C C . LYS B 1 46 ? -14.617 -32.719 -18.188 1 98 46 LYS B C 1
ATOM 2439 O O . LYS B 1 46 ? -13.625 -32.094 -17.828 1 98 46 LYS B O 1
ATOM 2444 N N . ARG B 1 47 ? -15.133 -33.719 -17.516 1 97.56 47 ARG B N 1
ATOM 2445 C CA . ARG B 1 47 ? -14.484 -34.219 -16.312 1 97.56 47 ARG B CA 1
ATOM 2446 C C . ARG B 1 47 ? -13.57 -35.406 -16.625 1 97.56 47 ARG B C 1
ATOM 2448 O O . ARG B 1 47 ? -13.898 -36.25 -17.484 1 97.56 47 ARG B O 1
ATOM 2455 N N . ALA B 1 48 ? -12.477 -35.438 -16.031 1 98.25 48 ALA B N 1
ATOM 2456 C CA . ALA B 1 48 ? -11.609 -36.625 -16.062 1 98.25 48 ALA B CA 1
ATOM 2457 C C . ALA B 1 48 ? -11.609 -37.344 -14.711 1 98.25 48 ALA B C 1
ATOM 2459 O O . ALA B 1 48 ? -11.781 -36.719 -13.664 1 98.25 48 ALA B O 1
ATOM 2460 N N . ALA B 1 49 ? -11.359 -38.656 -14.695 1 97.19 49 ALA B N 1
ATOM 2461 C CA . ALA B 1 49 ? -11.375 -39.438 -13.477 1 97.19 49 ALA B CA 1
ATOM 2462 C C . ALA B 1 49 ? -10.094 -39.25 -12.672 1 97.19 49 ALA B C 1
ATOM 2464 O O . ALA B 1 49 ? -10.078 -39.469 -11.461 1 97.19 49 ALA B O 1
ATOM 2465 N N . ASN B 1 50 ? -9.062 -38.906 -13.375 1 97.56 50 ASN B N 1
ATOM 2466 C CA . ASN B 1 50 ? -7.773 -38.594 -12.766 1 97.56 50 ASN B CA 1
ATOM 2467 C C . ASN B 1 50 ? -6.945 -37.656 -13.641 1 97.56 50 ASN B C 1
ATOM 2469 O O . ASN B 1 50 ? -7.355 -37.344 -14.75 1 97.56 50 ASN B O 1
ATOM 2473 N N . ALA B 1 51 ? -5.809 -37.219 -13.125 1 98.31 51 ALA B N 1
ATOM 2474 C CA . ALA B 1 51 ? -4.969 -36.25 -13.828 1 98.31 51 ALA B CA 1
ATOM 2475 C C . ALA B 1 51 ? -4.418 -36.844 -15.125 1 98.31 51 ALA B C 1
ATOM 2477 O O . ALA B 1 51 ? -4.32 -36.156 -16.141 1 98.31 51 ALA B O 1
ATOM 2478 N N . ALA B 1 52 ? -4.07 -38.094 -15.055 1 97.88 52 ALA B N 1
ATOM 2479 C CA . ALA B 1 52 ? -3.52 -38.781 -16.234 1 97.88 52 ALA B CA 1
ATOM 2480 C C . ALA B 1 52 ? -4.523 -38.781 -17.391 1 97.88 52 ALA B C 1
ATOM 2482 O O . ALA B 1 52 ? -4.152 -38.562 -18.547 1 97.88 52 ALA B O 1
ATOM 2483 N N . GLU B 1 53 ? -5.742 -39.062 -17.094 1 98 53 GLU B N 1
ATOM 2484 C CA . GLU B 1 53 ? -6.797 -39.031 -18.094 1 98 53 GLU B CA 1
ATOM 2485 C C . GLU B 1 53 ? -7 -37.625 -18.656 1 98 53 GLU B C 1
ATOM 2487 O O . GLU B 1 53 ? -7.242 -37.469 -19.859 1 98 53 GLU B O 1
ATOM 2492 N N . ALA B 1 54 ? -6.875 -36.625 -17.828 1 98.31 54 ALA B N 1
ATOM 2493 C CA . ALA B 1 54 ? -7.105 -35.25 -18.25 1 98.31 54 ALA B CA 1
ATOM 2494 C C . ALA B 1 54 ? -6.086 -34.812 -19.297 1 98.31 54 ALA B C 1
ATOM 2496 O O . ALA B 1 54 ? -6.418 -34.062 -20.203 1 98.31 54 ALA B O 1
ATOM 2497 N N . VAL B 1 55 ? -4.812 -35.375 -19.219 1 98.19 55 VAL B N 1
ATOM 2498 C CA . VAL B 1 55 ? -3.748 -34.812 -20.047 1 98.19 55 VAL B CA 1
ATOM 2499 C C . VAL B 1 55 ? -3.576 -35.625 -21.312 1 98.19 55 VAL B C 1
ATOM 2501 O O . VAL B 1 55 ? -2.732 -35.312 -22.156 1 98.19 55 VAL B O 1
ATOM 2504 N N . ARG B 1 56 ? -4.207 -36.75 -21.516 1 94.25 56 ARG B N 1
ATOM 2505 C CA . ARG B 1 56 ? -3.996 -37.719 -22.578 1 94.25 56 ARG B CA 1
ATOM 2506 C C . ARG B 1 56 ? -3.93 -37 -23.938 1 94.25 56 ARG B C 1
ATOM 2508 O O . ARG B 1 56 ? -3.047 -37.312 -24.75 1 94.25 56 ARG B O 1
ATOM 2515 N N . ASP B 1 57 ? -4.809 -36.031 -24.312 1 90.81 57 ASP B N 1
ATOM 2516 C CA . ASP B 1 57 ? -4.828 -35.375 -25.625 1 90.81 57 ASP B CA 1
ATOM 2517 C C . ASP B 1 57 ? -4.656 -33.844 -25.469 1 90.81 57 ASP B C 1
ATOM 2519 O O . ASP B 1 57 ? -5.016 -33.094 -26.375 1 90.81 57 ASP B O 1
ATOM 2523 N N . ALA B 1 58 ? -4.008 -33.562 -24.422 1 97.12 58 ALA B N 1
ATOM 2524 C CA . ALA B 1 58 ? -3.932 -32.125 -24.156 1 97.12 58 ALA B CA 1
ATOM 2525 C C . ALA B 1 58 ? -2.705 -31.5 -24.828 1 97.12 58 ALA B C 1
ATOM 2527 O O . ALA B 1 58 ? -1.62 -32.094 -24.812 1 97.12 58 ALA B O 1
ATOM 2528 N N . GLN B 1 59 ? -2.855 -30.375 -25.422 1 97.56 59 GLN B N 1
ATOM 2529 C CA . GLN B 1 59 ? -1.749 -29.594 -25.969 1 97.56 59 GLN B CA 1
ATOM 2530 C C . GLN B 1 59 ? -1.216 -28.609 -24.938 1 97.56 59 GLN B C 1
ATOM 2532 O O . GLN B 1 59 ? -0.062 -28.172 -25.016 1 97.56 59 GLN B O 1
ATOM 2537 N N . VAL B 1 60 ? -2.076 -28.188 -24.047 1 98.56 60 VAL B N 1
ATOM 2538 C CA . VAL B 1 60 ? -1.723 -27.312 -22.922 1 98.56 60 VAL B CA 1
ATOM 2539 C C . VAL B 1 60 ? -2.25 -27.922 -21.625 1 98.56 60 VAL B C 1
ATOM 2541 O O . VAL B 1 60 ? -3.379 -28.406 -21.578 1 98.56 60 VAL B O 1
ATOM 2544 N N . VAL B 1 61 ? -1.431 -27.953 -20.625 1 98.81 61 VAL B N 1
ATOM 2545 C CA . VAL B 1 61 ? -1.812 -28.406 -19.281 1 98.81 61 VAL B CA 1
ATOM 2546 C C . VAL B 1 61 ? -1.698 -27.25 -18.297 1 98.81 61 VAL B C 1
ATOM 2548 O O . VAL B 1 61 ? -0.635 -26.641 -18.172 1 98.81 61 VAL B O 1
ATOM 2551 N N . VAL B 1 62 ? -2.818 -26.906 -17.594 1 98.88 62 VAL B N 1
ATOM 2552 C CA . VAL B 1 62 ? -2.838 -25.875 -16.578 1 98.88 62 VAL B CA 1
ATOM 2553 C C . VAL B 1 62 ? -3.043 -26.516 -15.203 1 98.88 62 VAL B C 1
ATOM 2555 O O . VAL B 1 62 ? -3.891 -27.391 -15.039 1 98.88 62 VAL B O 1
ATOM 2558 N N . SER B 1 63 ? -2.203 -26.172 -14.281 1 98.81 63 SER B N 1
ATOM 2559 C CA . SER B 1 63 ? -2.414 -26.656 -12.914 1 98.81 63 SER B CA 1
ATOM 2560 C C . SER B 1 63 ? -2.541 -25.484 -11.938 1 98.81 63 SER B C 1
ATOM 2562 O O . SER B 1 63 ? -1.918 -24.438 -12.133 1 98.81 63 SER B O 1
ATOM 2564 N N . MET B 1 64 ? -3.395 -25.562 -11.008 1 98.44 64 MET B N 1
ATOM 2565 C CA . MET B 1 64 ? -3.678 -24.625 -9.922 1 98.44 64 MET B CA 1
ATOM 2566 C C . MET B 1 64 ? -3.947 -25.375 -8.617 1 98.44 64 MET B C 1
ATOM 2568 O O . MET B 1 64 ? -5.09 -25.734 -8.336 1 98.44 64 MET B O 1
ATOM 2572 N N . LEU B 1 65 ? -2.844 -25.547 -7.832 1 97.75 65 LEU B N 1
ATOM 2573 C CA . LEU B 1 65 ? -2.879 -26.422 -6.656 1 97.75 65 LEU B CA 1
ATOM 2574 C C . LEU B 1 65 ? -2.461 -25.656 -5.406 1 97.75 65 LEU B C 1
ATOM 2576 O O . LEU B 1 65 ? -1.905 -24.547 -5.504 1 97.75 65 LEU B O 1
ATOM 2580 N N . PRO B 1 66 ? -2.648 -26.141 -4.223 1 94.81 66 PRO B N 1
ATOM 2581 C CA . PRO B 1 66 ? -2.527 -25.359 -2.984 1 94.81 66 PRO B CA 1
ATOM 2582 C C . PRO B 1 66 ? -1.075 -25.094 -2.594 1 94.81 66 PRO B C 1
ATOM 2584 O O . PRO B 1 66 ? -0.777 -24.062 -1.985 1 94.81 66 PRO B O 1
ATOM 2587 N N . ALA B 1 67 ? -0.158 -26.062 -2.91 1 96.88 67 ALA B N 1
ATOM 2588 C CA . ALA B 1 67 ? 1.166 -25.906 -2.312 1 96.88 67 ALA B CA 1
ATOM 2589 C C . ALA B 1 67 ? 2.221 -26.656 -3.121 1 96.88 67 ALA B C 1
ATOM 2591 O O . ALA B 1 67 ? 1.888 -27.438 -4.02 1 96.88 67 ALA B O 1
ATOM 2592 N N . SER B 1 68 ? 3.494 -26.438 -2.76 1 98.31 68 SER B N 1
ATOM 2593 C CA . SER B 1 68 ? 4.641 -27.031 -3.43 1 98.31 68 SER B CA 1
ATOM 2594 C C . SER B 1 68 ? 4.527 -28.562 -3.459 1 98.31 68 SER B C 1
ATOM 2596 O O . SER B 1 68 ? 4.754 -29.188 -4.496 1 98.31 68 SER B O 1
ATOM 2598 N N . ARG B 1 69 ? 4.152 -29.125 -2.348 1 97.69 69 ARG B N 1
ATOM 2599 C CA . ARG B 1 69 ? 4.102 -30.578 -2.252 1 97.69 69 ARG B CA 1
ATOM 2600 C C . ARG B 1 69 ? 3.074 -31.156 -3.221 1 97.69 69 ARG B C 1
ATOM 2602 O O . ARG B 1 69 ? 3.271 -32.25 -3.77 1 97.69 69 ARG B O 1
ATOM 2609 N N . HIS B 1 70 ? 2.033 -30.484 -3.416 1 97.81 70 HIS B N 1
ATOM 2610 C CA . HIS B 1 70 ? 0.995 -30.953 -4.332 1 97.81 70 HIS B CA 1
ATOM 2611 C C . HIS B 1 70 ? 1.469 -30.875 -5.777 1 97.81 70 HIS B C 1
ATOM 2613 O O . HIS B 1 70 ? 1.206 -31.797 -6.562 1 97.81 70 HIS B O 1
ATOM 2619 N N . VAL B 1 71 ? 2.197 -29.844 -6.117 1 98.69 71 VAL B N 1
ATOM 2620 C CA . VAL B 1 71 ? 2.715 -29.672 -7.473 1 98.69 71 VAL B CA 1
ATOM 2621 C C . VAL B 1 71 ? 3.799 -30.703 -7.75 1 98.69 71 VAL B C 1
ATOM 2623 O O . VAL B 1 71 ? 3.791 -31.359 -8.797 1 98.69 71 VAL B O 1
ATOM 2626 N N . GLU B 1 72 ? 4.707 -30.797 -6.836 1 98.62 72 GLU B N 1
ATOM 2627 C CA . GLU B 1 72 ? 5.754 -31.797 -7 1 98.62 72 GLU B CA 1
ATOM 2628 C C . GLU B 1 72 ? 5.164 -33.219 -7.074 1 98.62 72 GLU B C 1
ATOM 2630 O O . GLU B 1 72 ? 5.59 -34.031 -7.891 1 98.62 72 GLU B O 1
ATOM 2635 N N . GLY B 1 73 ? 4.215 -33.469 -6.203 1 98.19 73 GLY B N 1
ATOM 2636 C CA . GLY B 1 73 ? 3.551 -34.781 -6.215 1 98.19 73 GLY B CA 1
ATOM 2637 C C . GLY B 1 73 ? 2.814 -35.062 -7.512 1 98.19 73 GLY B C 1
ATOM 2638 O O . GLY B 1 73 ? 2.711 -36.219 -7.934 1 98.19 73 GLY B O 1
ATOM 2639 N N . LEU B 1 74 ? 2.301 -34.031 -8.109 1 98.62 74 LEU B N 1
ATOM 2640 C CA . LEU B 1 74 ? 1.571 -34.188 -9.367 1 98.62 74 LEU B CA 1
ATOM 2641 C C . LEU B 1 74 ? 2.525 -34.469 -10.516 1 98.62 74 LEU B C 1
ATOM 2643 O O . LEU B 1 74 ? 2.281 -35.375 -11.312 1 98.62 74 LEU B O 1
ATOM 2647 N N . TYR B 1 75 ? 3.627 -33.781 -10.656 1 98.69 75 TYR B N 1
ATOM 2648 C CA . TYR B 1 75 ? 4.395 -33.719 -11.898 1 98.69 75 TYR B CA 1
ATOM 2649 C C . TYR B 1 75 ? 5.594 -34.656 -11.828 1 98.69 75 TYR B C 1
ATOM 2651 O O . TYR B 1 75 ? 6.039 -35.188 -12.852 1 98.69 75 TYR B O 1
ATOM 2659 N N . LEU B 1 76 ? 6.129 -34.875 -10.633 1 98.38 76 LEU B N 1
ATOM 2660 C CA . LEU B 1 76 ? 7.434 -35.5 -10.523 1 98.38 76 LEU B CA 1
ATOM 2661 C C . LEU B 1 76 ? 7.281 -36.969 -10.125 1 98.38 76 LEU B C 1
ATOM 2663 O O . LEU B 1 76 ? 6.199 -37.406 -9.719 1 98.38 76 LEU B O 1
ATOM 2667 N N . GLY B 1 77 ? 8.383 -37.719 -10.25 1 94.88 77 GLY B N 1
ATOM 2668 C CA . GLY B 1 77 ? 8.414 -39.125 -9.883 1 94.88 77 GLY B CA 1
ATOM 2669 C C . GLY B 1 77 ? 8.148 -40.062 -11.047 1 94.88 77 GLY B C 1
ATOM 2670 O O . GLY B 1 77 ? 7.82 -39.594 -12.148 1 94.88 77 GLY B O 1
ATOM 2671 N N . ASP B 1 78 ? 8.133 -41.344 -10.828 1 93.31 78 ASP B N 1
ATOM 2672 C CA . ASP B 1 78 ? 8.031 -42.344 -11.883 1 93.31 78 ASP B CA 1
ATOM 2673 C C . ASP B 1 78 ? 6.613 -42.406 -12.453 1 93.31 78 ASP B C 1
ATOM 2675 O O . ASP B 1 78 ? 6.426 -42.75 -13.617 1 93.31 78 ASP B O 1
ATOM 2679 N N . ASP B 1 79 ? 5.73 -42.031 -11.664 1 94.06 79 ASP B N 1
ATOM 2680 C CA . ASP B 1 79 ? 4.348 -42.031 -12.133 1 94.06 79 ASP B CA 1
ATOM 2681 C C . ASP B 1 79 ? 3.826 -40.594 -12.258 1 94.06 79 ASP B C 1
ATOM 2683 O O . ASP B 1 79 ? 2.613 -40.375 -12.297 1 94.06 79 ASP B O 1
ATOM 2687 N N . GLY B 1 80 ? 4.715 -39.688 -12.234 1 97.44 80 GLY B N 1
ATOM 2688 C CA . GLY B 1 80 ? 4.332 -38.281 -12.32 1 97.44 80 GLY B CA 1
ATOM 2689 C C . GLY B 1 80 ? 3.701 -37.906 -13.648 1 97.44 80 GLY B C 1
ATOM 2690 O O . GLY B 1 80 ? 3.885 -38.594 -14.648 1 97.44 80 GLY B O 1
ATOM 2691 N N . LEU B 1 81 ? 3.016 -36.875 -13.648 1 98.5 81 LEU B N 1
ATOM 2692 C CA . LEU B 1 81 ? 2.215 -36.469 -14.797 1 98.5 81 LEU B CA 1
ATOM 2693 C C . LEU B 1 81 ? 3.105 -36.188 -16 1 98.5 81 LEU B C 1
ATOM 2695 O O . LEU B 1 81 ? 2.682 -36.344 -17.141 1 98.5 81 LEU B O 1
ATOM 2699 N N . LEU B 1 82 ? 4.32 -35.719 -15.742 1 98 82 LEU B N 1
ATOM 2700 C CA . LEU B 1 82 ? 5.238 -35.406 -16.828 1 98 82 LEU B CA 1
ATOM 2701 C C . LEU B 1 82 ? 5.516 -36.625 -17.688 1 98 82 LEU B C 1
ATOM 2703 O O . LEU B 1 82 ? 5.855 -36.5 -18.875 1 98 82 LEU B O 1
ATOM 2707 N N . GLN B 1 83 ? 5.312 -37.844 -17.125 1 96.75 83 GLN B N 1
ATOM 2708 C CA . GLN B 1 83 ? 5.512 -39.062 -17.875 1 96.75 83 GLN B CA 1
ATOM 2709 C C . GLN B 1 83 ? 4.34 -39.344 -18.812 1 96.75 83 GLN B C 1
ATOM 2711 O O . GLN B 1 83 ? 4.438 -40.188 -19.703 1 96.75 83 GLN B O 1
ATOM 2716 N N . LYS B 1 84 ? 3.295 -38.656 -18.578 1 97.25 84 LYS B N 1
ATOM 2717 C CA . LYS B 1 84 ? 2.053 -38.969 -19.281 1 97.25 84 LYS B CA 1
ATOM 2718 C C . LYS B 1 84 ? 1.718 -37.875 -20.312 1 97.25 84 LYS B C 1
ATOM 2720 O O . LYS B 1 84 ? 0.905 -38.094 -21.203 1 97.25 84 LYS B O 1
ATOM 2725 N N . ILE B 1 85 ? 2.326 -36.719 -20.156 1 97.25 85 ILE B N 1
ATOM 2726 C CA . ILE B 1 85 ? 2.076 -35.562 -21.047 1 97.25 85 ILE B CA 1
ATOM 2727 C C . ILE B 1 85 ? 2.801 -35.781 -22.375 1 97.25 85 ILE B C 1
ATOM 2729 O O . ILE B 1 85 ? 3.955 -36.219 -22.391 1 97.25 85 ILE B O 1
ATOM 2733 N N . THR B 1 86 ? 2.119 -35.562 -23.469 1 93.12 86 THR B N 1
ATOM 2734 C CA . THR B 1 86 ? 2.703 -35.688 -24.797 1 93.12 86 THR B CA 1
ATOM 2735 C C . THR B 1 86 ? 3.838 -34.688 -25 1 93.12 86 THR B C 1
ATOM 2737 O O . THR B 1 86 ? 3.676 -33.5 -24.719 1 93.12 86 THR B O 1
ATOM 2740 N N . PRO B 1 87 ? 4.953 -35.188 -25.438 1 92.19 87 PRO B N 1
ATOM 2741 C CA . PRO B 1 87 ? 6.02 -34.25 -25.766 1 92.19 87 PRO B CA 1
ATOM 2742 C C . PRO B 1 87 ? 5.566 -33.156 -26.734 1 92.19 87 PRO B C 1
ATOM 2744 O O . PRO B 1 87 ? 4.777 -33.406 -27.641 1 92.19 87 PRO B O 1
ATOM 2747 N N . GLY B 1 88 ? 6.082 -31.969 -26.547 1 93.06 88 GLY B N 1
ATOM 2748 C CA . GLY B 1 88 ? 5.68 -30.844 -27.359 1 93.06 88 GLY B CA 1
ATOM 2749 C C . GLY B 1 88 ? 4.547 -30.031 -26.766 1 93.06 88 GLY B C 1
ATOM 2750 O O . GLY B 1 88 ? 4.262 -28.922 -27.219 1 93.06 88 GLY B O 1
ATOM 2751 N N . SER B 1 89 ? 3.939 -30.562 -25.703 1 95.75 89 SER B N 1
ATOM 2752 C CA . SER B 1 89 ? 2.885 -29.844 -25 1 95.75 89 SER B CA 1
ATOM 2753 C C . SER B 1 89 ? 3.463 -28.719 -24.156 1 95.75 89 SER B C 1
ATOM 2755 O O . SER B 1 89 ? 4.68 -28.625 -23.984 1 95.75 89 SER B O 1
ATOM 2757 N N . LEU B 1 90 ? 2.6 -27.828 -23.766 1 98.25 90 LEU B N 1
ATOM 2758 C CA . LEU B 1 90 ? 2.953 -26.703 -22.906 1 98.25 90 LEU B CA 1
ATOM 2759 C C . LEU B 1 90 ? 2.285 -26.828 -21.547 1 98.25 90 LEU B C 1
ATOM 2761 O O . LEU B 1 90 ? 1.079 -27.078 -21.469 1 98.25 90 LEU B O 1
ATOM 2765 N N . VAL B 1 91 ? 3.131 -26.766 -20.5 1 98.81 91 VAL B N 1
ATOM 2766 C CA . VAL B 1 91 ? 2.594 -26.781 -19.141 1 98.81 91 VAL B CA 1
ATOM 2767 C C . VAL B 1 91 ? 2.598 -25.359 -18.578 1 98.81 91 VAL B C 1
ATOM 2769 O O . VAL B 1 91 ? 3.621 -24.672 -18.609 1 98.81 91 VAL B O 1
ATOM 2772 N N . LEU B 1 92 ? 1.427 -24.906 -18.109 1 98.88 92 LEU B N 1
ATOM 2773 C CA . LEU B 1 92 ? 1.259 -23.688 -17.328 1 98.88 92 LEU B CA 1
ATOM 2774 C C . LEU B 1 92 ? 0.992 -23.984 -15.867 1 98.88 92 LEU B C 1
ATOM 2776 O O . LEU B 1 92 ? -0.147 -24.266 -15.484 1 98.88 92 LEU B O 1
ATOM 2780 N N . GLU B 1 93 ? 2.031 -23.969 -15.078 1 98.88 93 GLU B N 1
ATOM 2781 C CA . GLU B 1 93 ? 1.877 -24.203 -13.641 1 98.88 93 GLU B CA 1
ATOM 2782 C C . GLU B 1 93 ? 1.543 -22.906 -12.914 1 98.88 93 GLU B C 1
ATOM 2784 O O . GLU B 1 93 ? 2.412 -22.047 -12.727 1 98.88 93 GLU B O 1
ATOM 2789 N N . CYS B 1 94 ? 0.302 -22.75 -12.461 1 98.81 94 CYS B N 1
ATOM 2790 C CA . CYS B 1 94 ? -0.202 -21.453 -12.031 1 98.81 94 CYS B CA 1
ATOM 2791 C C . CYS B 1 94 ? -0.296 -21.391 -10.508 1 98.81 94 CYS B C 1
ATOM 2793 O O . CYS B 1 94 ? -0.703 -20.359 -9.953 1 98.81 94 CYS B O 1
ATOM 2795 N N . SER B 1 95 ? 0.102 -22.469 -9.828 1 98.56 95 SER B N 1
ATOM 2796 C CA . SER B 1 95 ? 0.063 -22.484 -8.375 1 98.56 95 SER B CA 1
ATOM 2797 C C . SER B 1 95 ? 1.102 -21.531 -7.781 1 98.56 95 SER B C 1
ATOM 2799 O O . SER B 1 95 ? 2.035 -21.125 -8.477 1 98.56 95 SER B O 1
ATOM 2801 N N . THR B 1 96 ? 0.866 -21.141 -6.555 1 98.31 96 THR B N 1
ATOM 2802 C CA . THR B 1 96 ? 1.887 -20.422 -5.797 1 98.31 96 THR B CA 1
ATOM 2803 C C . THR B 1 96 ? 2.729 -21.391 -4.973 1 98.31 96 THR B C 1
ATOM 2805 O O . THR B 1 96 ? 2.248 -21.953 -3.982 1 98.31 96 THR B O 1
ATOM 2808 N N . ILE B 1 97 ? 3.977 -21.578 -5.422 1 98.62 97 ILE B N 1
ATOM 2809 C CA . ILE B 1 97 ? 4.859 -22.562 -4.805 1 98.62 97 ILE B CA 1
ATOM 2810 C C . ILE B 1 97 ? 6.25 -21.969 -4.613 1 98.62 97 ILE B C 1
ATOM 2812 O O . ILE B 1 97 ? 6.508 -20.844 -5.039 1 98.62 97 ILE B O 1
ATOM 2816 N N . ALA B 1 98 ? 7.102 -22.703 -3.91 1 98.44 98 ALA B N 1
ATOM 2817 C CA . ALA B 1 98 ? 8.477 -22.25 -3.721 1 98.44 98 ALA B CA 1
ATOM 2818 C C . ALA B 1 98 ? 9.203 -22.109 -5.059 1 98.44 98 ALA B C 1
ATOM 2820 O O . ALA B 1 98 ? 9.062 -22.969 -5.934 1 98.44 98 ALA B O 1
ATOM 2821 N N . PRO B 1 99 ? 10 -21.031 -5.207 1 98.06 99 PRO B N 1
ATOM 2822 C CA . PRO B 1 99 ? 10.773 -20.891 -6.438 1 98.06 99 PRO B CA 1
ATOM 2823 C C . PRO B 1 99 ? 11.609 -22.125 -6.766 1 98.06 99 PRO B C 1
ATOM 2825 O O . PRO B 1 99 ? 11.688 -22.531 -7.926 1 98.06 99 PRO B O 1
ATOM 2828 N N . ASP B 1 100 ? 12.156 -22.719 -5.793 1 97.69 100 ASP B N 1
ATOM 2829 C CA . ASP B 1 100 ? 12.992 -23.891 -6.012 1 97.69 100 ASP B CA 1
ATOM 2830 C C . ASP B 1 100 ? 12.148 -25.078 -6.484 1 97.69 100 ASP B C 1
ATOM 2832 O O . ASP B 1 100 ? 12.617 -25.891 -7.289 1 97.69 100 ASP B O 1
ATOM 2836 N N . SER B 1 101 ? 10.984 -25.219 -5.953 1 98.38 101 SER B N 1
ATOM 2837 C CA . SER B 1 101 ? 10.086 -26.266 -6.434 1 98.38 101 SER B CA 1
ATOM 2838 C C . SER B 1 101 ? 9.734 -26.062 -7.902 1 98.38 101 SER B C 1
ATOM 2840 O O . SER B 1 101 ? 9.695 -27.016 -8.68 1 98.38 101 SER B O 1
ATOM 2842 N N . ALA B 1 102 ? 9.469 -24.844 -8.266 1 98.75 102 ALA B N 1
ATOM 2843 C CA . ALA B 1 102 ? 9.18 -24.531 -9.656 1 98.75 102 ALA B CA 1
ATOM 2844 C C . ALA B 1 102 ? 10.352 -24.891 -10.562 1 98.75 102 ALA B C 1
ATOM 2846 O O . ALA B 1 102 ? 10.164 -25.5 -11.617 1 98.75 102 ALA B O 1
ATOM 2847 N N . ARG B 1 103 ? 11.547 -24.547 -10.125 1 98.62 103 ARG B N 1
ATOM 2848 C CA . ARG B 1 103 ? 12.734 -24.844 -10.914 1 98.62 103 ARG B CA 1
ATOM 2849 C C . ARG B 1 103 ? 12.922 -26.359 -11.07 1 98.62 103 ARG B C 1
ATOM 2851 O O . ARG B 1 103 ? 13.336 -26.828 -12.133 1 98.62 103 ARG B O 1
ATOM 2858 N N . LYS B 1 104 ? 12.617 -27.047 -10 1 98.56 104 LYS B N 1
ATOM 2859 C CA . LYS B 1 104 ? 12.688 -28.516 -10.055 1 98.56 104 LYS B CA 1
ATOM 2860 C C . LYS B 1 104 ? 11.742 -29.078 -11.109 1 98.56 104 LYS B C 1
ATOM 2862 O O . LYS B 1 104 ? 12.117 -29.953 -11.891 1 98.56 104 LYS B O 1
ATOM 2867 N N . VAL B 1 105 ? 10.57 -28.641 -11.164 1 98.81 105 VAL B N 1
ATOM 2868 C CA . VAL B 1 105 ? 9.57 -29.125 -12.117 1 98.81 105 VAL B CA 1
ATOM 2869 C C . VAL B 1 105 ? 9.961 -28.688 -13.531 1 98.81 105 VAL B C 1
ATOM 2871 O O . VAL B 1 105 ? 9.805 -29.453 -14.484 1 98.81 105 VAL B O 1
ATOM 2874 N N . HIS B 1 106 ? 10.477 -27.453 -13.695 1 98.81 106 HIS B N 1
ATOM 2875 C CA . HIS B 1 106 ? 11.008 -26.984 -14.977 1 98.81 106 HIS B CA 1
ATOM 2876 C C . HIS B 1 106 ? 12.047 -27.953 -15.523 1 98.81 106 HIS B C 1
ATOM 2878 O O . HIS B 1 106 ? 11.977 -28.359 -16.688 1 98.81 106 HIS B O 1
ATOM 2884 N N . ALA B 1 107 ? 13 -28.25 -14.672 1 98.56 107 ALA B N 1
ATOM 2885 C CA . ALA B 1 107 ? 14.102 -29.125 -15.094 1 98.56 107 ALA B CA 1
ATOM 2886 C C . ALA B 1 107 ? 13.586 -30.484 -15.523 1 98.56 107 ALA B C 1
ATOM 2888 O O . ALA B 1 107 ? 14.031 -31.031 -16.531 1 98.56 107 ALA B O 1
ATOM 2889 N N . ALA B 1 108 ? 12.703 -31.047 -14.781 1 98.38 108 ALA B N 1
ATOM 2890 C CA . ALA B 1 108 ? 12.125 -32.344 -15.094 1 98.38 108 ALA B CA 1
ATOM 2891 C C . ALA B 1 108 ? 11.359 -32.312 -16.422 1 98.38 108 ALA B C 1
ATOM 2893 O O . ALA B 1 108 ? 11.43 -33.25 -17.219 1 98.38 108 ALA B O 1
ATOM 2894 N N . ALA B 1 109 ? 10.602 -31.281 -16.656 1 98.5 109 ALA B N 1
ATOM 2895 C CA . ALA B 1 109 ? 9.852 -31.109 -17.906 1 98.5 109 ALA B CA 1
ATOM 2896 C C . ALA B 1 109 ? 10.789 -31 -19.094 1 98.5 109 ALA B C 1
ATOM 2898 O O . ALA B 1 109 ? 10.562 -31.641 -20.141 1 98.5 109 ALA B O 1
ATOM 2899 N N . ALA B 1 110 ? 11.789 -30.172 -18.906 1 97.25 110 ALA B N 1
ATOM 2900 C CA . ALA B 1 110 ? 12.758 -29.984 -19.984 1 97.25 110 ALA B CA 1
ATOM 2901 C C . ALA B 1 110 ? 13.398 -31.297 -20.391 1 97.25 110 ALA B C 1
ATOM 2903 O O . ALA B 1 110 ? 13.648 -31.547 -21.578 1 97.25 110 ALA B O 1
ATOM 2904 N N . ALA B 1 111 ? 13.648 -32.125 -19.422 1 96.12 111 ALA B N 1
ATOM 2905 C CA . ALA B 1 111 ? 14.258 -33.406 -19.672 1 96.12 111 ALA B CA 1
ATOM 2906 C C . ALA B 1 111 ? 13.352 -34.312 -20.531 1 96.12 111 ALA B C 1
ATOM 2908 O O . ALA B 1 111 ? 13.82 -35.25 -21.172 1 96.12 111 ALA B O 1
ATOM 2909 N N . ARG B 1 112 ? 12.125 -33.969 -20.656 1 95.5 112 ARG B N 1
ATOM 2910 C CA . ARG B 1 112 ? 11.156 -34.75 -21.406 1 95.5 112 ARG B CA 1
ATOM 2911 C C . ARG B 1 112 ? 10.703 -34 -22.656 1 95.5 112 ARG B C 1
ATOM 2913 O O . ARG B 1 112 ? 9.742 -34.406 -23.328 1 95.5 112 ARG B O 1
ATOM 2920 N N . GLY B 1 113 ? 11.328 -32.875 -22.891 1 95.56 113 GLY B N 1
ATOM 2921 C CA . GLY B 1 113 ? 10.977 -32.062 -24.062 1 95.56 113 GLY B CA 1
ATOM 2922 C C . GLY B 1 113 ? 9.656 -31.344 -23.922 1 95.56 113 GLY B C 1
ATOM 2923 O O . GLY B 1 113 ? 8.977 -31.078 -24.906 1 95.56 113 GLY B O 1
ATOM 2924 N N . ILE B 1 114 ? 9.273 -31.109 -22.703 1 97.56 114 ILE B N 1
ATOM 2925 C CA . ILE B 1 114 ? 8.031 -30.391 -22.422 1 97.56 114 ILE B CA 1
ATOM 2926 C C . ILE B 1 114 ? 8.352 -28.969 -22 1 97.56 114 ILE B C 1
ATOM 2928 O O . ILE B 1 114 ? 9.164 -28.734 -21.094 1 97.56 114 ILE B O 1
ATOM 2932 N N . ALA B 1 115 ? 7.758 -28 -22.703 1 98.25 115 ALA B N 1
ATOM 2933 C CA . ALA B 1 115 ? 7.895 -26.609 -22.281 1 98.25 115 ALA B CA 1
ATOM 2934 C C . ALA B 1 115 ? 7.039 -26.328 -21.047 1 98.25 115 ALA B C 1
ATOM 2936 O O . ALA B 1 115 ? 5.891 -26.766 -20.969 1 98.25 115 ALA B O 1
ATOM 2937 N N . LEU B 1 116 ? 7.652 -25.672 -20.047 1 98.81 116 LEU B N 1
ATOM 2938 C CA . LEU B 1 116 ? 6.918 -25.328 -18.828 1 98.81 116 LEU B CA 1
ATOM 2939 C C . LEU B 1 116 ? 7.117 -23.859 -18.469 1 98.81 116 LEU B C 1
ATOM 2941 O O . LEU B 1 116 ? 8.219 -23.328 -18.625 1 98.81 116 LEU B O 1
ATOM 2945 N N . LEU B 1 117 ? 6.02 -23.219 -18.047 1 98.94 117 LEU B N 1
ATOM 2946 C CA . LEU B 1 117 ? 6.031 -21.891 -17.438 1 98.94 117 LEU B CA 1
ATOM 2947 C C . LEU B 1 117 ? 5.48 -21.938 -16.016 1 98.94 117 LEU B C 1
ATOM 2949 O O . LEU B 1 117 ? 4.445 -22.562 -15.766 1 98.94 117 LEU B O 1
ATOM 2953 N N . ASP B 1 118 ? 6.246 -21.438 -15.039 1 98.94 118 ASP B N 1
ATOM 2954 C CA . ASP B 1 118 ? 5.555 -21.062 -13.812 1 98.94 118 ASP B CA 1
ATOM 2955 C C . ASP B 1 118 ? 4.828 -19.734 -13.977 1 98.94 118 ASP B C 1
ATOM 2957 O O . ASP B 1 118 ? 5.434 -18.734 -14.383 1 98.94 118 ASP B O 1
ATOM 2961 N N . ALA B 1 119 ? 3.529 -19.734 -13.656 1 98.81 119 ALA B N 1
ATOM 2962 C CA . ALA B 1 119 ? 2.686 -18.594 -13.984 1 98.81 119 ALA B CA 1
ATOM 2963 C C . ALA B 1 119 ? 1.693 -18.297 -12.859 1 98.81 119 ALA B C 1
ATOM 2965 O O . ALA B 1 119 ? 0.484 -18.234 -13.094 1 98.81 119 ALA B O 1
ATOM 2966 N N . PRO B 1 120 ? 2.275 -18.047 -11.641 1 98.75 120 PRO B N 1
ATOM 2967 C CA . PRO B 1 120 ? 1.342 -17.656 -10.578 1 98.75 120 PRO B CA 1
ATOM 2968 C C . PRO B 1 120 ? 0.553 -16.391 -10.906 1 98.75 120 PRO B C 1
ATOM 2970 O O . PRO B 1 120 ? 0.868 -15.703 -11.875 1 98.75 120 PRO B O 1
ATOM 2973 N N . VAL B 1 121 ? -0.501 -16.188 -10.109 1 98.31 121 VAL B N 1
ATOM 2974 C CA . VAL B 1 121 ? -1.463 -15.164 -10.516 1 98.31 121 VAL B CA 1
ATOM 2975 C C . VAL B 1 121 ? -1.714 -14.203 -9.352 1 98.31 121 VAL B C 1
ATOM 2977 O O . VAL B 1 121 ? -1.459 -14.539 -8.195 1 98.31 121 VAL B O 1
ATOM 2980 N N . SER B 1 122 ? -2.135 -13.031 -9.695 1 97.5 122 SER B N 1
ATOM 2981 C CA . SER B 1 122 ? -2.68 -12.031 -8.781 1 97.5 122 SER B CA 1
ATOM 2982 C C . SER B 1 122 ? -4.051 -11.547 -9.242 1 97.5 122 SER B C 1
ATOM 2984 O O . SER B 1 122 ? -4.402 -11.688 -10.414 1 97.5 122 SER B O 1
ATOM 2986 N N . GLY B 1 123 ? -4.863 -11.016 -8.297 1 92.81 123 GLY B N 1
ATOM 2987 C CA . GLY B 1 123 ? -6.184 -10.5 -8.625 1 92.81 123 GLY B CA 1
ATOM 2988 C C . GLY B 1 123 ? -7.297 -11.141 -7.816 1 92.81 123 GLY B C 1
ATOM 2989 O O . GLY B 1 123 ? -8.43 -10.656 -7.824 1 92.81 123 GLY B O 1
ATOM 2990 N N . GLY B 1 124 ? -7.016 -12.211 -7.141 1 88.62 124 GLY B N 1
ATOM 2991 C CA . GLY B 1 124 ? -7.977 -12.859 -6.262 1 88.62 124 GLY B CA 1
ATOM 2992 C C . GLY B 1 124 ? -9.07 -13.586 -7.016 1 88.62 124 GLY B C 1
ATOM 2993 O O . GLY B 1 124 ? -9.023 -13.703 -8.242 1 88.62 124 GLY B O 1
ATOM 2994 N N . THR B 1 125 ? -10 -14.047 -6.285 1 89.56 125 THR B N 1
ATOM 2995 C CA . THR B 1 125 ? -11.102 -14.82 -6.855 1 89.56 125 THR B CA 1
ATOM 2996 C C . THR B 1 125 ? -11.945 -13.953 -7.781 1 89.56 125 THR B C 1
ATOM 2998 O O . THR B 1 125 ? -12.461 -14.43 -8.797 1 89.56 125 THR B O 1
ATOM 3001 N N . ALA B 1 126 ? -12.031 -12.695 -7.406 1 89.62 126 ALA B N 1
ATOM 3002 C CA . ALA B 1 126 ? -12.773 -11.781 -8.266 1 89.62 126 ALA B CA 1
ATOM 3003 C C . ALA B 1 126 ? -12.094 -11.633 -9.625 1 89.62 126 ALA B C 1
ATOM 3005 O O . ALA B 1 126 ? -12.758 -11.641 -10.664 1 89.62 126 ALA B O 1
ATOM 3006 N N . GLY B 1 127 ? -10.789 -11.5 -9.617 1 93.06 127 GLY B N 1
ATOM 3007 C CA . GLY B 1 127 ? -10.047 -11.438 -10.867 1 93.06 127 GLY B CA 1
ATOM 3008 C C . GLY B 1 127 ? -10.133 -12.711 -11.68 1 93.06 127 GLY B C 1
ATOM 3009 O O . GLY B 1 127 ? -10.219 -12.672 -12.906 1 93.06 127 GLY B O 1
ATOM 3010 N N . ALA B 1 128 ? -10.109 -13.828 -11.023 1 95.31 128 ALA B N 1
ATOM 3011 C CA . ALA B 1 128 ? -10.234 -15.125 -11.695 1 95.31 128 ALA B CA 1
ATOM 3012 C C . ALA B 1 128 ? -11.578 -15.25 -12.398 1 95.31 128 ALA B C 1
ATOM 3014 O O . ALA B 1 128 ? -11.641 -15.672 -13.562 1 95.31 128 ALA B O 1
ATOM 3015 N N . ALA B 1 129 ? -12.609 -14.836 -11.68 1 94.88 129 ALA B N 1
ATOM 3016 C CA . ALA B 1 129 ? -13.961 -14.922 -12.242 1 94.88 129 ALA B CA 1
ATOM 3017 C C . ALA B 1 129 ? -14.117 -13.984 -13.43 1 94.88 129 ALA B C 1
ATOM 3019 O O . ALA B 1 129 ? -14.734 -14.344 -14.438 1 94.88 129 ALA B O 1
ATOM 3020 N N . ALA B 1 130 ? -13.539 -12.812 -13.297 1 96.06 130 ALA B N 1
ATOM 3021 C CA . ALA B 1 130 ? -13.727 -11.766 -14.297 1 96.06 130 ALA B CA 1
ATOM 3022 C C . ALA B 1 130 ? -12.789 -11.961 -15.484 1 96.06 130 ALA B C 1
ATOM 3024 O O . ALA B 1 130 ? -12.953 -11.32 -16.531 1 96.06 130 ALA B O 1
ATOM 3025 N N . GLY B 1 131 ? -11.828 -12.852 -15.367 1 97.88 131 GLY B N 1
ATOM 3026 C CA . GLY B 1 131 ? -10.836 -13.031 -16.422 1 97.88 131 GLY B CA 1
ATOM 3027 C C . GLY B 1 131 ? -9.859 -11.875 -16.516 1 97.88 131 GLY B C 1
ATOM 3028 O O . GLY B 1 131 ? -9.461 -11.484 -17.609 1 97.88 131 GLY B O 1
ATOM 3029 N N . THR B 1 132 ? -9.523 -11.297 -15.336 1 97.19 132 THR B N 1
ATOM 3030 C CA . THR B 1 132 ? -8.672 -10.109 -15.336 1 97.19 132 THR B CA 1
ATOM 3031 C C . THR B 1 132 ? -7.426 -10.336 -14.492 1 97.19 132 THR B C 1
ATOM 3033 O O . THR B 1 132 ? -6.855 -9.383 -13.953 1 97.19 132 THR B O 1
ATOM 3036 N N . LEU B 1 133 ? -6.957 -11.547 -14.383 1 97.94 133 LEU B N 1
ATOM 3037 C CA . LEU B 1 133 ? -5.797 -11.875 -13.562 1 97.94 133 LEU B CA 1
ATOM 3038 C C . LEU B 1 133 ? -4.531 -11.234 -14.125 1 97.94 133 LEU B C 1
ATOM 3040 O O . LEU B 1 133 ? -4.488 -10.875 -15.305 1 97.94 133 LEU B O 1
ATOM 3044 N N . THR B 1 134 ? -3.635 -11.055 -13.25 1 98.44 134 THR B N 1
ATOM 3045 C CA . THR B 1 134 ? -2.254 -10.773 -13.625 1 98.44 134 THR B CA 1
ATOM 3046 C C . THR B 1 134 ? -1.397 -12.031 -13.531 1 98.44 134 THR B C 1
ATOM 3048 O O . THR B 1 134 ? -1.312 -12.648 -12.461 1 98.44 134 THR B O 1
ATOM 3051 N N . PHE B 1 135 ? -0.8 -12.414 -14.664 1 98.81 135 PHE B N 1
ATOM 3052 C CA . PHE B 1 135 ? 0.11 -13.555 -14.672 1 98.81 135 PHE B CA 1
ATOM 3053 C C . PHE B 1 135 ? 1.558 -13.094 -14.562 1 98.81 135 PHE B C 1
ATOM 3055 O O . PHE B 1 135 ? 1.992 -12.211 -15.312 1 98.81 135 PHE B O 1
ATOM 3062 N N . MET B 1 136 ? 2.285 -13.617 -13.633 1 98.81 136 MET B N 1
ATOM 3063 C CA . MET B 1 136 ? 3.729 -13.438 -13.484 1 98.81 136 MET B CA 1
ATOM 3064 C C . MET B 1 136 ? 4.477 -14.68 -13.961 1 98.81 136 MET B C 1
ATOM 3066 O O . MET B 1 136 ? 4.508 -15.695 -13.266 1 98.81 136 MET B O 1
ATOM 3070 N N . VAL B 1 137 ? 5.129 -14.516 -15.055 1 98.94 137 VAL B N 1
ATOM 3071 C CA . VAL B 1 137 ? 5.527 -15.742 -15.742 1 98.94 137 VAL B CA 1
ATOM 3072 C C . VAL B 1 137 ? 7.043 -15.906 -15.68 1 98.94 137 VAL B C 1
ATOM 3074 O O . VAL B 1 137 ? 7.785 -14.984 -16.031 1 98.94 137 VAL B O 1
ATOM 3077 N N . GLY B 1 138 ? 7.453 -16.984 -15.164 1 98.88 138 GLY B N 1
ATOM 3078 C CA . GLY B 1 138 ? 8.836 -17.422 -15.266 1 98.88 138 GLY B CA 1
ATOM 3079 C C . GLY B 1 138 ? 9.055 -18.516 -16.281 1 98.88 138 GLY B C 1
ATOM 3080 O O . GLY B 1 138 ? 8.258 -19.453 -16.359 1 98.88 138 GLY B O 1
ATOM 3081 N N . GLY B 1 139 ? 10.109 -18.5 -17.031 1 98.81 139 GLY B N 1
ATOM 3082 C CA . GLY B 1 139 ? 10.43 -19.469 -18.078 1 98.81 139 GLY B CA 1
ATOM 3083 C C . GLY B 1 139 ? 10.883 -18.812 -19.375 1 98.81 139 GLY B C 1
ATOM 3084 O O . GLY B 1 139 ? 11.133 -17.609 -19.406 1 98.81 139 GLY B O 1
ATOM 3085 N N . LYS B 1 140 ? 10.977 -19.594 -20.438 1 98.56 140 LYS B N 1
ATOM 3086 C CA . LYS B 1 140 ? 11.484 -19.109 -21.719 1 98.56 140 LYS B CA 1
ATOM 3087 C C . LYS B 1 140 ? 10.477 -18.203 -22.406 1 98.56 140 LYS B C 1
ATOM 3089 O O . LYS B 1 140 ? 9.281 -18.484 -22.422 1 98.56 140 LYS B O 1
ATOM 3094 N N . ALA B 1 141 ? 11.023 -17.156 -23 1 98.31 141 ALA B N 1
ATOM 3095 C CA . ALA B 1 141 ? 10.18 -16.188 -23.703 1 98.31 141 ALA B CA 1
ATOM 3096 C C . ALA B 1 141 ? 9.406 -16.859 -24.844 1 98.31 141 ALA B C 1
ATOM 3098 O O . ALA B 1 141 ? 8.258 -16.5 -25.109 1 98.31 141 ALA B O 1
ATOM 3099 N N . GLU B 1 142 ? 10.008 -17.766 -25.5 1 98.25 142 GLU B N 1
ATOM 3100 C CA . GLU B 1 142 ? 9.367 -18.453 -26.609 1 98.25 142 GLU B CA 1
ATOM 3101 C C . GLU B 1 142 ? 8.148 -19.25 -26.141 1 98.25 142 GLU B C 1
ATOM 3103 O O . GLU B 1 142 ? 7.121 -19.266 -26.812 1 98.25 142 GLU B O 1
ATOM 3108 N N . ALA B 1 143 ? 8.297 -19.906 -25.047 1 98.44 143 ALA B N 1
ATOM 3109 C CA . ALA B 1 143 ? 7.164 -20.641 -24.469 1 98.44 143 ALA B CA 1
ATOM 3110 C C . ALA B 1 143 ? 6.035 -19.703 -24.094 1 98.44 143 ALA B C 1
ATOM 3112 O O . ALA B 1 143 ? 4.855 -20.031 -24.266 1 98.44 143 ALA B O 1
ATOM 3113 N N . LEU B 1 144 ? 6.398 -18.547 -23.531 1 98.75 144 LEU B N 1
ATOM 3114 C CA . LEU B 1 144 ? 5.395 -17.562 -23.156 1 98.75 144 LEU B CA 1
ATOM 3115 C C . LEU B 1 144 ? 4.613 -17.078 -24.375 1 98.75 144 LEU B C 1
ATOM 3117 O O . LEU B 1 144 ? 3.395 -16.906 -24.297 1 98.75 144 LEU B O 1
ATOM 3121 N N . GLU B 1 145 ? 5.27 -16.875 -25.438 1 98.31 145 GLU B N 1
ATOM 3122 C CA . GLU B 1 145 ? 4.586 -16.453 -26.656 1 98.31 145 GLU B CA 1
ATOM 3123 C C . GLU B 1 145 ? 3.549 -17.484 -27.094 1 98.31 145 GLU B C 1
ATOM 3125 O O . GLU B 1 145 ? 2.455 -17.125 -27.547 1 98.31 145 GLU B O 1
ATOM 3130 N N . CYS B 1 146 ? 3.859 -18.719 -26.922 1 97.5 146 CYS B N 1
ATOM 3131 C CA . CYS B 1 146 ? 2.939 -19.797 -27.281 1 97.5 146 CYS B CA 1
ATOM 3132 C C . CYS B 1 146 ? 1.762 -19.844 -26.312 1 97.5 146 CYS B C 1
ATOM 3134 O O . CYS B 1 146 ? 0.691 -20.359 -26.656 1 97.5 146 CYS B O 1
ATOM 3136 N N . ALA B 1 147 ? 1.944 -19.312 -25.125 1 98.31 147 ALA B N 1
ATOM 3137 C CA . ALA B 1 147 ? 0.96 -19.422 -24.047 1 98.31 147 ALA B CA 1
ATOM 3138 C C . ALA B 1 147 ? 0.019 -18.219 -24.031 1 98.31 147 ALA B C 1
ATOM 3140 O O . ALA B 1 147 ? -1.022 -18.25 -23.375 1 98.31 147 ALA B O 1
ATOM 3141 N N . ARG B 1 148 ? 0.291 -17.172 -24.719 1 98.25 148 ARG B N 1
ATOM 3142 C CA . ARG B 1 148 ? -0.323 -15.852 -24.531 1 98.25 148 ARG B CA 1
ATOM 3143 C C . ARG B 1 148 ? -1.833 -15.922 -24.734 1 98.25 148 ARG B C 1
ATOM 3145 O O . ARG B 1 148 ? -2.594 -15.312 -23.969 1 98.25 148 ARG B O 1
ATOM 3152 N N . THR B 1 149 ? -2.27 -16.625 -25.75 1 98 149 THR B N 1
ATOM 3153 C CA . THR B 1 149 ? -3.699 -16.703 -26.031 1 98 149 THR B CA 1
ATOM 3154 C C . THR B 1 149 ? -4.441 -17.391 -24.891 1 98 149 THR B C 1
ATOM 3156 O O . THR B 1 149 ? -5.543 -16.984 -24.516 1 98 149 THR B O 1
ATOM 3159 N N . VAL B 1 150 ? -3.824 -18.453 -24.375 1 98.69 150 VAL B N 1
ATOM 3160 C CA . VAL B 1 150 ? -4.438 -19.203 -23.281 1 98.69 150 VAL B CA 1
ATOM 3161 C C . VAL B 1 150 ? -4.449 -18.328 -22.016 1 98.69 150 VAL B C 1
ATOM 3163 O O . VAL B 1 150 ? -5.473 -18.234 -21.344 1 98.69 150 VAL B O 1
ATOM 3166 N N . LEU B 1 151 ? -3.332 -17.625 -21.734 1 98.81 151 LEU B N 1
ATOM 3167 C CA . LEU B 1 151 ? -3.238 -16.766 -20.562 1 98.81 151 LEU B CA 1
ATOM 3168 C C . LEU B 1 151 ? -4.195 -15.586 -20.672 1 98.81 151 LEU B C 1
ATOM 3170 O O . LEU B 1 151 ? -4.84 -15.203 -19.688 1 98.81 151 LEU B O 1
ATOM 3174 N N . ALA B 1 152 ? -4.391 -15.055 -21.859 1 98.62 152 ALA B N 1
ATOM 3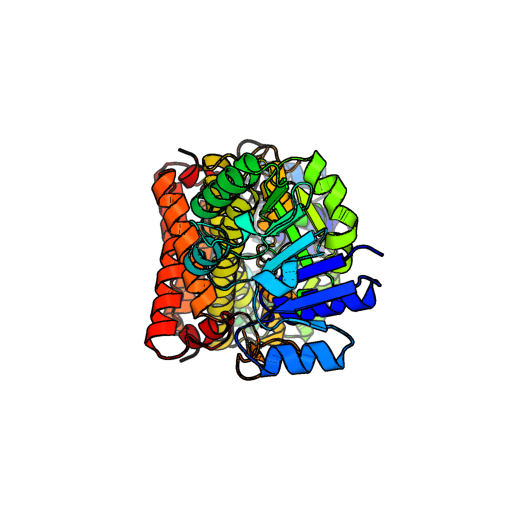175 C CA . ALA B 1 152 ? -5.234 -13.891 -22.094 1 98.62 152 ALA B CA 1
ATOM 3176 C C . ALA B 1 152 ? -6.707 -14.219 -21.859 1 98.62 152 ALA B C 1
ATOM 3178 O O . ALA B 1 152 ? -7.504 -13.336 -21.531 1 98.62 152 ALA B O 1
ATOM 3179 N N . ALA B 1 153 ? -7.039 -15.453 -22.016 1 98.62 153 ALA B N 1
ATOM 3180 C CA . ALA B 1 153 ? -8.414 -15.883 -21.781 1 98.62 153 ALA B CA 1
ATOM 3181 C C . ALA B 1 153 ? -8.758 -15.836 -20.297 1 98.62 153 ALA B C 1
ATOM 3183 O O . ALA B 1 153 ? -9.93 -15.781 -19.922 1 98.62 153 ALA B O 1
ATOM 3184 N N . MET B 1 154 ? -7.707 -15.812 -19.453 1 98.62 154 MET B N 1
ATOM 3185 C CA . MET B 1 154 ? -7.91 -15.898 -18.016 1 98.62 154 MET B CA 1
ATOM 3186 C C . MET B 1 154 ? -7.457 -14.617 -17.328 1 98.62 154 MET B C 1
ATOM 3188 O O . MET B 1 154 ? -7.727 -14.414 -16.141 1 98.62 154 MET B O 1
ATOM 3192 N N . GLY B 1 155 ? -6.691 -13.82 -18.047 1 98.25 155 GLY B N 1
ATOM 3193 C CA . GLY B 1 155 ? -6.082 -12.68 -17.391 1 98.25 155 GLY B CA 1
ATOM 3194 C C . GLY B 1 155 ? -5.977 -11.461 -18.281 1 98.25 155 GLY B C 1
ATOM 3195 O O . GLY B 1 155 ? -6.137 -11.555 -19.5 1 98.25 155 GLY B O 1
ATOM 3196 N N . LYS B 1 156 ? -5.742 -10.32 -17.625 1 97.5 156 LYS B N 1
ATOM 3197 C CA . LYS B 1 156 ? -5.613 -9.031 -18.312 1 97.5 156 LYS B CA 1
ATOM 3198 C C . LYS B 1 156 ? -4.145 -8.664 -18.516 1 97.5 156 LYS B C 1
ATOM 3200 O O . LYS B 1 156 ? -3.771 -8.156 -19.578 1 97.5 156 LYS B O 1
ATOM 3205 N N . ASN B 1 157 ? -3.346 -8.883 -17.5 1 98.12 157 ASN B N 1
ATOM 3206 C CA . ASN B 1 157 ? -1.922 -8.57 -17.562 1 98.12 157 ASN B CA 1
ATOM 3207 C C . ASN B 1 157 ? -1.069 -9.836 -17.594 1 98.12 157 ASN B C 1
ATOM 3209 O O . ASN B 1 157 ? -1.308 -10.758 -16.812 1 98.12 157 ASN B O 1
ATOM 3213 N N . ILE B 1 158 ? -0.117 -9.883 -18.531 1 98.69 158 ILE B N 1
ATOM 3214 C CA . ILE B 1 158 ? 0.823 -10.992 -18.625 1 98.69 158 ILE B CA 1
ATOM 3215 C C . ILE B 1 158 ? 2.254 -10.461 -18.625 1 98.69 158 ILE B C 1
ATOM 3217 O O . ILE B 1 158 ? 2.684 -9.805 -19.578 1 98.69 158 ILE B O 1
ATOM 3221 N N . PHE B 1 159 ? 3.008 -10.75 -17.562 1 98.69 159 PHE B N 1
ATOM 3222 C CA . PHE B 1 159 ? 4.371 -10.25 -17.422 1 98.69 159 PHE B CA 1
ATOM 3223 C C . PHE B 1 159 ? 5.375 -11.398 -17.516 1 98.69 159 PHE B C 1
ATOM 3225 O O . PHE B 1 159 ? 5.152 -12.469 -16.953 1 98.69 159 PHE B O 1
ATOM 3232 N N . HIS B 1 160 ? 6.379 -11.164 -18.281 1 98.81 160 HIS B N 1
ATOM 3233 C CA . HIS B 1 160 ? 7.535 -12.047 -18.203 1 98.81 160 HIS B CA 1
ATOM 3234 C C . HIS B 1 160 ? 8.477 -11.641 -17.078 1 98.81 160 HIS B C 1
ATOM 3236 O O . HIS B 1 160 ? 9.203 -10.648 -17.203 1 98.81 160 HIS B O 1
ATOM 3242 N N . ALA B 1 161 ? 8.516 -12.422 -16.031 1 98.75 161 ALA B N 1
ATOM 3243 C CA . ALA B 1 161 ? 9.297 -12.086 -14.836 1 98.75 161 ALA B CA 1
ATOM 3244 C C . ALA B 1 161 ? 10.766 -12.438 -15.023 1 98.75 161 ALA B C 1
ATOM 3246 O O . ALA B 1 161 ? 11.641 -11.828 -14.398 1 98.75 161 ALA B O 1
ATOM 3247 N N . GLY B 1 162 ? 11.008 -13.438 -15.797 1 98.62 162 GLY B N 1
ATOM 3248 C CA . GLY B 1 162 ? 12.383 -13.898 -15.984 1 98.62 162 GLY B CA 1
ATOM 3249 C C . GLY B 1 162 ? 12.484 -15.383 -16.25 1 98.62 162 GLY B C 1
ATOM 3250 O O . GLY B 1 162 ? 11.578 -15.984 -16.828 1 98.62 162 GLY B O 1
ATOM 3251 N N . PRO B 1 163 ? 13.656 -16 -15.938 1 98.56 163 PRO B N 1
ATOM 3252 C CA . PRO B 1 163 ? 13.875 -17.422 -16.219 1 98.56 163 PRO B CA 1
ATOM 3253 C C . PRO B 1 163 ? 13.07 -18.328 -15.289 1 98.56 163 PRO B C 1
ATOM 3255 O O . PRO B 1 163 ? 12.172 -17.875 -14.586 1 98.56 163 PRO B O 1
ATOM 3258 N N . ASP B 1 164 ? 13.352 -19.609 -15.312 1 98.81 164 ASP B N 1
ATOM 3259 C CA . ASP B 1 164 ? 12.633 -20.609 -14.539 1 98.81 164 ASP B CA 1
ATOM 3260 C C . ASP B 1 164 ? 12.562 -20.219 -13.062 1 98.81 164 ASP B C 1
ATOM 3262 O O . ASP B 1 164 ? 13.594 -19.953 -12.438 1 98.81 164 ASP B O 1
ATOM 3266 N N . GLY B 1 165 ? 11.367 -20.172 -12.594 1 98.75 165 GLY B N 1
ATOM 3267 C CA . GLY B 1 165 ? 11.172 -19.891 -11.18 1 98.75 165 GLY B CA 1
ATOM 3268 C C . GLY B 1 165 ? 10.969 -18.406 -10.883 1 98.75 165 GLY B C 1
ATOM 3269 O O . GLY B 1 165 ? 10.523 -18.047 -9.797 1 98.75 165 GLY B O 1
ATOM 3270 N N . ALA B 1 166 ? 11.18 -17.547 -11.852 1 98.81 166 ALA B N 1
ATOM 3271 C CA . ALA B 1 166 ? 11.117 -16.109 -11.641 1 98.81 166 ALA B CA 1
ATOM 3272 C C . ALA B 1 166 ? 9.68 -15.664 -11.367 1 98.81 166 ALA B C 1
ATOM 3274 O O . ALA B 1 166 ? 9.453 -14.719 -10.609 1 98.81 166 ALA B O 1
ATOM 3275 N N . GLY B 1 167 ? 8.734 -16.297 -11.977 1 98.88 167 GLY B N 1
ATOM 3276 C CA . GLY B 1 167 ? 7.344 -15.984 -11.672 1 98.88 167 GLY B CA 1
ATOM 3277 C C . GLY B 1 167 ? 6.996 -16.172 -10.211 1 98.88 167 GLY B C 1
ATOM 3278 O O . GLY B 1 167 ? 6.297 -15.352 -9.617 1 98.88 167 GLY B O 1
ATOM 3279 N N . GLN B 1 168 ? 7.535 -17.203 -9.664 1 98.88 168 GLN B N 1
ATOM 3280 C CA . GLN B 1 168 ? 7.273 -17.5 -8.258 1 98.88 168 GLN B CA 1
ATOM 3281 C C . GLN B 1 168 ? 7.969 -16.484 -7.344 1 98.88 168 GLN B C 1
ATOM 3283 O O . GLN B 1 168 ? 7.41 -16.078 -6.32 1 98.88 168 GLN B O 1
ATOM 3288 N N . VAL B 1 169 ? 9.195 -16.094 -7.723 1 98.81 169 VAL B N 1
ATOM 3289 C CA . VAL B 1 169 ? 9.883 -15.07 -6.941 1 98.81 169 VAL B CA 1
ATOM 3290 C C . VAL B 1 169 ? 9.055 -13.789 -6.926 1 98.81 169 VAL B C 1
ATOM 3292 O O . VAL B 1 169 ? 8.82 -13.203 -5.863 1 98.81 169 VAL B O 1
ATOM 3295 N N . ALA B 1 170 ? 8.57 -13.398 -8.109 1 98.88 170 ALA B N 1
ATOM 3296 C CA . ALA B 1 170 ? 7.742 -12.195 -8.203 1 98.88 170 ALA B CA 1
ATOM 3297 C C . ALA B 1 170 ? 6.484 -12.336 -7.352 1 98.88 170 ALA B C 1
ATOM 3299 O O . ALA B 1 170 ? 6.098 -11.398 -6.645 1 98.88 170 ALA B O 1
ATOM 3300 N N . LYS B 1 171 ? 5.883 -13.461 -7.363 1 98.88 171 LYS B N 1
ATOM 3301 C CA . LYS B 1 171 ? 4.637 -13.711 -6.645 1 98.88 171 LYS B CA 1
ATOM 3302 C C . LYS B 1 171 ? 4.836 -13.602 -5.137 1 98.88 171 LYS B C 1
ATOM 3304 O O . LYS B 1 171 ? 4.023 -12.984 -4.441 1 98.88 171 LYS B O 1
ATOM 3309 N N . VAL B 1 172 ? 5.898 -14.227 -4.637 1 98.62 172 VAL B N 1
ATOM 3310 C CA . VAL B 1 172 ? 6.07 -14.211 -3.189 1 98.62 172 VAL B CA 1
ATOM 3311 C C . VAL B 1 172 ? 6.414 -12.797 -2.729 1 98.62 172 VAL B C 1
ATOM 3313 O O . VAL B 1 172 ? 6.023 -12.375 -1.636 1 98.62 172 VAL B O 1
ATOM 3316 N N . CYS B 1 173 ? 7.191 -12.016 -3.531 1 98.88 173 CYS B N 1
ATOM 3317 C CA . CYS B 1 173 ? 7.43 -10.609 -3.219 1 98.88 173 CYS B CA 1
ATOM 3318 C C . CYS B 1 173 ? 6.125 -9.828 -3.193 1 98.88 173 CYS B C 1
ATOM 3320 O O . CYS B 1 173 ? 5.875 -9.062 -2.262 1 98.88 173 CYS B O 1
ATOM 3322 N N . ASN B 1 174 ? 5.285 -10.039 -4.207 1 98.81 174 ASN B N 1
ATOM 3323 C CA . ASN B 1 174 ? 3.984 -9.383 -4.312 1 98.81 174 ASN B CA 1
ATOM 3324 C C . ASN B 1 174 ? 3.094 -9.711 -3.117 1 98.81 174 ASN B C 1
ATOM 3326 O O . ASN B 1 174 ? 2.484 -8.812 -2.531 1 98.81 174 ASN B O 1
ATOM 3330 N N . ASN B 1 175 ? 3.031 -10.977 -2.738 1 98.75 175 ASN B N 1
ATOM 3331 C CA . ASN B 1 175 ? 2.123 -11.398 -1.677 1 98.75 175 ASN B CA 1
ATOM 3332 C C . ASN B 1 175 ? 2.621 -10.953 -0.304 1 98.75 175 ASN B C 1
ATOM 3334 O O . ASN B 1 175 ? 1.822 -10.656 0.585 1 98.75 175 ASN B O 1
ATOM 3338 N N . GLN B 1 176 ? 3.953 -10.961 -0.158 1 98.88 176 GLN B N 1
ATOM 3339 C CA . GLN B 1 176 ? 4.477 -10.406 1.085 1 98.88 176 GLN B CA 1
ATOM 3340 C C . GLN B 1 176 ? 4.102 -8.93 1.227 1 98.88 176 GLN B C 1
ATOM 3342 O O . GLN B 1 176 ? 3.664 -8.492 2.293 1 98.88 176 GLN B O 1
ATOM 3347 N N . LEU B 1 177 ? 4.254 -8.18 0.143 1 98.94 177 LEU B N 1
ATOM 3348 C CA . LEU B 1 177 ? 3.906 -6.762 0.148 1 98.94 177 LEU B CA 1
ATOM 3349 C C . LEU B 1 177 ? 2.41 -6.57 0.379 1 98.94 177 LEU B C 1
ATOM 3351 O O . LEU B 1 177 ? 2.002 -5.691 1.142 1 98.94 177 LEU B O 1
ATOM 3355 N N . LEU B 1 178 ? 1.594 -7.426 -0.219 1 98.81 178 LEU B N 1
ATOM 3356 C CA . LEU B 1 178 ? 0.15 -7.414 -0.008 1 98.81 178 LEU B CA 1
ATOM 3357 C C . LEU B 1 178 ? -0.184 -7.605 1.468 1 98.81 178 LEU B C 1
ATOM 3359 O O . LEU B 1 178 ? -0.989 -6.855 2.027 1 98.81 178 LEU B O 1
ATOM 3363 N N . ALA B 1 179 ? 0.444 -8.602 2.059 1 98.94 179 ALA B N 1
ATOM 3364 C CA . ALA B 1 179 ? 0.169 -8.891 3.463 1 98.94 179 ALA B CA 1
ATOM 3365 C C . ALA B 1 179 ? 0.55 -7.715 4.352 1 98.94 179 ALA B C 1
ATOM 3367 O O . ALA B 1 179 ? -0.196 -7.352 5.266 1 98.94 179 ALA B O 1
ATOM 3368 N N . VAL B 1 180 ? 1.673 -7.141 4.039 1 98.94 180 VAL B N 1
ATOM 3369 C CA . VAL B 1 180 ? 2.189 -6.043 4.848 1 98.94 180 VAL B CA 1
ATOM 3370 C C . VAL B 1 180 ? 1.225 -4.859 4.789 1 98.94 180 VAL B C 1
ATOM 3372 O O . VAL B 1 180 ? 0.806 -4.34 5.824 1 98.94 180 VAL B O 1
ATOM 3375 N N . HIS B 1 181 ? 0.794 -4.457 3.539 1 98.88 181 HIS B N 1
ATOM 3376 C CA . HIS B 1 181 ? -0.04 -3.26 3.518 1 98.88 181 HIS B CA 1
ATOM 3377 C C . HIS B 1 181 ? -1.481 -3.586 3.895 1 98.88 181 HIS B C 1
ATOM 3379 O O . HIS B 1 181 ? -2.234 -2.703 4.312 1 98.88 181 HIS B O 1
ATOM 3385 N N . MET B 1 182 ? -1.936 -4.879 3.836 1 98.94 182 MET B N 1
ATOM 3386 C CA . MET B 1 182 ? -3.236 -5.262 4.379 1 98.94 182 MET B CA 1
ATOM 3387 C C . MET B 1 182 ? -3.262 -5.094 5.895 1 98.94 182 MET B C 1
ATOM 3389 O O . MET B 1 182 ? -4.195 -4.504 6.441 1 98.94 182 MET B O 1
ATOM 3393 N N . ILE B 1 183 ? -2.242 -5.605 6.543 1 98.94 183 ILE B N 1
ATOM 3394 C CA . ILE B 1 183 ? -2.17 -5.465 7.992 1 98.94 183 ILE B CA 1
ATOM 3395 C C . ILE B 1 183 ? -2.062 -3.988 8.367 1 98.94 183 ILE B C 1
ATOM 3397 O O . ILE B 1 183 ? -2.738 -3.523 9.281 1 98.94 183 ILE B O 1
ATOM 3401 N N . GLY B 1 184 ? -1.18 -3.256 7.625 1 98.94 184 GLY B N 1
ATOM 3402 C CA . GLY B 1 184 ? -1.087 -1.822 7.852 1 98.94 184 GLY B CA 1
ATOM 3403 C C . GLY B 1 184 ? -2.416 -1.106 7.703 1 98.94 184 GLY B C 1
ATOM 3404 O O . GLY B 1 184 ? -2.732 -0.204 8.477 1 98.94 184 GLY B O 1
ATOM 3405 N N . THR B 1 185 ? -3.195 -1.484 6.691 1 98.94 185 THR B N 1
ATOM 3406 C CA . THR B 1 185 ? -4.52 -0.919 6.461 1 98.94 185 THR B CA 1
ATOM 3407 C C . THR B 1 185 ? -5.457 -1.251 7.621 1 98.94 185 THR B C 1
ATOM 3409 O O . THR B 1 185 ? -6.145 -0.37 8.141 1 98.94 185 THR B O 1
ATOM 3412 N N . ALA B 1 186 ? -5.406 -2.488 8.031 1 98.88 186 ALA B N 1
ATOM 3413 C CA . ALA B 1 186 ? -6.273 -2.943 9.109 1 98.88 186 ALA B CA 1
ATOM 3414 C C . ALA B 1 186 ? -5.992 -2.176 10.398 1 98.88 186 ALA B C 1
ATOM 3416 O O . ALA B 1 186 ? -6.918 -1.732 11.078 1 98.88 186 ALA B O 1
ATOM 3417 N N . GLU B 1 187 ? -4.695 -1.972 10.719 1 98.56 187 GLU B N 1
ATOM 3418 C CA . GLU B 1 187 ? -4.336 -1.252 11.938 1 98.56 187 GLU B CA 1
ATOM 3419 C C . GLU B 1 187 ? -4.707 0.224 11.836 1 98.56 187 GLU B C 1
ATOM 3421 O O . GLU B 1 187 ? -5.16 0.826 12.812 1 98.56 187 GLU B O 1
ATOM 3426 N N . ALA B 1 188 ? -4.484 0.765 10.68 1 98.81 188 ALA B N 1
ATOM 3427 C CA . ALA B 1 188 ? -4.809 2.176 10.492 1 98.81 188 ALA B CA 1
ATOM 3428 C C . ALA B 1 188 ? -6.312 2.416 10.617 1 98.81 188 ALA B C 1
ATOM 3430 O O . ALA B 1 188 ? -6.742 3.385 11.25 1 98.81 188 ALA B O 1
ATOM 3431 N N . MET B 1 189 ? -7.145 1.528 10.031 1 98.81 189 MET B N 1
ATOM 3432 C CA . MET B 1 189 ? -8.594 1.625 10.141 1 98.81 189 MET B CA 1
ATOM 3433 C C . MET B 1 189 ? -9.031 1.545 11.602 1 98.81 189 MET B C 1
ATOM 3435 O O . MET B 1 189 ? -9.797 2.389 12.07 1 98.81 189 MET B O 1
ATOM 3439 N N . ALA B 1 190 ? -8.508 0.559 12.273 1 98.81 190 ALA B N 1
ATOM 3440 C CA . ALA B 1 190 ? -8.891 0.361 13.672 1 98.81 190 ALA B CA 1
ATOM 3441 C C . ALA B 1 190 ? -8.492 1.561 14.523 1 98.81 190 ALA B C 1
ATOM 3443 O O . ALA B 1 190 ? -9.273 2.025 15.359 1 98.81 190 ALA B O 1
ATOM 3444 N N . LEU B 1 191 ? -7.277 2.066 14.328 1 98.75 191 LEU B N 1
ATOM 3445 C CA . LEU B 1 191 ? -6.781 3.211 15.078 1 98.75 191 LEU B CA 1
ATOM 3446 C C . LEU B 1 191 ? -7.645 4.441 14.836 1 98.75 191 LEU B C 1
ATOM 3448 O O . LEU B 1 191 ? -8.047 5.125 15.781 1 98.75 191 LEU B O 1
ATOM 3452 N N . GLY B 1 192 ? -7.926 4.715 13.5 1 98.75 192 GLY B N 1
ATOM 3453 C CA . GLY B 1 192 ? -8.742 5.875 13.156 1 98.75 192 GLY B CA 1
ATOM 3454 C C . GLY B 1 192 ? -10.141 5.809 13.734 1 98.75 192 GLY B C 1
ATOM 3455 O O . GLY B 1 192 ? -10.641 6.793 14.281 1 98.75 192 GLY B O 1
ATOM 3456 N N . VAL B 1 193 ? -10.758 4.625 13.688 1 98.62 193 VAL B N 1
ATOM 3457 C CA . VAL B 1 193 ? -12.117 4.445 14.195 1 98.62 193 VAL B CA 1
ATOM 3458 C C . VAL B 1 193 ? -12.109 4.578 15.719 1 98.62 193 VAL B C 1
ATOM 3460 O O . VAL B 1 193 ? -12.984 5.234 16.297 1 98.62 193 VAL B O 1
ATOM 3463 N N . ALA B 1 194 ? -11.133 3.98 16.359 1 98.44 194 ALA B N 1
ATOM 3464 C CA . ALA B 1 194 ? -11.008 4.098 17.812 1 98.44 194 ALA B CA 1
ATOM 3465 C C . ALA B 1 194 ? -10.797 5.551 18.234 1 98.44 194 ALA B C 1
ATOM 3467 O O . ALA B 1 194 ? -11.125 5.934 19.359 1 98.44 194 ALA B O 1
ATOM 3468 N N . SER B 1 195 ? -10.297 6.367 17.328 1 98 195 SER B N 1
ATOM 3469 C CA . SER B 1 195 ? -10.023 7.773 17.594 1 98 195 SER B CA 1
ATOM 3470 C C . SER B 1 195 ? -11.203 8.648 17.188 1 98 195 SER B C 1
ATOM 3472 O O . SER B 1 195 ? -11.094 9.883 17.156 1 98 195 SER B O 1
ATOM 3474 N N . GLY B 1 196 ? -12.25 8.039 16.688 1 97.69 196 GLY B N 1
ATOM 3475 C CA . GLY B 1 196 ? -13.5 8.766 16.5 1 97.69 196 GLY B CA 1
ATOM 3476 C C . GLY B 1 196 ? -13.812 9.047 15.047 1 97.69 196 GLY B C 1
ATOM 3477 O O . GLY B 1 196 ? -14.789 9.727 14.742 1 97.69 196 GLY B O 1
ATOM 3478 N N . LEU B 1 197 ? -13.086 8.523 14.172 1 98.56 197 LEU B N 1
ATOM 3479 C CA . LEU B 1 197 ? -13.336 8.812 12.766 1 98.56 197 LEU B CA 1
ATOM 3480 C C . LEU B 1 197 ? -14.367 7.844 12.188 1 98.56 197 LEU B C 1
ATOM 3482 O O . LEU B 1 197 ? -14.445 6.688 12.602 1 98.56 197 LEU B O 1
ATOM 3486 N N . ASP B 1 198 ? -15.164 8.336 11.234 1 98.62 198 ASP B N 1
ATOM 3487 C CA . ASP B 1 198 ? -16.016 7.477 10.414 1 98.62 198 ASP B CA 1
ATOM 3488 C C . ASP B 1 198 ? -15.188 6.574 9.508 1 98.62 198 ASP B C 1
ATOM 3490 O O . ASP B 1 198 ? -14.336 7.059 8.758 1 98.62 198 ASP B O 1
ATOM 3494 N N . PRO B 1 199 ? -15.469 5.293 9.586 1 98.56 199 PRO B N 1
ATOM 3495 C CA . PRO B 1 199 ? -14.609 4.387 8.828 1 98.56 199 PRO B CA 1
ATOM 3496 C C . PRO B 1 199 ? -14.672 4.637 7.324 1 98.56 199 PRO B C 1
ATOM 3498 O O . PRO B 1 199 ? -13.656 4.52 6.629 1 98.56 199 PRO B O 1
ATOM 3501 N N . ALA B 1 200 ? -15.805 4.984 6.781 1 98.62 200 ALA B N 1
ATOM 3502 C CA . ALA B 1 200 ? -15.93 5.234 5.348 1 98.62 200 ALA B CA 1
ATOM 3503 C C . ALA B 1 200 ? -15.133 6.473 4.941 1 98.62 200 ALA B C 1
ATOM 3505 O O . ALA B 1 200 ? -14.461 6.477 3.906 1 98.62 200 ALA B O 1
ATOM 3506 N N . VAL B 1 201 ? -15.188 7.508 5.766 1 98.56 201 VAL B N 1
ATOM 3507 C CA . VAL B 1 201 ? -14.469 8.75 5.504 1 98.56 201 VAL B CA 1
ATOM 3508 C C . VAL B 1 201 ? -12.969 8.508 5.586 1 98.56 201 VAL B C 1
ATOM 3510 O O . VAL B 1 201 ? -12.211 8.93 4.703 1 98.56 201 VAL B O 1
ATOM 3513 N N . LEU B 1 202 ? -12.57 7.793 6.602 1 98.81 202 LEU B N 1
ATOM 3514 C CA . LEU B 1 202 ? -11.156 7.488 6.777 1 98.81 202 LEU B CA 1
ATOM 3515 C C . LEU B 1 202 ? -10.625 6.688 5.594 1 98.81 202 LEU B C 1
ATOM 3517 O O . LEU B 1 202 ? -9.555 7 5.059 1 98.81 202 LEU B O 1
ATOM 3521 N N . ALA B 1 203 ? -11.367 5.656 5.199 1 98.81 203 ALA B N 1
ATOM 3522 C CA . ALA B 1 203 ? -10.953 4.809 4.086 1 98.81 203 ALA B CA 1
ATOM 3523 C C . ALA B 1 203 ? -10.766 5.625 2.812 1 98.81 203 ALA B C 1
ATOM 3525 O O . ALA B 1 203 ? -9.773 5.457 2.098 1 98.81 203 ALA B O 1
ATOM 3526 N N . GLU B 1 204 ? -11.656 6.496 2.541 1 98.5 204 GLU B N 1
ATOM 3527 C CA . GLU B 1 204 ? -11.594 7.305 1.324 1 98.5 204 GLU B CA 1
ATOM 3528 C C . GLU B 1 204 ? -10.43 8.289 1.375 1 98.5 204 GLU B C 1
ATOM 3530 O O . GLU B 1 204 ? -9.742 8.5 0.373 1 98.5 204 GLU B O 1
ATOM 3535 N N . ILE B 1 205 ? -10.219 8.898 2.551 1 98.62 205 ILE B N 1
ATOM 3536 C CA . ILE B 1 205 ? -9.102 9.812 2.73 1 98.62 205 ILE B CA 1
ATOM 3537 C C . ILE B 1 205 ? -7.789 9.094 2.42 1 98.62 205 ILE B C 1
ATOM 3539 O O . ILE B 1 205 ? -6.992 9.562 1.604 1 98.62 205 ILE B O 1
ATOM 3543 N N . MET B 1 206 ? -7.574 7.898 3.01 1 98.75 206 MET B N 1
ATOM 3544 C CA . MET B 1 206 ? -6.316 7.184 2.822 1 98.75 206 MET B CA 1
ATOM 3545 C C . MET B 1 206 ? -6.184 6.688 1.385 1 98.75 206 MET B C 1
ATOM 3547 O O . MET B 1 206 ? -5.102 6.754 0.8 1 98.75 206 MET B O 1
ATOM 3551 N N . ARG B 1 207 ? -7.305 6.246 0.821 1 98.19 207 ARG B N 1
ATOM 3552 C CA . ARG B 1 207 ? -7.297 5.734 -0.545 1 98.19 20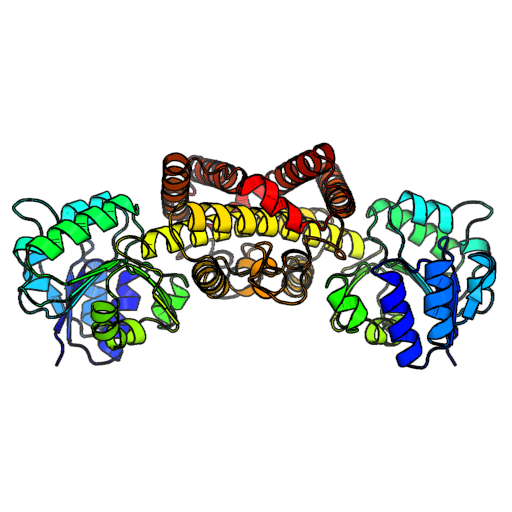7 ARG B CA 1
ATOM 3553 C C . ARG B 1 207 ? -6.82 6.797 -1.526 1 98.19 207 ARG B C 1
ATOM 3555 O O . ARG B 1 207 ? -6.125 6.488 -2.498 1 98.19 207 ARG B O 1
ATOM 3562 N N . GLN B 1 208 ? -7.121 8.062 -1.246 1 96.94 208 GLN B N 1
ATOM 3563 C CA . GLN B 1 208 ? -6.812 9.164 -2.152 1 96.94 208 GLN B CA 1
ATOM 3564 C C . GLN B 1 208 ? -5.535 9.883 -1.729 1 96.94 208 GLN B C 1
ATOM 3566 O O . GLN B 1 208 ? -5.223 10.961 -2.242 1 96.94 208 GLN B O 1
ATOM 3571 N N . SER B 1 209 ? -4.887 9.383 -0.766 1 97.88 209 SER B N 1
ATOM 3572 C CA . SER B 1 209 ? -3.678 9.984 -0.217 1 97.88 209 SER B CA 1
ATOM 3573 C C . SER B 1 209 ? -2.484 9.047 -0.333 1 97.88 209 SER B C 1
ATOM 3575 O O . SER B 1 209 ? -2.531 8.062 -1.075 1 97.88 209 SER B O 1
ATOM 3577 N N . SER B 1 210 ? -1.392 9.32 0.341 1 97.75 210 SER B N 1
ATOM 3578 C CA . SER B 1 210 ? -0.146 8.57 0.218 1 97.75 210 SER B CA 1
ATOM 3579 C C . SER B 1 210 ? -0.251 7.207 0.9 1 97.75 210 SER B C 1
ATOM 3581 O O . SER B 1 210 ? 0.6 6.336 0.698 1 97.75 210 SER B O 1
ATOM 3583 N N . GLY B 1 211 ? -1.292 6.973 1.664 1 98.44 211 GLY B N 1
ATOM 3584 C CA . GLY B 1 211 ? -1.552 5.664 2.238 1 98.44 211 GLY B CA 1
ATOM 3585 C C . GLY B 1 211 ? -2.238 4.715 1.273 1 98.44 211 GLY B C 1
ATOM 3586 O O . GLY B 1 211 ? -2.438 3.539 1.588 1 98.44 211 GLY B O 1
ATOM 3587 N N . GLY B 1 212 ? -2.549 5.219 0.11 1 98.5 212 GLY B N 1
ATOM 3588 C CA . GLY B 1 212 ? -3.303 4.453 -0.871 1 98.5 212 GLY B CA 1
ATOM 3589 C C . GLY B 1 212 ? -2.627 3.154 -1.266 1 98.5 212 GLY B C 1
ATOM 3590 O O . GLY B 1 212 ? -1.406 3.111 -1.438 1 98.5 212 GLY B O 1
ATOM 3591 N N . ASN B 1 213 ? -3.404 2.1 -1.412 1 98.56 213 ASN B N 1
ATOM 3592 C CA . ASN B 1 213 ? -2.928 0.771 -1.781 1 98.56 213 ASN B CA 1
ATOM 3593 C C . ASN B 1 213 ? -4.059 -0.104 -2.312 1 98.56 213 ASN B C 1
ATOM 3595 O O . ASN B 1 213 ? -5.227 0.292 -2.275 1 98.56 213 ASN B O 1
ATOM 3599 N N . TRP B 1 214 ? -3.707 -1.247 -2.775 1 97.94 214 TRP B N 1
ATOM 3600 C CA . TRP B 1 214 ? -4.637 -2.184 -3.396 1 97.94 214 TRP B CA 1
ATOM 3601 C C . TRP B 1 214 ? -5.742 -2.578 -2.428 1 97.94 214 TRP B C 1
ATOM 3603 O O . TRP B 1 214 ? -6.91 -2.688 -2.816 1 97.94 214 TRP B O 1
ATOM 3613 N N . SER B 1 215 ? -5.469 -2.781 -1.112 1 98.06 215 SER B N 1
ATOM 3614 C CA . SER B 1 215 ? -6.461 -3.184 -0.12 1 98.06 215 SER B CA 1
ATOM 3615 C C . SER B 1 215 ? -7.547 -2.127 0.036 1 98.06 215 SER B C 1
ATOM 3617 O O . SER B 1 215 ? -8.734 -2.453 0.065 1 98.06 215 SER B O 1
ATOM 3619 N N . LEU B 1 216 ? -7.133 -0.885 0.081 1 98.44 216 LEU B N 1
ATOM 3620 C CA . LEU B 1 216 ? -8.094 0.206 0.207 1 98.44 216 LEU B CA 1
ATOM 3621 C C . LEU B 1 216 ? -8.922 0.353 -1.065 1 98.44 216 LEU B C 1
ATOM 3623 O O . LEU B 1 216 ? -10.102 0.711 -1.007 1 98.44 216 LEU B O 1
ATOM 3627 N N . GLU B 1 217 ? -8.344 0.048 -2.145 1 96.69 217 GLU B N 1
ATOM 3628 C CA . GLU B 1 217 ? -8.977 0.287 -3.438 1 96.69 217 GLU B CA 1
ATOM 3629 C C . GLU B 1 217 ? -9.938 -0.842 -3.797 1 96.69 217 GLU B C 1
ATOM 3631 O O . GLU B 1 217 ? -11 -0.6 -4.375 1 96.69 217 GLU B O 1
ATOM 3636 N N . LYS B 1 218 ? -9.578 -2.084 -3.453 1 94.75 218 LYS B N 1
ATOM 3637 C CA . LYS B 1 218 ? -10.297 -3.197 -4.066 1 94.75 218 LYS B CA 1
ATOM 3638 C C . LYS B 1 218 ? -10.719 -4.223 -3.016 1 94.75 218 LYS B C 1
ATOM 3640 O O . LYS B 1 218 ? -11.547 -5.094 -3.287 1 94.75 218 LYS B O 1
ATOM 3645 N N . TYR B 1 219 ? -10.195 -4.098 -1.811 1 96.56 219 TYR B N 1
ATOM 3646 C CA . TYR B 1 219 ? -10.273 -5.242 -0.914 1 96.56 219 TYR B CA 1
ATOM 3647 C C . TYR B 1 219 ? -10.281 -4.797 0.543 1 96.56 219 TYR B C 1
ATOM 3649 O O . TYR B 1 219 ? -9.617 -5.402 1.388 1 96.56 219 TYR B O 1
ATOM 3657 N N . ASN B 1 220 ? -10.992 -3.691 0.834 1 98.06 220 ASN B N 1
ATOM 3658 C CA . ASN B 1 220 ? -10.992 -3.102 2.168 1 98.06 220 ASN B CA 1
ATOM 3659 C C . ASN B 1 220 ? -11.367 -4.129 3.234 1 98.06 220 ASN B C 1
ATOM 3661 O O . ASN B 1 220 ? -12.359 -4.848 3.092 1 98.06 220 ASN B O 1
ATOM 3665 N N . PRO B 1 221 ? -10.586 -4.211 4.301 1 98.56 221 PRO B N 1
ATOM 3666 C CA . PRO B 1 221 ? -10.805 -5.25 5.312 1 98.56 221 PRO B CA 1
ATOM 3667 C C . PRO B 1 221 ? -11.875 -4.867 6.332 1 98.56 221 PRO B C 1
ATOM 3669 O O . PRO B 1 221 ? -12.266 -5.691 7.164 1 98.56 221 PRO B O 1
ATOM 3672 N N . TRP B 1 222 ? -12.344 -3.652 6.332 1 98.56 222 TRP B N 1
ATOM 3673 C CA . TRP B 1 222 ? -13.375 -3.205 7.266 1 98.56 222 TRP B CA 1
ATOM 3674 C C . TRP B 1 222 ? -14.758 -3.596 6.773 1 98.56 222 TRP B C 1
ATOM 3676 O O . TRP B 1 222 ? -15.156 -3.234 5.664 1 98.56 222 TRP B O 1
ATOM 3686 N N . PRO B 1 223 ? -15.555 -4.309 7.59 1 97.5 223 PRO B N 1
ATOM 3687 C CA . PRO B 1 223 ? -16.859 -4.789 7.121 1 97.5 223 PRO B CA 1
ATOM 3688 C C . PRO B 1 223 ? -17.797 -3.656 6.723 1 97.5 223 PRO B C 1
ATOM 3690 O O . PRO B 1 223 ? -17.875 -2.639 7.418 1 97.5 223 PRO B O 1
ATOM 3693 N N . GLY B 1 224 ? -18.422 -3.805 5.543 1 97 224 GLY B N 1
ATOM 3694 C CA . GLY B 1 224 ? -19.516 -2.928 5.18 1 97 224 GLY B CA 1
ATOM 3695 C C . GLY B 1 224 ? -19.094 -1.75 4.328 1 97 224 GLY B C 1
ATOM 3696 O O . GLY B 1 224 ? -19.938 -0.983 3.848 1 97 224 GLY B O 1
ATOM 3697 N N . LEU B 1 225 ? -17.812 -1.56 4.086 1 97.19 225 LEU B N 1
ATOM 3698 C CA . LEU B 1 225 ? -17.344 -0.382 3.361 1 97.19 225 LEU B CA 1
ATOM 3699 C C . LEU B 1 225 ? -17.328 -0.635 1.858 1 97.19 225 LEU B C 1
ATOM 3701 O O . LEU B 1 225 ? -17.406 0.307 1.065 1 97.19 225 LEU B O 1
ATOM 3705 N N . MET B 1 226 ? -17.047 -1.875 1.45 1 95.06 226 MET B N 1
ATOM 3706 C CA . MET B 1 226 ? -16.984 -2.266 0.045 1 95.06 226 MET B CA 1
ATOM 3707 C C . MET B 1 226 ? -17.875 -3.479 -0.226 1 95.06 226 MET B C 1
ATOM 3709 O O . MET B 1 226 ? -17.812 -4.469 0.507 1 95.06 226 MET B O 1
ATOM 3713 N N . ASP B 1 227 ? -18.641 -3.342 -1.334 1 92 227 ASP B N 1
ATOM 3714 C CA . ASP B 1 227 ? -19.516 -4.457 -1.677 1 92 227 ASP B CA 1
ATOM 3715 C C . ASP B 1 227 ? -18.719 -5.602 -2.309 1 92 227 ASP B C 1
ATOM 3717 O O . ASP B 1 227 ? -17.672 -5.379 -2.91 1 92 227 ASP B O 1
ATOM 3721 N N . ASN B 1 228 ? -19.047 -6.828 -2.092 1 88.06 228 ASN B N 1
ATOM 3722 C CA . ASN B 1 228 ? -18.594 -8.023 -2.795 1 88.06 228 ASN B CA 1
ATOM 3723 C C . ASN B 1 228 ? -17.156 -8.375 -2.449 1 88.06 228 ASN B C 1
ATOM 3725 O O . ASN B 1 228 ? -16.391 -8.836 -3.307 1 88.06 228 ASN B O 1
ATOM 3729 N N . VAL B 1 229 ? -16.656 -7.867 -1.293 1 93.94 229 VAL B N 1
ATOM 3730 C CA . VAL B 1 229 ? -15.375 -8.336 -0.767 1 93.94 229 VAL B CA 1
ATOM 3731 C C . VAL B 1 229 ? -15.617 -9.25 0.436 1 93.94 229 VAL B C 1
ATOM 3733 O O . VAL B 1 229 ? -16.672 -9.18 1.074 1 93.94 229 VAL B O 1
ATOM 3736 N N . PRO B 1 230 ? -14.688 -10.031 0.765 1 95.75 230 PRO B N 1
ATOM 3737 C CA . PRO B 1 230 ? -14.898 -10.992 1.852 1 95.75 230 PRO B CA 1
ATOM 3738 C C . PRO B 1 230 ? -15.234 -10.32 3.18 1 95.75 230 PRO B C 1
ATOM 3740 O O . PRO B 1 230 ? -16.016 -10.852 3.965 1 95.75 230 PRO B O 1
ATOM 3743 N N . ALA B 1 231 ? -14.672 -9.141 3.447 1 97.38 231 ALA B N 1
ATOM 3744 C CA . ALA B 1 231 ? -14.922 -8.445 4.707 1 97.38 231 ALA B CA 1
ATOM 3745 C C . ALA B 1 231 ? -16.406 -8.188 4.906 1 97.38 231 ALA B C 1
ATOM 3747 O O . ALA B 1 231 ? -16.906 -8.172 6.039 1 97.38 231 ALA B O 1
ATOM 3748 N N . SER B 1 232 ? -17.172 -8.039 3.812 1 96.5 232 SER B N 1
ATOM 3749 C CA . SER B 1 232 ? -18.594 -7.742 3.896 1 96.5 232 SER B CA 1
ATOM 3750 C C . SER B 1 232 ? -19.438 -9.016 3.834 1 96.5 232 SER B C 1
ATOM 3752 O O . SER B 1 232 ? -20.672 -8.953 3.797 1 96.5 232 SER B O 1
ATOM 3754 N N . LYS B 1 233 ? -18.828 -10.188 3.797 1 96.12 233 LYS B N 1
ATOM 3755 C CA . LYS B 1 233 ? -19.484 -11.492 3.807 1 96.12 233 LYS B CA 1
ATOM 3756 C C . LYS B 1 233 ? -18.969 -12.359 4.945 1 96.12 233 LYS B C 1
ATOM 3758 O O . LYS B 1 233 ? -18.75 -13.562 4.77 1 96.12 233 LYS B O 1
ATOM 3763 N N . GLY B 1 234 ? -18.719 -11.656 6.016 1 96.94 234 GLY B N 1
ATOM 3764 C CA . GLY B 1 234 ? -18.203 -12.383 7.16 1 96.94 234 GLY B CA 1
ATOM 3765 C C . GLY B 1 234 ? -16.828 -12.984 6.918 1 96.94 234 GLY B C 1
ATOM 3766 O O . GLY B 1 234 ? -16.484 -14.031 7.465 1 96.94 234 GLY B O 1
ATOM 3767 N N . TYR B 1 235 ? -16.031 -12.422 5.992 1 97.38 235 TYR B N 1
ATOM 3768 C CA . TYR B 1 235 ? -14.672 -12.82 5.613 1 97.38 235 TYR B CA 1
ATOM 3769 C C . TYR B 1 235 ? -14.672 -14.211 4.984 1 97.38 235 TYR B C 1
ATOM 3771 O O . TYR B 1 235 ? -13.719 -14.977 5.16 1 97.38 235 TYR B O 1
ATOM 3779 N N . SER B 1 236 ? -15.742 -14.508 4.285 1 93.88 236 SER B N 1
ATOM 3780 C CA . SER B 1 236 ? -15.852 -15.781 3.594 1 93.88 236 SER B CA 1
ATOM 3781 C C . SER B 1 236 ? -15.594 -15.625 2.098 1 93.88 236 SER B C 1
ATOM 3783 O O . SER B 1 236 ? -15.758 -14.539 1.546 1 93.88 236 SER B O 1
ATOM 3785 N N . GLY B 1 237 ? -15.055 -16.75 1.448 1 88.62 237 GLY B N 1
ATOM 3786 C CA . GLY B 1 237 ? -15.039 -16.859 -0.001 1 88.62 237 GLY B CA 1
ATOM 3787 C C . GLY B 1 237 ? -13.867 -16.141 -0.643 1 88.62 237 GLY B C 1
ATOM 3788 O O . GLY B 1 237 ? -13.898 -15.844 -1.838 1 88.62 237 GLY B O 1
ATOM 3789 N N . GLY B 1 238 ? -12.852 -15.844 0.073 1 91.31 238 GLY B N 1
ATOM 3790 C CA . GLY B 1 238 ? -11.695 -15.18 -0.504 1 91.31 238 GLY B CA 1
ATOM 3791 C C . GLY B 1 238 ? -10.422 -16 -0.425 1 91.31 238 GLY B C 1
ATOM 3792 O O . GLY B 1 238 ? -10.461 -17.219 -0.615 1 91.31 238 GLY B O 1
ATOM 3793 N N . PHE B 1 239 ? -9.383 -15.359 -0.316 1 93.31 239 PHE B N 1
ATOM 3794 C CA . PHE B 1 239 ? -8.07 -15.984 -0.164 1 93.31 239 PHE B CA 1
ATOM 3795 C C . PHE B 1 239 ? -7.801 -16.328 1.296 1 93.31 239 PHE B C 1
ATOM 3797 O O . PHE B 1 239 ? -7.586 -15.43 2.119 1 93.31 239 PHE B O 1
ATOM 3804 N N . MET B 1 240 ? -7.785 -17.578 1.612 1 95 240 MET B N 1
ATOM 3805 C CA . MET B 1 240 ? -7.762 -18.016 3.002 1 95 240 MET B CA 1
ATOM 3806 C C . MET B 1 240 ? -6.512 -17.516 3.715 1 95 240 MET B C 1
ATOM 3808 O O . MET B 1 240 ? -5.426 -17.484 3.127 1 95 240 MET B O 1
ATOM 3812 N N . ALA B 1 241 ? -6.684 -17.219 4.996 1 98 241 ALA B N 1
ATOM 3813 C CA . ALA B 1 241 ? -5.562 -16.781 5.824 1 98 241 ALA B CA 1
ATOM 3814 C C . ALA B 1 241 ? -4.465 -17.844 5.871 1 98 241 ALA B C 1
ATOM 3816 O O . ALA B 1 241 ? -3.277 -17.516 5.906 1 98 241 ALA B O 1
ATOM 3817 N N . GLU B 1 242 ? -4.84 -19.109 5.859 1 97.62 242 GLU B N 1
ATOM 3818 C CA . GLU B 1 242 ? -3.844 -20.172 5.898 1 97.62 242 GLU B CA 1
ATOM 3819 C C . GLU B 1 242 ? -3 -20.188 4.625 1 97.62 242 GLU B C 1
ATOM 3821 O O . GLU B 1 242 ? -1.809 -20.5 4.668 1 97.62 242 GLU B O 1
ATOM 3826 N N . LEU B 1 243 ? -3.59 -19.859 3.488 1 96.06 243 LEU B N 1
ATOM 3827 C CA . LEU B 1 243 ? -2.848 -19.766 2.234 1 96.06 243 LEU B CA 1
ATOM 3828 C C . LEU B 1 243 ? -1.925 -18.562 2.23 1 96.06 243 LEU B C 1
ATOM 3830 O O . LEU B 1 243 ? -0.812 -18.625 1.704 1 96.06 243 LEU B O 1
ATOM 3834 N N . MET B 1 244 ? -2.396 -17.422 2.84 1 98 244 MET B N 1
ATOM 3835 C CA . MET B 1 244 ? -1.53 -16.266 2.977 1 98 244 MET B CA 1
ATOM 3836 C C . MET B 1 244 ? -0.324 -16.578 3.855 1 98 244 MET B C 1
ATOM 3838 O O . MET B 1 244 ? 0.804 -16.203 3.523 1 98 244 MET B O 1
ATOM 3842 N N . ALA B 1 245 ? -0.615 -17.297 4.953 1 98.75 245 ALA B N 1
ATOM 3843 C CA . ALA B 1 245 ? 0.487 -17.703 5.82 1 98.75 245 ALA B CA 1
ATOM 3844 C C . ALA B 1 245 ? 1.479 -18.594 5.074 1 98.75 245 ALA B C 1
ATOM 3846 O O . ALA B 1 245 ? 2.693 -18.438 5.227 1 98.75 245 ALA B O 1
ATOM 3847 N N . LYS B 1 246 ? 0.979 -19.469 4.277 1 98.12 246 LYS B N 1
ATOM 3848 C CA . LYS B 1 246 ? 1.837 -20.328 3.455 1 98.12 246 LYS B CA 1
ATOM 3849 C C . LYS B 1 246 ? 2.693 -19.484 2.508 1 98.12 246 LYS B C 1
ATOM 3851 O O . LYS B 1 246 ? 3.902 -19.703 2.398 1 98.12 246 LYS B O 1
ATOM 3856 N N . ASP B 1 247 ? 2.08 -18.547 1.813 1 98.25 247 ASP B N 1
ATOM 3857 C CA . ASP B 1 247 ? 2.809 -17.703 0.87 1 98.25 247 ASP B CA 1
ATOM 3858 C C . ASP B 1 247 ? 3.869 -16.875 1.584 1 98.25 247 ASP B C 1
ATOM 3860 O O . ASP B 1 247 ? 4.969 -16.672 1.059 1 98.25 247 ASP B O 1
ATOM 3864 N N . LEU B 1 248 ? 3.504 -16.359 2.775 1 98.88 248 LEU B N 1
ATOM 3865 C CA . LEU B 1 248 ? 4.477 -15.609 3.572 1 98.88 248 LEU B CA 1
ATOM 3866 C C . LEU B 1 248 ? 5.629 -16.516 3.998 1 98.88 248 LEU B C 1
ATOM 3868 O O . LEU B 1 248 ? 6.777 -16.062 4.066 1 98.88 248 LEU B O 1
ATOM 3872 N N . GLY B 1 249 ? 5.273 -17.719 4.285 1 98.81 249 GLY B N 1
ATOM 3873 C CA . GLY B 1 249 ? 6.332 -18.688 4.555 1 98.81 249 GLY B CA 1
ATOM 3874 C C . GLY B 1 249 ? 7.293 -18.859 3.395 1 98.81 249 GLY B C 1
ATOM 3875 O O . GLY B 1 249 ? 8.508 -18.891 3.59 1 98.81 249 GLY B O 1
ATOM 3876 N N . LEU B 1 250 ? 6.809 -18.984 2.209 1 98.69 250 LEU B N 1
ATOM 3877 C CA . LEU B 1 250 ? 7.629 -19.094 1.01 1 98.69 250 LEU B CA 1
ATOM 3878 C C . LEU B 1 250 ? 8.516 -17.859 0.845 1 98.69 250 LEU B C 1
ATOM 3880 O O . LEU B 1 250 ? 9.688 -17.984 0.468 1 98.69 250 LEU B O 1
ATOM 3884 N N . ALA B 1 251 ? 7.949 -16.672 1.117 1 98.75 251 ALA B N 1
ATOM 3885 C CA . ALA B 1 251 ? 8.727 -15.438 1.031 1 98.75 251 ALA B CA 1
ATOM 3886 C C . ALA B 1 251 ? 9.875 -15.445 2.031 1 98.75 251 ALA B C 1
ATOM 3888 O O . ALA B 1 251 ? 10.992 -15.055 1.699 1 98.75 251 ALA B O 1
ATOM 3889 N N . GLN B 1 252 ? 9.578 -15.898 3.223 1 98.69 252 GLN B N 1
ATOM 3890 C CA . GLN B 1 252 ? 10.609 -15.945 4.254 1 98.69 252 GLN B CA 1
ATOM 3891 C C . GLN B 1 252 ? 11.68 -16.969 3.906 1 98.69 252 GLN B C 1
ATOM 3893 O O . GLN B 1 252 ? 12.859 -16.781 4.219 1 98.69 252 GLN B O 1
ATOM 3898 N N . GLU B 1 253 ? 11.273 -18.031 3.289 1 98.19 253 GLU B N 1
ATOM 3899 C CA . GLU B 1 253 ? 12.25 -19 2.797 1 98.19 253 GLU B CA 1
ATOM 3900 C C . GLU B 1 253 ? 13.164 -18.375 1.744 1 98.19 253 GLU B C 1
ATOM 3902 O O . GLU B 1 253 ? 14.375 -18.562 1.775 1 98.19 253 GLU B O 1
ATOM 3907 N N . ALA B 1 254 ? 12.602 -17.672 0.831 1 97.75 254 ALA B N 1
ATOM 3908 C CA . ALA B 1 254 ? 13.391 -16.969 -0.184 1 97.75 254 ALA B CA 1
ATOM 3909 C C . ALA B 1 254 ? 14.352 -15.969 0.455 1 97.75 254 ALA B C 1
ATOM 3911 O O . ALA B 1 254 ? 15.5 -15.852 0.031 1 97.75 254 ALA B O 1
ATOM 3912 N N . ALA B 1 255 ? 13.867 -15.25 1.488 1 98.38 255 ALA B N 1
ATOM 3913 C CA . ALA B 1 255 ? 14.695 -14.289 2.201 1 98.38 255 ALA B CA 1
ATOM 3914 C C . ALA B 1 255 ? 15.891 -14.977 2.865 1 98.38 255 ALA B C 1
ATOM 3916 O O . ALA B 1 255 ? 17.016 -14.477 2.807 1 98.38 255 ALA B O 1
ATOM 3917 N N . GLN B 1 256 ? 15.594 -16.047 3.465 1 97.62 256 GLN B N 1
ATOM 3918 C CA . GLN B 1 256 ? 16.656 -16.812 4.102 1 97.62 256 GLN B CA 1
ATOM 3919 C C . GLN B 1 256 ? 17.688 -17.281 3.078 1 97.62 256 GLN B C 1
ATOM 3921 O O . GLN B 1 256 ? 18.891 -17.188 3.316 1 97.62 256 GLN B O 1
ATOM 3926 N N . ALA B 1 257 ? 17.234 -17.766 1.951 1 96.56 257 ALA B N 1
ATOM 3927 C CA . ALA B 1 257 ? 18.109 -18.297 0.907 1 96.56 257 ALA B CA 1
ATOM 3928 C C . ALA B 1 257 ? 19.031 -17.219 0.359 1 96.56 257 ALA B C 1
ATOM 3930 O O . ALA B 1 257 ? 20.172 -17.5 -0.018 1 96.56 257 ALA B O 1
ATOM 3931 N N . THR B 1 258 ? 18.625 -15.969 0.357 1 96.81 258 THR B N 1
ATOM 3932 C CA . THR B 1 258 ? 19.391 -14.891 -0.241 1 96.81 258 THR B CA 1
ATOM 3933 C C . THR B 1 258 ? 20.078 -14.047 0.837 1 96.81 258 THR B C 1
ATOM 3935 O O . THR B 1 258 ? 20.797 -13.102 0.528 1 96.81 258 THR B O 1
ATOM 3938 N N . GLY B 1 259 ? 19.766 -14.273 2.074 1 97.31 259 GLY B N 1
ATOM 3939 C CA . GLY B 1 259 ? 20.281 -13.453 3.158 1 97.31 259 GLY B CA 1
ATOM 3940 C C . GLY B 1 259 ? 19.625 -12.086 3.229 1 97.31 259 GLY B C 1
ATOM 3941 O O . GLY B 1 259 ? 20.234 -11.133 3.727 1 97.31 259 GLY B O 1
ATOM 3942 N N . SER B 1 260 ? 18.406 -12.008 2.713 1 97.94 260 SER B N 1
ATOM 3943 C CA . SER B 1 260 ? 17.688 -10.734 2.693 1 97.94 260 SER B CA 1
ATOM 3944 C C . SER B 1 260 ? 16.984 -10.477 4.02 1 97.94 260 SER B C 1
ATOM 3946 O O . SER B 1 260 ? 16.453 -11.406 4.637 1 97.94 260 SER B O 1
ATOM 3948 N N . SER B 1 261 ? 17.016 -9.242 4.508 1 98.25 261 SER B N 1
ATOM 3949 C CA . SER B 1 261 ? 16.266 -8.82 5.691 1 98.25 261 SER B CA 1
ATOM 3950 C C . SER B 1 261 ? 14.875 -8.344 5.32 1 98.25 261 SER B C 1
ATOM 3952 O O . SER B 1 261 ? 14.719 -7.441 4.496 1 98.25 261 SER B O 1
ATOM 3954 N N . THR B 1 262 ? 13.82 -8.953 5.926 1 98.44 262 THR B N 1
ATOM 3955 C CA . THR B 1 262 ? 12.438 -8.586 5.656 1 98.44 262 THR B CA 1
ATOM 3956 C C . THR B 1 262 ? 11.641 -8.516 6.953 1 98.44 262 THR B C 1
ATOM 3958 O O . THR B 1 262 ? 10.68 -9.273 7.141 1 98.44 262 THR B O 1
ATOM 3961 N N . PRO B 1 263 ? 11.953 -7.555 7.828 1 98.81 263 PRO B N 1
ATOM 3962 C CA . PRO B 1 263 ? 11.305 -7.516 9.141 1 98.81 263 PRO B CA 1
ATOM 3963 C C . PRO B 1 263 ? 9.797 -7.32 9.047 1 98.81 263 PRO B C 1
ATOM 3965 O O . PRO B 1 263 ? 9.039 -7.902 9.828 1 98.81 263 PRO B O 1
ATOM 3968 N N . MET B 1 264 ? 9.266 -6.527 8.141 1 98.88 264 MET B N 1
ATOM 3969 C CA . MET B 1 264 ? 7.824 -6.359 7.992 1 98.88 264 MET B CA 1
ATOM 3970 C C . MET B 1 264 ? 7.172 -7.668 7.555 1 98.88 264 MET B C 1
ATOM 3972 O O . MET B 1 264 ? 6.125 -8.047 8.078 1 98.88 264 MET B O 1
ATOM 3976 N N . GLY B 1 265 ? 7.844 -8.344 6.531 1 98.88 265 GLY B N 1
ATOM 3977 C CA . GLY B 1 265 ? 7.34 -9.641 6.086 1 98.88 265 GLY B CA 1
ATOM 3978 C C . GLY B 1 265 ? 7.312 -10.68 7.188 1 98.88 265 GLY B C 1
ATOM 3979 O O . GLY B 1 265 ? 6.344 -11.43 7.312 1 98.88 265 GLY B O 1
ATOM 3980 N N . ALA B 1 266 ? 8.375 -10.68 7.984 1 98.88 266 ALA B N 1
ATOM 3981 C CA . ALA B 1 266 ? 8.453 -11.625 9.094 1 98.88 266 ALA B CA 1
ATOM 3982 C C . ALA B 1 266 ? 7.348 -11.367 10.109 1 98.88 266 ALA B C 1
ATOM 3984 O O . ALA B 1 266 ? 6.715 -12.312 10.602 1 98.88 266 ALA B O 1
ATOM 3985 N N . LEU B 1 267 ? 7.105 -10.133 10.422 1 98.94 267 LEU B N 1
ATOM 3986 C CA . LEU B 1 267 ? 6.047 -9.797 11.367 1 98.94 267 LEU B CA 1
ATOM 3987 C C . LEU B 1 267 ? 4.676 -10.156 10.797 1 98.94 267 LEU B C 1
ATOM 3989 O O . LEU B 1 267 ? 3.807 -10.641 11.523 1 98.94 267 LEU B O 1
ATOM 3993 N N . ALA B 1 268 ? 4.473 -9.922 9.531 1 98.94 268 ALA B N 1
ATOM 3994 C CA . ALA B 1 268 ? 3.215 -10.297 8.891 1 98.94 268 ALA B CA 1
ATOM 3995 C C . ALA B 1 268 ? 2.939 -11.789 9.055 1 98.94 268 ALA B C 1
ATOM 3997 O O . ALA B 1 268 ? 1.829 -12.18 9.414 1 98.94 268 ALA B O 1
ATOM 3998 N N . LEU B 1 269 ? 3.979 -12.578 8.789 1 98.94 269 LEU B N 1
ATOM 3999 C CA . LEU B 1 269 ? 3.826 -14.023 8.93 1 98.94 269 LEU B CA 1
ATOM 4000 C C . LEU B 1 269 ? 3.398 -14.391 10.344 1 98.94 269 LEU B C 1
ATOM 4002 O O . LEU B 1 269 ? 2.494 -15.211 10.531 1 98.94 269 LEU B O 1
ATOM 4006 N N . GLN B 1 270 ? 3.975 -13.742 11.336 1 98.81 270 GLN B N 1
ATOM 4007 C CA . GLN B 1 270 ? 3.639 -14.047 12.727 1 98.81 270 GLN B CA 1
ATOM 4008 C C . GLN B 1 270 ? 2.199 -13.648 13.039 1 98.81 270 GLN B C 1
ATOM 4010 O O . GLN B 1 270 ? 1.502 -14.352 13.773 1 98.81 270 GLN B O 1
ATOM 4015 N N . LEU B 1 271 ? 1.752 -12.547 12.539 1 98.88 271 LEU B N 1
ATOM 4016 C CA . LEU B 1 271 ? 0.393 -12.086 12.797 1 98.88 271 LEU B CA 1
ATOM 4017 C C . LEU B 1 271 ? -0.629 -13.008 12.141 1 98.88 271 LEU B C 1
ATOM 4019 O O . LEU B 1 271 ? -1.672 -13.305 12.734 1 98.88 271 LEU B O 1
ATOM 4023 N N . TYR B 1 272 ? -0.349 -13.484 10.945 1 98.88 272 TYR B N 1
ATOM 4024 C CA . TYR B 1 272 ? -1.266 -14.438 10.32 1 98.88 272 TYR B CA 1
ATOM 4025 C C . TYR B 1 272 ? -1.254 -15.766 11.062 1 98.88 272 TYR B C 1
ATOM 4027 O O . TYR B 1 272 ? -2.289 -16.422 11.188 1 98.88 272 TYR B O 1
ATOM 4035 N N . ARG B 1 273 ? -0.091 -16.188 11.523 1 98.75 273 ARG B N 1
ATOM 4036 C CA . ARG B 1 273 ? -0.044 -17.406 12.32 1 98.75 273 ARG B CA 1
ATOM 4037 C C . ARG B 1 273 ? -0.878 -17.266 13.594 1 98.75 273 ARG B C 1
ATOM 4039 O O . ARG B 1 273 ? -1.52 -18.219 14.031 1 98.75 273 ARG B O 1
A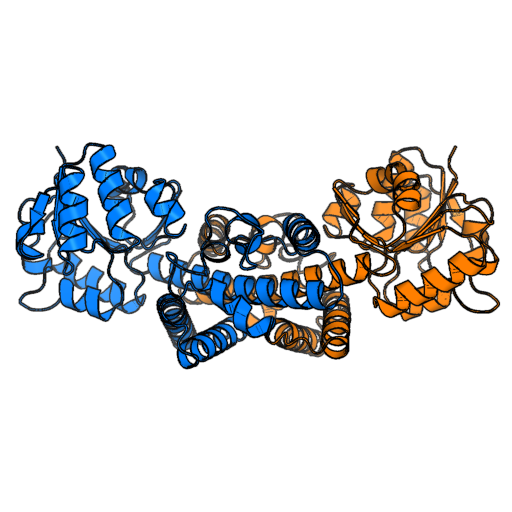TOM 4046 N N . LEU B 1 274 ? -0.806 -16.078 14.188 1 98.44 274 LEU B N 1
ATOM 4047 C CA . LEU B 1 274 ? -1.661 -15.805 15.336 1 98.44 274 LEU B CA 1
ATOM 4048 C C . LEU B 1 274 ? -3.133 -15.945 14.969 1 98.44 274 LEU B C 1
ATOM 4050 O O . LEU B 1 274 ? -3.914 -16.547 15.719 1 98.44 274 LEU B O 1
ATOM 4054 N N . LEU B 1 275 ? -3.502 -15.383 13.836 1 98.12 275 LEU B N 1
ATOM 4055 C CA . LEU B 1 275 ? -4.867 -15.484 13.336 1 98.12 275 LEU B CA 1
ATOM 4056 C C . LEU B 1 275 ? -5.277 -16.938 13.156 1 98.12 275 LEU B C 1
ATOM 4058 O O . LEU B 1 275 ? -6.398 -17.328 13.508 1 98.12 275 LEU B O 1
ATOM 4062 N N . LEU B 1 276 ? -4.363 -17.812 12.586 1 98.19 276 LEU B N 1
ATOM 4063 C CA . LEU B 1 276 ? -4.617 -19.234 12.398 1 98.19 276 LEU B CA 1
ATOM 4064 C C . LEU B 1 276 ? -4.805 -19.938 13.742 1 98.19 276 LEU B C 1
ATOM 4066 O O . LEU B 1 276 ? -5.703 -20.766 13.891 1 98.19 276 LEU B O 1
ATOM 4070 N N . LYS B 1 277 ? -4 -19.547 14.711 1 97.94 277 LYS B N 1
ATOM 4071 C CA . LYS B 1 277 ? -4.066 -20.156 16.031 1 97.94 277 LYS B CA 1
ATOM 4072 C C . LYS B 1 277 ? -5.402 -19.859 16.703 1 97.94 277 LYS B C 1
ATOM 4074 O O . LYS B 1 277 ? -5.891 -20.656 17.516 1 97.94 277 LYS B O 1
ATOM 4079 N N . GLN B 1 278 ? -6.02 -18.828 16.328 1 97.81 278 GLN B N 1
ATOM 4080 C CA . GLN B 1 278 ? -7.305 -18.422 16.891 1 97.81 278 GLN B CA 1
ATOM 4081 C C . GLN B 1 278 ? -8.453 -19.125 16.172 1 97.81 278 GLN B C 1
ATOM 4083 O O . GLN B 1 278 ? -9.625 -18.844 16.453 1 97.81 278 GLN B O 1
ATOM 4088 N N . GLY B 1 279 ? -8.203 -19.984 15.234 1 97.62 279 GLY B N 1
ATOM 4089 C CA . GLY B 1 279 ? -9.219 -20.781 14.562 1 97.62 279 GLY B CA 1
ATOM 4090 C C . GLY B 1 279 ? -9.789 -20.094 13.336 1 97.62 279 GLY B C 1
ATOM 4091 O O . GLY B 1 279 ? -10.844 -20.5 12.836 1 97.62 279 GLY B O 1
ATOM 4092 N N . ASN B 1 280 ? -9.031 -19.031 12.82 1 97.62 280 ASN B N 1
ATOM 4093 C CA . ASN B 1 280 ? -9.578 -18.234 11.719 1 97.62 280 ASN B CA 1
ATOM 4094 C C . ASN B 1 280 ? -8.867 -18.531 10.406 1 97.62 280 ASN B C 1
ATOM 4096 O O . ASN B 1 280 ? -8.867 -17.719 9.492 1 97.62 280 ASN B O 1
ATOM 4100 N N . GLY B 1 281 ? -8.203 -19.672 10.312 1 97.5 281 GLY B N 1
ATOM 4101 C CA . GLY B 1 281 ? -7.375 -20.016 9.172 1 97.5 281 GLY B CA 1
ATOM 4102 C C . GLY B 1 281 ? -8.164 -20.141 7.879 1 97.5 281 GLY B C 1
ATOM 4103 O O . GLY B 1 281 ? -7.629 -19.875 6.797 1 97.5 281 GLY B O 1
ATOM 4104 N N . LYS B 1 282 ? -9.422 -20.484 7.941 1 96 282 LYS B N 1
ATOM 4105 C CA . LYS B 1 282 ? -10.234 -20.719 6.75 1 96 282 LYS B CA 1
ATOM 4106 C C . LYS B 1 282 ? -10.945 -19.453 6.309 1 96 282 LYS B C 1
ATOM 4108 O O . LYS B 1 282 ? -11.5 -19.391 5.207 1 96 282 LYS B O 1
ATOM 4113 N N . LEU B 1 283 ? -10.852 -18.406 7.141 1 97.62 283 LEU B N 1
ATOM 4114 C CA . LEU B 1 283 ? -11.359 -17.094 6.73 1 97.62 283 LEU B CA 1
ATOM 4115 C C . LEU B 1 283 ? -10.414 -16.438 5.73 1 97.62 283 LEU B C 1
ATOM 4117 O O . LEU B 1 283 ? -9.266 -16.859 5.59 1 97.62 283 LEU B O 1
ATOM 4121 N N . ASP B 1 284 ? -10.961 -15.469 5.035 1 97.25 284 ASP B N 1
ATOM 4122 C CA . ASP B 1 284 ? -10.148 -14.648 4.141 1 97.25 284 ASP B CA 1
ATOM 4123 C C . ASP B 1 284 ? -9.023 -13.953 4.902 1 97.25 284 ASP B C 1
ATOM 4125 O O . ASP B 1 284 ? -9.188 -13.602 6.074 1 97.25 284 ASP B O 1
ATOM 4129 N N . PHE B 1 285 ? -7.934 -13.68 4.219 1 98.12 285 PHE B N 1
ATOM 4130 C CA . PHE B 1 285 ? -6.77 -13.086 4.867 1 98.12 285 PHE B CA 1
ATOM 4131 C C . PHE B 1 285 ? -7.098 -11.695 5.395 1 98.12 285 PHE B C 1
ATOM 4133 O O . PHE B 1 285 ? -6.441 -11.203 6.316 1 98.12 285 PHE B O 1
ATOM 4140 N N . SER B 1 286 ? -8.102 -10.992 4.883 1 98.44 286 SER B N 1
ATOM 4141 C CA . SER B 1 286 ? -8.5 -9.68 5.383 1 98.44 286 SER B CA 1
ATOM 4142 C C . SER B 1 286 ? -9.109 -9.773 6.777 1 98.44 286 SER B C 1
ATOM 4144 O O . SER B 1 286 ? -9.273 -8.766 7.465 1 98.44 286 SER B O 1
ATOM 4146 N N . ALA B 1 287 ? -9.344 -11.016 7.258 1 98.62 287 ALA B N 1
ATOM 4147 C CA . ALA B 1 287 ? -9.844 -11.234 8.609 1 98.62 287 ALA B CA 1
ATOM 4148 C C . ALA B 1 287 ? -8.812 -10.812 9.656 1 98.62 287 ALA B C 1
ATOM 4150 O O . ALA B 1 287 ? -9.125 -10.703 10.844 1 98.62 287 ALA B O 1
ATOM 4151 N N . VAL B 1 288 ? -7.633 -10.523 9.18 1 98.69 288 VAL B N 1
ATOM 4152 C CA . VAL B 1 288 ? -6.609 -10 10.078 1 98.69 288 VAL B CA 1
ATOM 4153 C C . VAL B 1 288 ? -7.117 -8.734 10.766 1 98.69 288 VAL B C 1
ATOM 4155 O O . VAL B 1 288 ? -6.652 -8.383 11.852 1 98.69 288 VAL B O 1
ATOM 4158 N N . GLN B 1 289 ? -8.086 -8.047 10.195 1 98.62 289 GLN B N 1
ATOM 4159 C CA . GLN B 1 289 ? -8.742 -6.887 10.805 1 98.62 289 GLN B CA 1
ATOM 4160 C C . GLN B 1 289 ? -9.242 -7.215 12.211 1 98.62 289 GLN B C 1
ATOM 4162 O O . GLN B 1 289 ? -9.227 -6.363 13.094 1 98.62 289 GLN B O 1
ATOM 4167 N N . LYS B 1 290 ? -9.648 -8.461 12.398 1 97.5 290 LYS B N 1
ATOM 4168 C CA . LYS B 1 290 ? -10.211 -8.898 13.68 1 97.5 290 LYS B CA 1
ATOM 4169 C C . LYS B 1 290 ? -9.188 -8.766 14.805 1 97.5 290 LYS B C 1
ATOM 4171 O O . LYS B 1 290 ? -9.555 -8.531 15.953 1 97.5 290 LYS B O 1
ATOM 4176 N N . LEU B 1 291 ? -7.922 -8.82 14.445 1 97.5 291 LEU B N 1
ATOM 4177 C CA . LEU B 1 291 ? -6.871 -8.742 15.453 1 97.5 291 LEU B CA 1
ATOM 4178 C C . LEU B 1 291 ? -6.801 -7.344 16.062 1 97.5 291 LEU B C 1
ATOM 4180 O O . LEU B 1 291 ? -6.234 -7.156 17.141 1 97.5 291 LEU B O 1
ATOM 4184 N N . PHE B 1 292 ? -7.441 -6.355 15.375 1 97.94 292 PHE B N 1
ATOM 4185 C CA . PHE B 1 292 ? -7.172 -4.98 15.773 1 97.94 292 PHE B CA 1
ATOM 4186 C C . PHE B 1 292 ? -8.438 -4.297 16.266 1 97.94 292 PHE B C 1
ATOM 4188 O O . PHE B 1 292 ? -8.406 -3.141 16.688 1 97.94 292 PHE B O 1
ATOM 4195 N N . VAL B 1 293 ? -9.609 -4.809 16.141 1 91.5 293 VAL B N 1
ATOM 4196 C CA . VAL B 1 293 ? -10.852 -4.191 16.594 1 91.5 293 VAL B CA 1
ATOM 4197 C C . VAL B 1 293 ? -11.242 -4.762 17.969 1 91.5 293 VAL B C 1
ATOM 4199 O O . VAL B 1 293 ? -11.961 -4.117 18.734 1 91.5 293 VAL B O 1
ATOM 4202 N N . GLU B 1 294 ? -10.852 -6.027 18.406 1 71.75 294 GLU B N 1
ATOM 4203 C CA . GLU B 1 294 ? -11.258 -6.605 19.688 1 71.75 294 GLU B CA 1
ATOM 4204 C C . GLU B 1 294 ? -10.398 -6.066 20.828 1 71.75 294 GLU B C 1
ATOM 4206 O O . GLU B 1 294 ? -9.227 -5.73 20.625 1 71.75 294 GLU B O 1
#

Secondary structure (DSSP, 8-state):
--EEEEE--STTHHHHHHHHHHTT-EEEEE-S-HHHHHHHHHTTPEE-SSHHHHHTT-SEEEE--SSHHHHHHHHSSTT-GGGTSPTT-EEEE-S---HHHHHHHHHHHHHTT-EEEE--EESHHHHHHHT-EEEEEES-HHHHHHHHHHHHTTEEEEEEEESTTHHHHHHHHHHHHHHHHHHHHHHHHHHHHHTT--HHHHHHHHHTSTT-BHHHHH---STTSSTTSGGGGTT-SS-BHHHHHHHHHHHHHHHHHHT---HHHHHHHHHHHHHHHTT-TTSBGGGGGHHHH-/--EEEEE--STTHHHHHHHHHHTT-EEEEE-S-HHHHHHHHHTTPEE-SSHHHHHTT-SEEEE--SSHHHHHHHHSSTT-GGGTSPTT-EEEE-S---HHHHHHHHHHHHHTT-EEEE--EESHHHHHHHT-EEEEEES-HHHHHHHHHHHHTTEEEEEEEESTTHHHHHHHHHHHHHHHHHHHHHHHHHHHHHTT--HHHHHHHHHTSTT-BHHHHH---STTSSTTSGGGGTT-SS-BHHHHHHHHHHHHHHHHHHT---HHHHHHHHHHHHHHHTT-TTSBGGGGGHHHH-

Solvent-accessible surface area (backbone atoms only — not comparable to full-atom values): 28310 Å² total; per-residue (Å²): 130,66,28,31,12,39,40,29,42,49,81,51,25,38,33,32,53,50,29,36,46,75,68,65,42,47,44,27,28,21,51,93,51,62,68,44,44,52,55,42,38,73,73,71,38,41,74,31,95,37,67,66,64,21,29,63,76,26,47,32,38,36,34,35,50,88,35,43,67,55,50,48,60,47,43,43,72,92,83,8,43,61,76,55,45,49,67,74,20,38,35,40,39,31,33,67,39,42,38,65,56,44,34,51,52,41,54,56,30,50,75,58,52,26,48,53,30,36,32,18,68,33,50,60,48,65,17,20,62,69,25,47,13,26,33,29,25,5,25,57,69,69,58,49,64,73,39,44,69,66,49,50,36,28,16,68,44,82,43,80,45,36,50,69,19,29,4,32,45,52,46,27,32,22,50,32,27,28,47,31,37,41,51,27,47,31,28,28,51,34,42,34,39,68,72,68,35,52,63,66,58,48,49,52,53,24,42,70,30,56,31,14,31,35,37,62,72,72,47,45,41,55,65,72,72,46,86,95,30,28,33,53,53,81,16,42,92,52,60,29,23,49,57,51,33,50,44,31,48,44,34,50,49,53,22,62,76,61,70,43,66,42,70,58,48,53,50,41,34,53,52,41,49,51,44,37,74,71,72,44,28,79,28,13,46,51,49,59,31,59,76,34,72,110,131,67,29,31,13,38,38,30,43,49,81,49,25,36,34,32,53,50,29,36,46,74,68,66,42,47,45,26,27,20,51,91,50,62,68,44,42,50,56,42,37,74,74,71,39,40,72,32,97,37,67,65,65,20,28,63,79,25,48,32,39,37,36,35,50,86,35,44,69,54,51,49,62,48,43,44,72,93,82,8,44,63,77,57,45,50,69,73,20,38,36,41,39,31,34,66,41,42,36,68,55,44,34,52,53,42,52,56,30,49,75,57,52,25,50,53,30,35,33,18,70,33,52,60,48,66,16,22,61,70,25,48,14,28,34,30,26,4,26,56,69,68,57,48,64,73,39,44,68,66,51,49,35,28,17,67,43,80,44,80,46,38,51,68,19,28,5,31,45,50,46,27,30,24,50,33,25,26,48,32,36,42,51,27,46,29,31,30,50,34,41,35,38,68,72,68,36,50,64,65,57,50,49,52,53,25,44,69,30,57,33,15,31,35,38,62,71,73,48,44,41,56,64,74,73,46,86,96,31,30,33,53,52,82,16,43,91,54,59,29,22,49,57,50,32,50,43,31,48,45,33,50,49,53,23,60,76,62,70,43,65,43,69,58,46,55,50,41,34,51,52,40,49,53,43,37,74,71,72,44,27,79,27,13,47,53,48,58,32,58,76,36,71,111

Nearest PDB structures (foldseek):
  3q3c-assembly1_A  TM=9.698E-01  e=1.912E-43  Pseudomonas aeruginosa
  3obb-assembly1_A  TM=9.678E-01  e=9.804E-43  Pseudomonas aeruginosa
  2gf2-assembly1_A  TM=9.237E-01  e=2.304E-33  Homo sapiens
  1vpd-assembly1_A  TM=9.593E-01  e=1.926E-28  Salmonella enterica subsp. enterica serovar Typhimurium
  3w6z-assembly1_A  TM=9.412E-01  e=3.145E-28  Pyrobaculum calidifontis JCM 11548

InterPro domains:
  IPR002204 3-hydroxyisobutyrate dehydrogenase-related, conserved site [PS00895] (6-19)
  IPR006115 6-phosphogluconate dehydrogenase, NADP-binding [PF03446] (3-162)
  IPR008927 6-phosphogluconate dehydrogenase-like, C-terminal domain superfamily [SSF48179] (164-292)
  IPR011548 3-hydroxyisobutyrate dehydrogenase [TIGR01692] (6-292)
  IPR013328 6-phosphogluconate dehydrogenase, domain 2 [G3DSA:1.10.1040.10] (165-294)
  IPR015815 3-hydroxyisobutyrate dehydrogenase-related [PIRSF000103] (1-292)
  IPR029154 3-hydroxyisobutyrate dehydrogenase-like, NAD-binding domain [PF14833] (165-291)
  IPR036291 NAD(P)-binding domain superfamily [SSF51735] (1-162)